Protein AF-0000000066190768 (afdb_homodimer)

Foldseek 3Di:
DDPVVLVVVQVVCVVVVHHADPVNSVVVVVVVCVVCCVVVVVVVVVVVVVVCCCQVAQLLLCCLPPPNLVPAQWEEEEEQCQQHGPNPSCLVVCVSYQYEYEDQDPVSLVNNVVVCVVVVSPSYHYDHDALQVQLLPPVQFQQTQEYEYADPAQLLLCLQSPLRRHHAFHKYKYKDFDDDPQSVVQNQVSNVQQQKHWDDWDWDARPPVRGIMIIIMIGRHDHGDSCTPPDPPCCRVPGGSDDPD/DDPVVLVVVQVVCVVVVHHADPVNSVVVVVVVCVVCCVVVVVVVVVVVVVVCCCQVAQLLLCCLPPPNLVPAQWEEEEEQCQQHGPNPSCLVVCVSYQYEYEDQDPVSLVNNVVVCVVVVSPSYHYDHDALQVQLLPPVQFQQTQEYEYADPAQLLLCLQSPLRRHHAFHKYKYKDFDDDPQSVVQNQVSNVQQQKHWDDWDWDARPPVRGIMIIIMIGRHDHGDSCTPPDPPCCRVPGGSDDPD

Nearest PDB structures (foldseek):
  3g8b-assembly1_A  TM=7.948E-01  e=1.768E-31  Thermus thermophilus HB8
  3g8a-assembly3_C  TM=8.246E-01  e=8.212E-31  Thermus thermophilus HB8
  3g89-assembly2_B  TM=8.161E-01  e=2.091E-30  Thermus thermophilus HB8
  3g8a-assembly4_D  TM=8.141E-01  e=2.091E-30  Thermus thermophilus HB8
  3g8a-assembly1_A  TM=8.321E-01  e=6.088E-30  Thermus thermophilus HB8

Structure (mmCIF, N/CA/C/O backbone):
data_AF-0000000066190768-model_v1
#
loop_
_entity.id
_entity.type
_entity.pdbx_description
1 polymer 'Ribosomal RNA small subunit methyltransferase G'
#
loop_
_atom_site.group_PDB
_atom_site.id
_atom_site.type_symbol
_atom_site.label_atom_id
_atom_site.label_alt_id
_atom_site.label_comp_id
_atom_site.label_asym_id
_atom_site.label_entity_id
_atom_site.label_seq_id
_atom_site.pdbx_PDB_ins_code
_atom_site.Cartn_x
_atom_site.Cartn_y
_atom_site.Cartn_z
_atom_site.occupancy
_atom_site.B_iso_or_equiv
_atom_site.auth_seq_id
_atom_site.auth_comp_id
_atom_site.auth_asym_id
_atom_site.auth_atom_id
_atom_site.pdbx_PDB_model_num
ATOM 1 N N . MET A 1 1 ? 5.137 -7.719 2.889 1 75.56 1 MET A N 1
ATOM 2 C CA . MET A 1 1 ? 3.762 -8.211 2.93 1 75.56 1 MET A CA 1
ATOM 3 C C . MET A 1 1 ? 3 -7.602 4.102 1 75.56 1 MET A C 1
ATOM 5 O O . MET A 1 1 ? 3.523 -7.516 5.211 1 75.56 1 MET A O 1
ATOM 9 N N . THR A 1 2 ? 1.812 -7.09 3.883 1 70.19 2 THR A N 1
ATOM 10 C CA . THR A 1 2 ? 1.009 -6.438 4.914 1 70.19 2 THR A CA 1
ATOM 11 C C . THR A 1 2 ? 0.593 -7.441 5.988 1 70.19 2 THR A C 1
ATOM 13 O O . THR A 1 2 ? 0.66 -8.648 5.773 1 70.19 2 THR A O 1
ATOM 16 N N . PRO A 1 3 ? 0.235 -6.992 7.16 1 74.06 3 PRO A N 1
ATOM 17 C CA . PRO A 1 3 ? -0.271 -7.898 8.195 1 74.06 3 PRO A CA 1
ATOM 18 C C . PRO A 1 3 ? -1.475 -8.711 7.723 1 74.06 3 PRO A C 1
ATOM 20 O O . PRO A 1 3 ? -1.588 -9.898 8.047 1 74.06 3 PRO A O 1
ATOM 23 N N . GLU A 1 4 ? -2.316 -8.102 6.996 1 76.25 4 GLU A N 1
ATOM 24 C CA . GLU A 1 4 ? -3.477 -8.812 6.465 1 76.25 4 GLU A CA 1
ATOM 25 C C . GLU A 1 4 ? -3.055 -9.922 5.504 1 76.25 4 GLU A C 1
ATOM 27 O O . GLU A 1 4 ? -3.568 -11.039 5.57 1 76.25 4 GLU A O 1
ATOM 32 N N . GLY A 1 5 ? -2.119 -9.539 4.594 1 80.44 5 GLY A N 1
ATOM 33 C CA . GLY A 1 5 ? -1.608 -10.547 3.678 1 80.44 5 GLY A CA 1
ATOM 34 C C . GLY A 1 5 ? -0.961 -11.719 4.383 1 80.44 5 GLY A C 1
ATOM 35 O O . GLY A 1 5 ? -1.175 -12.875 4 1 80.44 5 GLY A O 1
ATOM 36 N N . ARG A 1 6 ? -0.248 -11.391 5.398 1 84.75 6 ARG A N 1
ATOM 37 C CA . ARG A 1 6 ? 0.41 -12.422 6.199 1 84.75 6 ARG A CA 1
ATOM 38 C C . ARG A 1 6 ? -0.614 -13.32 6.887 1 84.75 6 ARG A C 1
ATOM 40 O O . ARG A 1 6 ? -0.465 -14.539 6.902 1 84.75 6 ARG A O 1
ATOM 47 N N . ALA A 1 7 ? -1.598 -12.695 7.48 1 84.94 7 ALA A N 1
ATOM 48 C CA . ALA A 1 7 ? -2.65 -13.445 8.164 1 84.94 7 ALA A CA 1
ATOM 49 C C . ALA A 1 7 ? -3.385 -14.367 7.195 1 84.94 7 ALA A C 1
ATOM 51 O O . ALA A 1 7 ? -3.699 -15.508 7.535 1 84.94 7 ALA A O 1
ATOM 52 N N . LEU A 1 8 ? -3.672 -13.898 6.008 1 87.19 8 LEU A N 1
ATOM 53 C CA . LEU A 1 8 ? -4.352 -14.688 4.988 1 87.19 8 LEU A CA 1
ATOM 54 C C . LEU A 1 8 ? -3.504 -15.883 4.578 1 87.19 8 LEU A C 1
ATOM 56 O O . LEU A 1 8 ? -4.02 -17 4.43 1 87.19 8 LEU A O 1
ATOM 60 N N . LEU A 1 9 ? -2.172 -15.688 4.379 1 90.62 9 LEU A N 1
ATOM 61 C CA . LEU A 1 9 ? -1.263 -16.766 4.008 1 90.62 9 LEU A CA 1
ATOM 62 C C . LEU A 1 9 ? -1.224 -17.844 5.09 1 90.62 9 LEU A C 1
ATOM 64 O O . LEU A 1 9 ? -1.315 -19.031 4.789 1 90.62 9 LEU A O 1
ATOM 68 N N . LEU A 1 10 ? -1.146 -17.344 6.312 1 89.81 10 LEU A N 1
ATOM 69 C CA . LEU A 1 10 ? -1.084 -18.266 7.438 1 89.81 10 LEU A CA 1
ATOM 70 C C . LEU A 1 10 ? -2.379 -19.062 7.559 1 89.81 10 LEU A C 1
ATOM 72 O O . LEU A 1 10 ? -2.346 -20.281 7.742 1 89.81 10 LEU A O 1
ATOM 76 N N . ALA A 1 11 ? -3.463 -18.391 7.465 1 89.44 11 ALA A N 1
ATOM 77 C CA . ALA A 1 11 ? -4.762 -19.062 7.539 1 89.44 11 ALA A CA 1
ATOM 78 C C . ALA A 1 11 ? -4.922 -20.078 6.406 1 89.44 11 ALA A C 1
ATOM 80 O O . ALA A 1 11 ? -5.375 -21.203 6.633 1 89.44 11 ALA A O 1
ATOM 81 N N . GLY A 1 12 ? -4.574 -19.672 5.172 1 90.94 12 GLY A N 1
ATOM 82 C CA . GLY A 1 12 ? -4.645 -20.578 4.031 1 90.94 12 GLY A CA 1
ATOM 83 C C . GLY A 1 12 ? -3.766 -21.812 4.188 1 90.94 12 GLY A C 1
ATOM 84 O O . GLY A 1 12 ? -4.207 -22.922 3.932 1 90.94 12 GLY A O 1
ATOM 85 N N . ALA A 1 13 ? -2.533 -21.562 4.621 1 90.88 13 ALA A N 1
ATOM 86 C CA . ALA A 1 13 ? -1.601 -22.672 4.836 1 90.88 13 ALA A CA 1
ATOM 87 C C . ALA A 1 13 ? -2.107 -23.609 5.926 1 90.88 13 ALA A C 1
ATOM 89 O O . ALA A 1 13 ? -2.021 -24.844 5.785 1 90.88 13 ALA A O 1
ATOM 90 N N . ALA A 1 14 ? -2.662 -23 6.98 1 88.5 14 ALA A N 1
ATOM 91 C CA . ALA A 1 14 ? -3.164 -23.797 8.102 1 88.5 14 ALA A CA 1
ATOM 92 C C . ALA A 1 14 ? -4.297 -24.719 7.652 1 88.5 14 ALA A C 1
ATOM 94 O O . ALA A 1 14 ? -4.359 -25.875 8.062 1 88.5 14 ALA A O 1
ATOM 95 N N . GLU A 1 15 ? -5.168 -24.25 6.816 1 88.62 15 GLU A N 1
ATOM 96 C CA . GLU A 1 15 ? -6.277 -25.047 6.309 1 88.62 15 GLU A CA 1
ATOM 97 C C . GLU A 1 15 ? -5.77 -26.203 5.453 1 88.62 15 GLU A C 1
ATOM 99 O O . GLU A 1 15 ? -6.465 -27.219 5.285 1 88.62 15 GLU A O 1
ATOM 104 N N . LEU A 1 16 ? -4.551 -26.078 4.902 1 89.5 16 LEU A N 1
ATOM 105 C CA . LEU A 1 16 ? -3.943 -27.141 4.102 1 89.5 16 LEU A CA 1
ATOM 106 C C . LEU A 1 16 ? -3.074 -28.047 4.969 1 89.5 16 LEU A C 1
ATOM 108 O O . LEU A 1 16 ? -2.381 -28.922 4.453 1 89.5 16 LEU A O 1
ATOM 112 N N . GLY A 1 17 ? -3.096 -27.75 6.234 1 88.56 17 GLY A N 1
ATOM 113 C CA . GLY A 1 17 ? -2.314 -28.547 7.164 1 88.56 17 GLY A CA 1
ATOM 114 C C . GLY A 1 17 ? -0.84 -28.188 7.164 1 88.56 17 GLY A C 1
ATOM 115 O O . GLY A 1 17 ? 0.003 -29.016 7.512 1 88.56 17 GLY A O 1
ATOM 116 N N . LEU A 1 18 ? -0.546 -27.016 6.723 1 89.38 18 LEU A N 1
ATOM 117 C CA . LEU A 1 18 ? 0.842 -26.578 6.617 1 89.38 18 LEU A CA 1
ATOM 118 C C . LEU A 1 18 ? 1.172 -25.547 7.688 1 89.38 18 LEU A C 1
ATOM 120 O O . LEU A 1 18 ? 0.372 -24.641 7.953 1 89.38 18 LEU A O 1
ATOM 124 N N . GLU A 1 19 ? 2.254 -25.719 8.367 1 89.62 19 GLU A N 1
ATOM 125 C CA . GLU A 1 19 ? 2.799 -24.719 9.273 1 89.62 19 GLU A CA 1
ATOM 126 C C . GLU A 1 19 ? 3.941 -23.953 8.625 1 89.62 19 GLU A C 1
ATOM 128 O O . GLU A 1 19 ? 4.945 -24.547 8.219 1 89.62 19 GLU A O 1
ATOM 133 N N . LEU A 1 20 ? 3.752 -22.703 8.516 1 90.06 20 LEU A N 1
ATOM 134 C CA . LEU A 1 20 ? 4.77 -21.875 7.887 1 90.06 20 LEU A CA 1
ATOM 135 C C . LEU A 1 20 ? 5.703 -21.266 8.93 1 90.06 20 LEU A C 1
ATOM 137 O O . LEU A 1 20 ? 5.246 -20.688 9.914 1 90.06 20 LEU A O 1
ATOM 141 N N . SER A 1 21 ? 6.996 -21.453 8.742 1 88.38 21 SER A N 1
ATOM 142 C CA . SER A 1 21 ? 8.008 -20.859 9.609 1 88.38 21 SER A CA 1
ATOM 143 C C . SER A 1 21 ? 8.195 -19.375 9.305 1 88.38 21 SER A C 1
ATOM 145 O O . SER A 1 21 ? 7.652 -18.859 8.32 1 88.38 21 SER A O 1
ATOM 147 N N . ALA A 1 22 ? 8.953 -18.75 10.172 1 85.12 22 ALA A N 1
ATOM 148 C CA . ALA A 1 22 ? 9.297 -17.344 9.938 1 85.12 22 ALA A CA 1
ATOM 149 C C . ALA A 1 22 ? 10.062 -17.188 8.633 1 85.12 22 ALA A C 1
ATOM 151 O O . ALA A 1 22 ? 9.875 -16.203 7.914 1 85.12 22 ALA A O 1
ATOM 152 N N . GLU A 1 23 ? 10.906 -18.156 8.391 1 85.88 23 GLU A N 1
ATOM 153 C CA . GLU A 1 23 ? 11.695 -18.125 7.16 1 85.88 23 GLU A CA 1
ATOM 154 C C . GLU A 1 23 ? 10.805 -18.266 5.926 1 85.88 23 GLU A C 1
ATOM 156 O O . GLU A 1 23 ? 11.016 -17.578 4.926 1 85.88 23 GLU A O 1
ATOM 161 N N . HIS A 1 24 ? 9.758 -19.156 6.008 1 91.69 24 HIS A N 1
ATOM 162 C CA . HIS A 1 24 ? 8.789 -19.266 4.922 1 91.69 24 HIS A CA 1
ATOM 163 C C . HIS A 1 24 ? 8.102 -17.938 4.648 1 91.69 24 HIS A C 1
ATOM 165 O O . HIS A 1 24 ? 8.031 -17.5 3.5 1 91.69 24 HIS A O 1
ATOM 171 N N . LEU A 1 25 ? 7.637 -17.266 5.727 1 88.06 25 LEU A N 1
ATOM 172 C CA . LEU A 1 25 ? 6.891 -16.016 5.617 1 88.06 25 LEU A CA 1
ATOM 173 C C . LEU A 1 25 ? 7.762 -14.914 5.016 1 88.06 25 LEU A C 1
ATOM 175 O O . LEU A 1 25 ? 7.285 -14.117 4.203 1 88.06 25 LEU A O 1
ATOM 179 N N . ASP A 1 26 ? 9 -14.93 5.379 1 84.88 26 ASP A N 1
ATOM 180 C CA . ASP A 1 26 ? 9.938 -13.961 4.828 1 84.88 26 ASP A CA 1
ATOM 181 C C . ASP A 1 26 ? 10.109 -14.148 3.322 1 84.88 26 ASP A C 1
ATOM 183 O O . ASP A 1 26 ? 10.094 -13.172 2.566 1 84.88 26 ASP A O 1
ATOM 187 N N . ARG A 1 27 ? 10.266 -15.375 2.838 1 89 27 ARG A N 1
ATOM 188 C CA . ARG A 1 27 ? 10.453 -15.656 1.419 1 89 27 ARG A CA 1
ATOM 189 C C . ARG A 1 27 ? 9.188 -15.328 0.624 1 89 27 ARG A C 1
ATOM 191 O O . ARG A 1 27 ? 9.273 -14.805 -0.491 1 89 27 ARG A O 1
ATOM 198 N N . PHE A 1 28 ? 7.969 -15.656 1.188 1 92 28 PHE A N 1
ATOM 199 C CA . PHE A 1 28 ? 6.727 -15.297 0.517 1 92 28 PHE A CA 1
ATOM 200 C C . PHE A 1 28 ? 6.59 -13.781 0.4 1 92 28 PHE A C 1
ATOM 202 O O . PHE A 1 28 ? 6.105 -13.273 -0.615 1 92 28 PHE A O 1
ATOM 209 N N . ALA A 1 29 ? 7.047 -13.055 1.49 1 86.06 29 ALA A N 1
ATOM 210 C CA . ALA A 1 29 ? 7.004 -11.602 1.452 1 86.06 29 ALA A CA 1
ATOM 211 C C . ALA A 1 29 ? 7.898 -11.055 0.344 1 86.06 29 ALA A C 1
ATOM 213 O O . ALA A 1 29 ? 7.504 -10.148 -0.395 1 86.06 29 ALA A O 1
ATOM 214 N N . ARG A 1 30 ? 9.055 -11.625 0.195 1 84.38 30 ARG A N 1
ATOM 215 C CA . ARG A 1 30 ? 9.984 -11.203 -0.848 1 84.38 30 ARG A CA 1
ATOM 216 C C . ARG A 1 30 ? 9.453 -11.547 -2.232 1 84.38 30 ARG A C 1
ATOM 218 O O . ARG A 1 30 ? 9.609 -10.773 -3.178 1 84.38 30 ARG A O 1
ATOM 225 N N . LEU A 1 31 ? 8.781 -12.758 -2.4 1 90.5 31 LEU A N 1
ATOM 226 C CA . LEU A 1 31 ? 8.148 -13.141 -3.658 1 90.5 31 LEU A CA 1
ATOM 227 C C . LEU A 1 31 ? 7.047 -12.164 -4.035 1 90.5 31 LEU A C 1
ATOM 229 O O . LEU A 1 31 ? 6.949 -11.742 -5.191 1 90.5 31 LEU A O 1
ATOM 233 N N . LEU A 1 32 ? 6.258 -11.75 -3.102 1 87.44 32 LEU A N 1
ATOM 234 C CA . LEU A 1 32 ? 5.195 -10.773 -3.32 1 87.44 32 LEU A CA 1
ATOM 235 C C . LEU A 1 32 ? 5.758 -9.469 -3.863 1 87.44 32 LEU A C 1
ATOM 237 O O . LEU A 1 32 ? 5.203 -8.891 -4.797 1 87.44 32 LEU A O 1
ATOM 241 N N . VAL A 1 33 ? 6.883 -9.062 -3.32 1 78 33 VAL A N 1
ATOM 242 C CA . VAL A 1 33 ? 7.527 -7.824 -3.744 1 78 33 VAL A CA 1
ATOM 243 C C . VAL A 1 33 ? 7.957 -7.938 -5.203 1 78 33 VAL A C 1
ATOM 245 O O . VAL A 1 33 ? 7.754 -7.012 -5.992 1 78 33 VAL A O 1
ATOM 248 N N . ARG A 1 34 ? 8.492 -9.078 -5.574 1 80.69 34 ARG A N 1
ATOM 249 C CA . ARG A 1 34 ? 8.953 -9.289 -6.945 1 80.69 34 ARG A CA 1
ATOM 250 C C . ARG A 1 34 ? 7.785 -9.266 -7.926 1 80.69 34 ARG A C 1
ATOM 252 O O . ARG A 1 34 ? 7.914 -8.758 -9.039 1 80.69 34 ARG A O 1
ATOM 259 N N . LEU A 1 35 ? 6.648 -9.828 -7.547 1 84.06 35 LEU A N 1
ATOM 260 C CA . LEU A 1 35 ? 5.473 -9.938 -8.406 1 84.06 35 LEU A CA 1
ATOM 261 C C . LEU A 1 35 ? 4.801 -8.578 -8.578 1 84.06 35 LEU A C 1
ATOM 263 O O . LEU A 1 35 ? 4.121 -8.336 -9.578 1 84.06 35 LEU A O 1
ATOM 267 N N . THR A 1 36 ? 5.008 -7.699 -7.617 1 76.31 36 THR A N 1
ATOM 268 C CA . THR A 1 36 ? 4.281 -6.434 -7.645 1 76.31 36 THR A CA 1
ATOM 269 C C . THR A 1 36 ? 5.211 -5.285 -8.031 1 76.31 36 THR A C 1
ATOM 271 O O . THR A 1 36 ? 4.84 -4.117 -7.922 1 76.31 36 THR A O 1
ATOM 274 N N . GLU A 1 37 ? 6.504 -5.695 -8.266 1 64.81 37 GLU A N 1
ATOM 275 C CA . GLU A 1 37 ? 7.477 -4.668 -8.633 1 64.81 37 GLU A CA 1
ATOM 276 C C . GLU A 1 37 ? 6.945 -3.781 -9.75 1 64.81 37 GLU A C 1
ATOM 278 O O . GLU A 1 37 ? 7.164 -2.568 -9.742 1 64.81 37 GLU A O 1
ATOM 283 N N . GLY A 1 38 ? 6.293 -4.391 -10.828 1 54.66 38 GLY A N 1
ATOM 284 C CA . GLY A 1 38 ? 5.734 -3.504 -11.836 1 54.66 38 GLY A CA 1
ATOM 285 C C . GLY A 1 38 ? 4.695 -2.549 -11.281 1 54.66 38 GLY A C 1
ATOM 286 O O . GLY A 1 38 ? 4.516 -1.446 -11.805 1 54.66 38 GLY A O 1
ATOM 287 N N . SER A 1 39 ? 3.898 -3.031 -10.422 1 55.12 39 SER A N 1
ATOM 288 C CA . SER A 1 39 ? 2.982 -2.146 -9.711 1 55.12 39 SER A CA 1
ATOM 289 C C . SER A 1 39 ? 3.709 -1.349 -8.633 1 55.12 39 SER A C 1
ATOM 291 O O . SER A 1 39 ? 3.086 -0.581 -7.891 1 55.12 39 SER A O 1
ATOM 293 N N . ALA A 1 40 ? 4.977 -1.744 -8.812 1 52.62 40 ALA A N 1
ATOM 294 C CA . ALA A 1 40 ? 5.984 -1.154 -7.941 1 52.62 40 ALA A CA 1
ATOM 295 C C . ALA A 1 40 ? 5.848 0.365 -7.895 1 52.62 40 ALA A C 1
ATOM 297 O O . ALA A 1 40 ? 6.023 0.977 -6.836 1 52.62 40 ALA A O 1
ATOM 298 N N . GLN A 1 41 ? 5.453 0.709 -9.086 1 51.75 41 GLN A N 1
ATOM 299 C CA . GLN A 1 41 ? 5.293 2.158 -9.133 1 51.75 41 GLN A CA 1
ATOM 300 C C . GLN A 1 41 ? 4.18 2.617 -8.203 1 51.75 41 GLN A C 1
ATOM 302 O O . GLN A 1 41 ? 4.309 3.641 -7.523 1 51.75 41 GLN A O 1
ATOM 307 N N . LEU A 1 42 ? 3.146 1.793 -8.289 1 54.25 42 LEU A N 1
ATOM 308 C CA . LEU A 1 42 ? 2.027 2.166 -7.43 1 54.25 42 LEU A CA 1
ATOM 309 C C . LEU A 1 42 ? 2.398 2.029 -5.957 1 54.25 42 LEU A C 1
ATOM 311 O O . LEU A 1 42 ? 2.057 2.889 -5.145 1 54.25 42 LEU A O 1
ATOM 315 N N . ASN A 1 43 ? 3.17 0.938 -5.742 1 59.53 43 ASN A N 1
ATOM 316 C CA . ASN A 1 43 ? 3.617 0.709 -4.371 1 59.53 43 ASN A CA 1
ATOM 317 C C . ASN A 1 43 ? 4.598 1.785 -3.914 1 59.53 43 ASN A C 1
ATOM 319 O O . ASN A 1 43 ? 4.531 2.248 -2.773 1 59.53 43 ASN A O 1
ATOM 323 N N . LEU A 1 44 ? 5.41 2.1 -4.82 1 55.66 44 LEU A N 1
ATOM 324 C CA . LEU A 1 44 ? 6.387 3.139 -4.523 1 55.66 44 LEU A CA 1
ATOM 325 C C . LEU A 1 44 ? 5.699 4.477 -4.266 1 55.66 44 LEU A C 1
ATOM 327 O O . LEU A 1 44 ? 6.082 5.211 -3.352 1 55.66 44 LEU A O 1
ATOM 331 N N . THR A 1 45 ? 4.703 4.641 -5.078 1 56.41 45 THR A N 1
ATOM 332 C CA . THR A 1 45 ? 3.975 5.895 -4.918 1 56.41 45 THR A CA 1
ATOM 333 C C . THR A 1 45 ? 3.26 5.934 -3.572 1 56.41 45 THR A C 1
ATOM 335 O O . THR A 1 45 ? 3.301 6.945 -2.871 1 56.41 45 THR A O 1
ATOM 338 N N . ALA A 1 46 ? 2.762 4.777 -3.223 1 65 46 ALA A N 1
ATOM 339 C CA . ALA A 1 46 ? 2.055 4.703 -1.947 1 65 46 ALA A CA 1
ATOM 340 C C . ALA A 1 46 ? 3.016 4.875 -0.774 1 65 46 ALA A C 1
ATOM 342 O O . ALA A 1 46 ? 2.701 5.562 0.199 1 65 46 ALA A O 1
ATOM 343 N N . LEU A 1 47 ? 4.152 4.242 -0.906 1 64.31 47 LEU A N 1
ATOM 344 C CA . LEU A 1 47 ? 5.152 4.348 0.149 1 64.31 47 LEU A CA 1
ATOM 345 C C . LEU A 1 47 ? 5.68 5.773 0.258 1 64.31 47 LEU A C 1
ATOM 347 O O . LEU A 1 47 ? 5.867 6.289 1.362 1 64.31 47 LEU A O 1
ATOM 351 N N . HIS A 1 48 ? 5.887 6.32 -0.895 1 68.94 48 HIS A N 1
ATOM 352 C CA . HIS A 1 48 ? 6.344 7.703 -0.92 1 68.94 48 HIS A CA 1
ATOM 353 C C . HIS A 1 48 ? 5.301 8.641 -0.315 1 68.94 48 HIS A C 1
ATOM 355 O O . HIS A 1 48 ? 5.645 9.562 0.429 1 68.94 48 HIS A O 1
ATOM 361 N N . GLN A 1 49 ? 4.188 8.336 -0.646 1 73.94 49 GLN A N 1
ATOM 362 C CA . GLN A 1 49 ? 3.104 9.148 -0.103 1 73.94 49 GLN A CA 1
ATOM 363 C C . GLN A 1 49 ? 3.029 9.016 1.416 1 73.94 49 GLN A C 1
ATOM 365 O O . GLN A 1 49 ? 2.855 10.016 2.121 1 73.94 49 GLN A O 1
ATOM 370 N N . GLU A 1 50 ? 3.168 7.75 1.869 1 78.81 50 GLU A N 1
ATOM 371 C CA . GLU A 1 50 ? 3.137 7.543 3.314 1 78.81 50 GLU A CA 1
ATOM 372 C C . GLU A 1 50 ? 4.301 8.25 3.998 1 78.81 50 GLU A C 1
ATOM 374 O O . GLU A 1 50 ? 4.121 8.898 5.031 1 78.81 50 GLU A O 1
ATOM 379 N N . ARG A 1 51 ? 5.48 8.086 3.398 1 81.25 51 ARG A N 1
ATOM 380 C CA . ARG A 1 51 ? 6.656 8.75 3.947 1 81.25 51 ARG A CA 1
ATOM 381 C C . ARG A 1 51 ? 6.445 10.258 4.027 1 81.25 51 ARG A C 1
ATOM 383 O O . ARG A 1 51 ? 6.754 10.883 5.043 1 81.25 51 ARG A O 1
ATOM 390 N N . ASP A 1 52 ? 5.879 10.812 2.996 1 85.44 52 ASP A N 1
ATOM 391 C CA . ASP A 1 52 ? 5.617 12.25 2.936 1 85.44 52 ASP A CA 1
ATOM 392 C C . ASP A 1 52 ? 4.617 12.672 4.004 1 85.44 52 ASP A C 1
ATOM 394 O O . ASP A 1 52 ? 4.816 13.672 4.691 1 85.44 52 ASP A O 1
ATOM 398 N N . ILE A 1 53 ? 3.582 11.93 4.18 1 88.25 53 ILE A N 1
ATOM 399 C CA . ILE A 1 53 ? 2.562 12.266 5.168 1 88.25 53 ILE A CA 1
ATOM 400 C C . ILE A 1 53 ? 3.162 12.195 6.57 1 88.25 53 ILE A C 1
ATOM 402 O O . ILE A 1 53 ? 2.982 13.109 7.379 1 88.25 53 ILE A O 1
ATOM 406 N N . VAL A 1 54 ? 3.938 11.133 6.812 1 90.12 54 VAL A N 1
ATOM 407 C CA . VAL A 1 54 ? 4.484 10.906 8.148 1 90.12 54 VAL A CA 1
ATOM 408 C C . VAL A 1 54 ? 5.477 12.016 8.5 1 90.12 54 VAL A C 1
ATOM 410 O O . VAL A 1 54 ? 5.41 12.594 9.586 1 90.12 54 VAL A O 1
ATOM 413 N N . LEU A 1 55 ? 6.352 12.328 7.629 1 91.12 55 LEU A N 1
ATOM 414 C CA . LEU A 1 55 ? 7.406 13.281 7.957 1 91.12 55 LEU A CA 1
ATOM 415 C C . LEU A 1 55 ? 6.926 14.711 7.766 1 91.12 55 LEU A C 1
ATOM 417 O O . LEU A 1 55 ? 7.043 15.539 8.672 1 91.12 55 LEU A O 1
ATOM 421 N N . LYS A 1 56 ? 6.23 15.055 6.66 1 92.75 56 LYS A N 1
ATOM 422 C CA . LYS A 1 56 ? 5.938 16.438 6.289 1 92.75 56 LYS A CA 1
ATOM 423 C C . LYS A 1 56 ? 4.613 16.906 6.891 1 92.75 56 LYS A C 1
ATOM 425 O O . LYS A 1 56 ? 4.316 18.094 6.906 1 92.75 56 LYS A O 1
ATOM 430 N N . HIS A 1 57 ? 3.844 15.898 7.434 1 93.44 57 HIS A N 1
ATOM 431 C CA . HIS A 1 57 ? 2.605 16.312 8.078 1 93.44 57 HIS A CA 1
ATOM 432 C C . HIS A 1 57 ? 2.602 15.93 9.555 1 93.44 57 HIS A C 1
ATOM 434 O O . HIS A 1 57 ? 2.451 16.797 10.43 1 93.44 57 HIS A O 1
ATOM 440 N N . PHE A 1 58 ? 2.896 14.688 9.891 1 94.44 58 PHE A N 1
ATOM 441 C CA . PHE A 1 58 ? 2.83 14.258 11.281 1 94.44 58 PHE A CA 1
ATOM 442 C C . PHE A 1 58 ? 3.998 14.828 12.078 1 94.44 58 PHE A C 1
ATOM 444 O O . PHE A 1 58 ? 3.801 15.633 12.992 1 94.44 58 PHE A O 1
ATOM 451 N N . VAL A 1 59 ? 5.242 14.469 11.648 1 94.12 59 VAL A N 1
ATOM 452 C CA . VAL A 1 59 ? 6.43 14.898 12.383 1 94.12 59 VAL A CA 1
ATOM 453 C C . VAL A 1 59 ? 6.547 16.422 12.328 1 94.12 59 VAL A C 1
ATOM 455 O O . VAL A 1 59 ? 6.848 17.062 13.336 1 94.12 59 VAL A O 1
ATOM 458 N N . ASP A 1 60 ? 6.281 16.984 11.188 1 96.06 60 ASP A N 1
ATOM 459 C CA . ASP A 1 60 ? 6.371 18.422 11.023 1 96.06 60 ASP A CA 1
ATOM 460 C C . ASP A 1 60 ? 5.395 19.141 11.945 1 96.06 60 ASP A C 1
ATOM 462 O O . ASP A 1 60 ? 5.73 20.172 12.539 1 96.06 60 ASP A O 1
ATOM 466 N N . SER A 1 61 ? 4.195 18.641 12.125 1 97.44 61 SER A N 1
ATOM 467 C CA . SER A 1 61 ? 3.232 19.219 13.055 1 97.44 61 SER A CA 1
ATOM 468 C C . SER A 1 61 ? 3.771 19.203 14.484 1 97.44 61 SER A C 1
ATOM 470 O O . SER A 1 61 ? 3.574 20.172 15.234 1 97.44 61 SER A O 1
ATOM 472 N N . LEU A 1 62 ? 4.508 18.172 14.852 1 96.25 62 LEU A N 1
ATOM 473 C CA . LEU A 1 62 ? 4.973 17.984 16.219 1 96.25 62 LEU A CA 1
ATOM 474 C C . LEU A 1 62 ? 6.145 18.922 16.531 1 96.25 62 LEU A C 1
ATOM 476 O O . LEU A 1 62 ? 6.496 19.109 17.703 1 96.25 62 LEU A O 1
ATOM 480 N N . THR A 1 63 ? 6.672 19.547 15.492 1 96.38 63 THR A N 1
ATOM 481 C CA . THR A 1 63 ? 7.758 20.484 15.727 1 96.38 63 THR A CA 1
ATOM 482 C C . THR A 1 63 ? 7.254 21.719 16.484 1 96.38 63 THR A C 1
ATOM 484 O O . THR A 1 63 ? 8.047 22.484 17.031 1 96.38 63 THR A O 1
ATOM 487 N N . CYS A 1 64 ? 5.926 21.906 16.562 1 96.56 64 CYS A N 1
ATOM 488 C CA . CYS A 1 64 ? 5.332 22.953 17.375 1 96.56 64 CYS A CA 1
ATOM 489 C C . CYS A 1 64 ? 5.715 22.781 18.844 1 96.56 64 CYS A C 1
ATOM 491 O O . CYS A 1 64 ? 5.629 23.734 19.625 1 96.56 64 CYS A O 1
ATOM 493 N N . LEU A 1 65 ? 6.117 21.625 19.219 1 96.19 65 LEU A N 1
ATOM 494 C CA . LEU A 1 65 ? 6.371 21.312 20.625 1 96.19 65 LEU A CA 1
ATOM 495 C C . LEU A 1 65 ? 7.777 21.734 21.016 1 96.19 65 LEU A C 1
ATOM 497 O O . LEU A 1 65 ? 8.117 21.734 22.203 1 96.19 65 LEU A O 1
ATOM 501 N N . ARG A 1 66 ? 8.531 22.094 20.031 1 94.62 66 ARG A N 1
ATOM 502 C CA . ARG A 1 66 ? 9.883 22.562 20.312 1 94.62 66 ARG A CA 1
ATOM 503 C C . ARG A 1 66 ? 9.867 23.781 21.234 1 94.62 66 ARG A C 1
ATOM 505 O O . ARG A 1 66 ? 9.008 24.656 21.094 1 94.62 66 ARG A O 1
ATOM 512 N N . GLY A 1 67 ? 10.859 23.859 22.156 1 95 67 GLY A N 1
ATOM 513 C CA . GLY A 1 67 ? 11.047 25.031 23.016 1 95 67 GLY A CA 1
ATOM 514 C C . GLY A 1 67 ? 10.125 25.031 24.219 1 95 67 GLY A C 1
ATOM 515 O O . GLY A 1 67 ? 10.312 25.828 25.156 1 95 67 GLY A O 1
ATOM 516 N N . GLY A 1 68 ? 9.102 24.156 24.188 1 95.69 68 GLY A N 1
ATOM 517 C CA . GLY A 1 68 ? 8.219 24.047 25.344 1 95.69 68 GLY A CA 1
ATOM 518 C C . GLY A 1 68 ? 7.172 25.141 25.406 1 95.69 68 GLY A C 1
ATOM 519 O O . GLY A 1 68 ? 6.594 25.375 26.469 1 95.69 68 GLY A O 1
ATOM 520 N N . TRP A 1 69 ? 6.898 25.781 24.328 1 97 69 TRP A N 1
ATOM 521 C CA . TRP A 1 69 ? 5.984 26.922 24.297 1 97 69 TRP A CA 1
ATOM 522 C C . TRP A 1 69 ? 4.535 26.453 24.375 1 97 69 TRP A C 1
ATOM 524 O O . TRP A 1 69 ? 3.633 27.266 24.641 1 97 69 TRP A O 1
ATOM 534 N N . LEU A 1 70 ? 4.34 25.141 24.156 1 96.5 70 LEU A N 1
ATOM 535 C CA . LEU A 1 70 ? 2.996 24.578 24.203 1 96.5 70 LEU A CA 1
ATOM 536 C C . LEU A 1 70 ? 2.811 23.734 25.469 1 96.5 70 LEU A C 1
ATOM 538 O O . LEU A 1 70 ? 1.846 22.969 25.562 1 96.5 70 LEU A O 1
ATOM 542 N N . ASP A 1 71 ? 3.748 23.844 26.391 1 94.38 71 ASP A N 1
ATOM 543 C CA . ASP A 1 71 ? 3.668 23.031 27.609 1 94.38 71 ASP A CA 1
ATOM 544 C C . ASP A 1 71 ? 2.504 23.484 28.484 1 94.38 71 ASP A C 1
ATOM 546 O O . ASP A 1 71 ? 2.205 24.688 28.562 1 94.38 71 ASP A O 1
ATOM 550 N N . GLY A 1 72 ? 1.821 22.5 29.094 1 93.25 72 GLY A N 1
ATOM 551 C CA . GLY A 1 72 ? 0.701 22.781 29.969 1 93.25 72 GLY A CA 1
ATOM 552 C C . GLY A 1 72 ? -0.639 22.766 29.266 1 93.25 72 GLY A C 1
ATOM 553 O O . GLY A 1 72 ? -0.693 22.703 28.031 1 93.25 72 GLY A O 1
ATOM 554 N N . ALA A 1 73 ? -1.688 22.734 30.094 1 95.88 73 ALA A N 1
ATOM 555 C CA . ALA A 1 73 ? -3.037 22.812 29.547 1 95.88 73 ALA A CA 1
ATOM 556 C C . ALA A 1 73 ? -3.287 24.188 28.906 1 95.88 73 ALA A C 1
ATOM 558 O O . ALA A 1 73 ? -2.891 25.219 29.469 1 95.88 73 ALA A O 1
ATOM 559 N N . ALA A 1 74 ? -3.781 24.203 27.75 1 97.81 74 ALA A N 1
ATOM 560 C CA . ALA A 1 74 ? -3.994 25.469 27.031 1 97.81 74 ALA A CA 1
ATOM 561 C C . ALA A 1 74 ? -5.121 25.328 26.016 1 97.81 74 ALA A C 1
ATOM 563 O O . ALA A 1 74 ? -5.363 24.234 25.484 1 97.81 74 ALA A O 1
ATOM 564 N N . ARG A 1 75 ? -5.812 26.422 25.828 1 98.69 75 ARG A N 1
ATOM 565 C CA . ARG A 1 75 ? -6.695 26.562 24.672 1 98.69 75 ARG A CA 1
ATOM 566 C C . ARG A 1 75 ? -5.926 27.031 23.453 1 98.69 75 ARG A C 1
ATOM 568 O O . ARG A 1 75 ? -5.332 28.109 23.469 1 98.69 75 ARG A O 1
ATOM 575 N N . VAL A 1 76 ? -5.898 26.188 22.438 1 98.88 76 VAL A N 1
ATOM 576 C CA . VAL A 1 76 ? -5.016 26.422 21.297 1 98.88 76 VAL A CA 1
ATOM 577 C C . VAL A 1 76 ? -5.844 26.547 20.016 1 98.88 76 VAL A C 1
ATOM 579 O O . VAL A 1 76 ? -6.707 25.719 19.734 1 98.88 76 VAL A O 1
ATOM 582 N N . LEU A 1 77 ? -5.605 27.641 19.25 1 98.88 77 LEU A N 1
ATOM 583 C CA . LEU A 1 77 ? -6.215 27.812 17.938 1 98.88 77 LEU A CA 1
ATOM 584 C C . LEU A 1 77 ? -5.258 27.375 16.828 1 98.88 77 LEU A C 1
ATOM 586 O O . LEU A 1 77 ? -4.113 27.828 16.781 1 98.88 77 LEU A O 1
ATOM 590 N N . ASP A 1 78 ? -5.656 26.438 16.016 1 98.88 78 ASP A N 1
ATOM 591 C CA . ASP A 1 78 ? -4.949 26.094 14.781 1 98.88 78 ASP A CA 1
ATOM 592 C C . ASP A 1 78 ? -5.496 26.906 13.609 1 98.88 78 ASP A C 1
ATOM 594 O O . ASP A 1 78 ? -6.512 26.547 13.016 1 98.88 78 ASP A O 1
ATOM 598 N N . LEU A 1 79 ? -4.82 27.984 13.273 1 98.38 79 LEU A N 1
ATOM 599 C CA . LEU A 1 79 ? -5.281 28.859 12.203 1 98.38 79 LEU A CA 1
ATOM 600 C C . LEU A 1 79 ? -4.906 28.297 10.844 1 98.38 79 LEU A C 1
ATOM 602 O O . LEU A 1 79 ? -3.727 28.062 10.562 1 98.38 79 LEU A O 1
ATOM 606 N N . GLY A 1 80 ? -5.867 28.156 9.969 1 97.25 80 GLY A N 1
ATOM 607 C CA . GLY A 1 80 ? -5.625 27.5 8.688 1 97.25 80 GLY A CA 1
ATOM 608 C C . GLY A 1 80 ? -5.312 26.031 8.82 1 97.25 80 GLY A C 1
ATOM 609 O O . GLY A 1 80 ? -4.312 25.547 8.281 1 97.25 80 GLY A O 1
ATOM 610 N N . THR A 1 81 ? -6.207 25.297 9.445 1 97.06 81 THR A N 1
ATOM 611 C CA . THR A 1 81 ? -5.918 23.922 9.859 1 97.06 81 THR A CA 1
ATOM 612 C C . THR A 1 81 ? -5.828 23.016 8.641 1 97.06 81 THR A C 1
ATOM 614 O O . THR A 1 81 ? -5.191 21.953 8.695 1 97.06 81 THR A O 1
ATOM 617 N N . GLY A 1 82 ? -6.488 23.438 7.527 1 95.5 82 GLY A N 1
ATOM 618 C CA . GLY A 1 82 ? -6.473 22.578 6.355 1 95.5 82 GLY A CA 1
ATOM 619 C C . GLY A 1 82 ? -6.965 21.172 6.641 1 95.5 82 GLY A C 1
ATOM 620 O O . GLY A 1 82 ? -8.07 20.984 7.141 1 95.5 82 GLY A O 1
ATOM 621 N N . ALA A 1 83 ? -6.141 20.219 6.395 1 93.06 83 ALA A N 1
ATOM 622 C CA . ALA A 1 83 ? -6.492 18.812 6.641 1 93.06 83 ALA A CA 1
ATOM 623 C C . ALA A 1 83 ? -6.234 18.438 8.102 1 93.06 83 ALA A C 1
ATOM 625 O O . ALA A 1 83 ? -6.156 17.25 8.43 1 93.06 83 ALA A O 1
ATOM 626 N N . GLY A 1 84 ? -6.035 19.391 8.922 1 96.81 84 GLY A N 1
ATOM 627 C CA . GLY A 1 84 ? -5.914 19.141 10.352 1 96.81 84 GLY A CA 1
ATOM 628 C C . GLY A 1 84 ? -4.484 19.234 10.852 1 96.81 84 GLY A C 1
ATOM 629 O O . GLY A 1 84 ? -4.121 18.594 11.836 1 96.81 84 GLY A O 1
ATOM 630 N N . PHE A 1 85 ? -3.633 20.047 10.156 1 97.06 85 PHE A N 1
ATOM 631 C CA . PHE A 1 85 ? -2.236 20.188 10.555 1 97.06 85 PHE A CA 1
ATOM 632 C C . PHE A 1 85 ? -1.939 21.625 10.984 1 97.06 85 PHE A C 1
ATOM 634 O O . PHE A 1 85 ? -2.254 22.578 10.258 1 97.06 85 PHE A O 1
ATOM 641 N N . PRO A 1 86 ? -1.534 21.797 12.086 1 97.75 86 PRO A N 1
ATOM 642 C CA . PRO A 1 86 ? -0.944 20.766 12.945 1 97.75 86 PRO A CA 1
ATOM 643 C C . PRO A 1 86 ? -1.914 20.266 14.008 1 97.75 86 PRO A C 1
ATOM 645 O O . PRO A 1 86 ? -1.514 19.516 14.906 1 97.75 86 PRO A O 1
ATOM 648 N N . ALA A 1 87 ? -3.148 20.5 14.008 1 98.25 87 ALA A N 1
ATOM 649 C CA . ALA A 1 87 ? -4.113 20.297 15.086 1 98.25 87 ALA A CA 1
ATOM 650 C C . ALA A 1 87 ? -4.227 18.812 15.438 1 98.25 87 ALA A C 1
ATOM 652 O O . ALA A 1 87 ? -4.109 18.422 16.609 1 98.25 87 ALA A O 1
ATOM 653 N N . LEU A 1 88 ? -4.355 18 14.492 1 97.75 88 LEU A N 1
ATOM 654 C CA . LEU A 1 88 ? -4.672 16.594 14.75 1 97.75 88 LEU A CA 1
ATOM 655 C C . LEU A 1 88 ? -3.465 15.859 15.328 1 97.75 88 LEU A C 1
ATOM 657 O O . LEU A 1 88 ? -3.578 15.195 16.359 1 97.75 88 LEU A O 1
ATOM 661 N N . PRO A 1 89 ? -2.252 15.992 14.742 1 96.94 89 PRO A N 1
ATOM 662 C CA . PRO A 1 89 ? -1.093 15.367 15.383 1 96.94 89 PRO A CA 1
ATOM 663 C C . PRO A 1 89 ? -0.861 15.867 16.812 1 96.94 89 PRO A C 1
ATOM 665 O O . PRO A 1 89 ? -0.554 15.07 17.703 1 96.94 89 PRO A O 1
ATOM 668 N N . LEU A 1 90 ? -1.029 17.141 17.062 1 97.88 90 LEU A N 1
ATOM 669 C CA . LEU A 1 90 ? -0.874 17.688 18.391 1 97.88 90 LEU A CA 1
ATOM 670 C C . LEU A 1 90 ? -1.897 17.094 19.359 1 97.88 90 LEU A C 1
ATOM 672 O O . LEU A 1 90 ? -1.563 16.734 20.484 1 97.88 90 LEU A O 1
ATOM 676 N N . ALA A 1 91 ? -3.109 16.969 18.875 1 97.88 91 ALA A N 1
ATOM 677 C CA . ALA A 1 91 ? -4.176 16.406 19.703 1 97.88 91 ALA A CA 1
ATOM 678 C C . ALA A 1 91 ? -3.859 14.977 20.125 1 97.88 91 ALA A C 1
ATOM 680 O O . ALA A 1 91 ? -4.207 14.555 21.234 1 97.88 91 ALA A O 1
ATOM 681 N N . ILE A 1 92 ? -3.229 14.242 19.281 1 94.06 92 ILE A N 1
ATOM 682 C CA . ILE A 1 92 ? -2.928 12.836 19.516 1 94.06 92 ILE A CA 1
ATOM 683 C C . ILE A 1 92 ? -1.918 12.711 20.656 1 94.06 92 ILE A C 1
ATOM 685 O O . ILE A 1 92 ? -2.043 11.836 21.516 1 94.06 92 ILE A O 1
ATOM 689 N N . VAL A 1 93 ? -0.958 13.633 20.734 1 95.06 93 VAL A N 1
ATOM 690 C CA . VAL A 1 93 ? 0.146 13.43 21.672 1 95.06 93 VAL A CA 1
ATOM 691 C C . VAL A 1 93 ? -0.051 14.297 22.906 1 95.06 93 VAL A C 1
ATOM 693 O O . VAL A 1 93 ? 0.603 14.094 23.938 1 95.06 93 VAL A O 1
ATOM 696 N N . ARG A 1 94 ? -0.963 15.352 22.812 1 96.25 94 ARG A N 1
ATOM 697 C CA . ARG A 1 94 ? -1.195 16.266 23.922 1 96.25 94 ARG A CA 1
ATOM 698 C C . ARG A 1 94 ? -2.676 16.328 24.281 1 96.25 94 ARG A C 1
ATOM 700 O O . ARG A 1 94 ? -3.381 17.25 23.875 1 96.25 94 ARG A O 1
ATOM 707 N N . PRO A 1 95 ? -3.104 15.375 25.094 1 94.44 95 PRO A N 1
ATOM 708 C CA . PRO A 1 95 ? -4.52 15.352 25.469 1 94.44 95 PRO A CA 1
ATOM 709 C C . PRO A 1 95 ? -4.91 16.516 26.391 1 94.44 95 PRO A C 1
ATOM 711 O O . PRO A 1 95 ? -6.102 16.766 26.594 1 94.44 95 PRO A O 1
ATOM 714 N N . ASP A 1 96 ? -3.936 17.219 26.875 1 95.81 96 ASP A N 1
ATOM 715 C CA . ASP A 1 96 ? -4.176 18.328 27.797 1 95.81 96 ASP A CA 1
ATOM 716 C C . ASP A 1 96 ? -4.48 19.609 27.047 1 95.81 96 ASP A C 1
ATOM 718 O O . ASP A 1 96 ? -4.941 20.594 27.625 1 95.81 96 ASP A O 1
ATOM 722 N N . LEU A 1 97 ? -4.305 19.641 25.766 1 97.69 97 LEU A N 1
ATOM 723 C CA . LEU A 1 97 ? -4.598 20.828 24.953 1 97.69 97 LEU A CA 1
ATOM 724 C C . LEU A 1 97 ? -6.047 20.797 24.469 1 97.69 97 LEU A C 1
ATOM 726 O O . LEU A 1 97 ? -6.566 19.75 24.109 1 97.69 97 LEU A O 1
ATOM 730 N N . GLN A 1 98 ? -6.695 21.922 24.594 1 98.62 98 GLN A N 1
ATOM 731 C CA . GLN A 1 98 ? -7.977 22.141 23.922 1 98.62 98 GLN A CA 1
ATOM 732 C C . GLN A 1 98 ? -7.785 22.828 22.578 1 98.62 98 GLN A C 1
ATOM 734 O O . GLN A 1 98 ? -7.504 24.031 22.516 1 98.62 98 GLN A O 1
ATOM 739 N N . LEU A 1 99 ? -8.008 22.031 21.5 1 98.69 99 LEU A N 1
ATOM 740 C CA . LEU A 1 99 ? -7.645 22.531 20.172 1 98.69 99 LEU A CA 1
ATOM 741 C C . LEU A 1 99 ? -8.875 22.984 19.406 1 98.69 99 LEU A C 1
ATOM 743 O O . LEU A 1 99 ? -9.898 22.281 19.391 1 98.69 99 LEU A O 1
ATOM 747 N N . VAL A 1 100 ? -8.805 24.172 18.859 1 98.81 100 VAL A N 1
ATOM 748 C CA . VAL A 1 100 ? -9.805 24.672 17.922 1 98.81 100 VAL A CA 1
ATOM 749 C C . VAL A 1 100 ? -9.219 24.719 16.516 1 98.81 100 VAL A C 1
ATOM 751 O O . VAL A 1 100 ? -8.219 25.406 16.281 1 98.81 100 VAL A O 1
ATOM 754 N N . ALA A 1 101 ? -9.773 23.938 15.625 1 98.62 101 ALA A N 1
ATOM 755 C CA . ALA A 1 101 ? -9.305 23.875 14.242 1 98.62 101 ALA A CA 1
ATOM 756 C C . ALA A 1 101 ? -10.102 24.812 13.344 1 98.62 101 ALA A C 1
ATOM 758 O O . ALA A 1 101 ? -11.258 24.562 13.031 1 98.62 101 ALA A O 1
ATOM 759 N N . LEU A 1 102 ? -9.406 25.859 12.867 1 98.38 102 LEU A N 1
ATOM 760 C CA . LEU A 1 102 ? -10.078 26.922 12.117 1 98.38 102 LEU A CA 1
ATOM 761 C C . LEU A 1 102 ? -9.625 26.922 10.664 1 98.38 102 LEU A C 1
ATOM 763 O O . LEU A 1 102 ? -8.43 26.828 10.375 1 98.38 102 LEU A O 1
ATOM 767 N N . ASP A 1 103 ? -10.555 26.953 9.781 1 97.5 103 ASP A N 1
ATOM 768 C CA . ASP A 1 103 ? -10.297 27.156 8.367 1 97.5 103 ASP A CA 1
ATOM 769 C C . ASP A 1 103 ? -11.469 27.891 7.699 1 97.5 103 ASP A C 1
ATOM 771 O O . ASP A 1 103 ? -12.602 27.812 8.172 1 97.5 103 ASP A O 1
ATOM 775 N N . ALA A 1 104 ? -11.117 28.594 6.676 1 95.69 104 ALA A N 1
ATOM 776 C CA . ALA A 1 104 ? -12.164 29.297 5.938 1 95.69 104 ALA A CA 1
ATOM 777 C C . ALA A 1 104 ? -13 28.328 5.113 1 95.69 104 ALA A C 1
ATOM 779 O O . ALA A 1 104 ? -14.141 28.625 4.758 1 95.69 104 ALA A O 1
ATOM 780 N N . THR A 1 105 ? -12.5 27.188 4.828 1 94.5 105 THR A N 1
ATOM 781 C CA . THR A 1 105 ? -13.156 26.219 3.963 1 94.5 105 THR A CA 1
ATOM 782 C C . THR A 1 105 ? -13.922 25.188 4.785 1 94.5 105 THR A C 1
ATOM 784 O O . THR A 1 105 ? -13.32 24.375 5.5 1 94.5 105 THR A O 1
ATOM 787 N N . ARG A 1 106 ? -15.18 25.125 4.582 1 95.31 106 ARG A N 1
ATOM 788 C CA . ARG A 1 106 ? -16.062 24.234 5.344 1 95.31 106 ARG A CA 1
ATOM 789 C C . ARG A 1 106 ? -15.695 22.781 5.117 1 95.31 106 ARG A C 1
ATOM 791 O O . ARG A 1 106 ? -15.648 21.984 6.062 1 95.31 106 ARG A O 1
ATOM 798 N N . LYS A 1 107 ? -15.422 22.453 3.914 1 92.56 107 LYS A N 1
ATOM 799 C CA . LYS A 1 107 ? -15.094 21.062 3.582 1 92.56 107 LYS A CA 1
ATOM 800 C C . LYS A 1 107 ? -13.891 20.578 4.379 1 92.56 107 LYS A C 1
ATOM 802 O O . LYS A 1 107 ? -13.875 19.438 4.852 1 92.56 107 LYS A O 1
ATOM 807 N N . LYS A 1 108 ? -12.922 21.375 4.484 1 92.44 108 LYS A N 1
ATOM 808 C CA . LYS A 1 108 ? -11.719 21.031 5.227 1 92.44 108 LYS A CA 1
ATOM 809 C C . LYS A 1 108 ? -12.008 20.875 6.715 1 92.44 108 LYS A C 1
ATOM 811 O O . LYS A 1 108 ? -11.57 19.906 7.336 1 92.44 108 LYS A O 1
ATOM 816 N N . VAL A 1 109 ? -12.797 21.766 7.238 1 96.44 109 VAL A N 1
ATOM 817 C CA . VAL A 1 109 ? -13.148 21.734 8.656 1 96.44 109 VAL A CA 1
ATOM 818 C C . VAL A 1 109 ? -14 20.5 8.945 1 96.44 109 VAL A C 1
ATOM 820 O O . VAL A 1 109 ? -13.828 19.859 9.984 1 96.44 109 VAL A O 1
ATOM 823 N N . ASP A 1 110 ? -14.859 20.156 8.008 1 94.94 110 ASP A N 1
ATOM 824 C CA . ASP A 1 110 ? -15.672 18.953 8.148 1 94.94 110 ASP A CA 1
ATOM 825 C C . ASP A 1 110 ? -14.797 17.703 8.195 1 94.94 110 ASP A C 1
ATOM 827 O O . ASP A 1 110 ? -15.062 16.781 8.969 1 94.94 110 ASP A O 1
ATOM 831 N N . PHE A 1 111 ? -13.859 17.719 7.324 1 92.88 111 PHE A N 1
ATOM 832 C CA . PHE A 1 111 ? -12.93 16.594 7.32 1 92.88 111 PHE A CA 1
ATOM 833 C C . PHE A 1 111 ? -12.25 16.453 8.68 1 92.88 111 PHE A C 1
ATOM 835 O O . PHE A 1 111 ? -12.156 15.344 9.219 1 92.88 111 PHE A O 1
ATOM 842 N N . VAL A 1 112 ? -11.773 17.578 9.242 1 96 112 VAL A N 1
ATOM 843 C CA . VAL A 1 112 ? -11.078 17.578 10.523 1 96 112 VAL A CA 1
ATOM 844 C C . VAL A 1 112 ? -12.023 17.094 11.625 1 96 112 VAL A C 1
ATOM 846 O O . VAL A 1 112 ? -11.633 16.281 12.477 1 96 112 VAL A O 1
ATOM 849 N N . GLU A 1 113 ? -13.219 17.531 11.547 1 96.25 113 GLU A N 1
ATOM 850 C CA . GLU A 1 113 ? -14.211 17.141 12.539 1 96.25 113 GLU A CA 1
ATOM 851 C C . GLU A 1 113 ? -14.469 15.641 12.508 1 96.25 113 GLU A C 1
ATOM 853 O O . GLU A 1 113 ? -14.43 14.977 13.539 1 96.25 113 GLU A O 1
ATOM 858 N N . ARG A 1 114 ? -14.703 15.125 11.359 1 93.44 114 ARG A N 1
ATOM 859 C CA . ARG A 1 114 ? -14.977 13.695 11.203 1 93.44 114 ARG A CA 1
ATOM 860 C C . ARG A 1 114 ? -13.773 12.859 11.625 1 93.44 114 ARG A C 1
ATOM 862 O O . ARG A 1 114 ? -13.93 11.82 12.266 1 93.44 114 ARG A O 1
ATOM 869 N N . THR A 1 115 ? -12.656 13.352 11.258 1 92 115 THR A N 1
ATOM 870 C CA . THR A 1 115 ? -11.43 12.633 11.586 1 92 115 THR A CA 1
ATOM 871 C C . THR A 1 115 ? -11.195 12.633 13.094 1 92 115 THR A C 1
ATOM 873 O O . THR A 1 115 ? -10.883 11.586 13.68 1 92 115 THR A O 1
ATOM 876 N N . ALA A 1 116 ? -11.367 13.773 13.734 1 95.5 116 ALA A N 1
ATOM 877 C CA . ALA A 1 116 ? -11.188 13.875 15.188 1 95.5 116 ALA A CA 1
ATOM 878 C C . ALA A 1 116 ? -12.141 12.93 15.914 1 95.5 116 ALA A C 1
ATOM 880 O O . ALA A 1 116 ? -11.742 12.25 16.859 1 95.5 116 ALA A O 1
ATOM 881 N N . ARG A 1 117 ? -13.305 12.891 15.414 1 93.12 117 ARG A N 1
ATOM 882 C CA . ARG A 1 117 ? -14.305 12.008 16.016 1 93.12 117 ARG A CA 1
ATOM 883 C C . ARG A 1 117 ? -13.906 10.539 15.859 1 93.12 117 ARG A C 1
ATOM 885 O O . ARG A 1 117 ? -13.992 9.766 16.812 1 93.12 117 ARG A O 1
ATOM 892 N N . SER A 1 118 ? -13.461 10.211 14.75 1 89.38 118 SER A N 1
ATOM 893 C CA . SER A 1 118 ? -13.086 8.828 14.469 1 89.38 118 SER A CA 1
ATOM 894 C C . SER A 1 118 ? -11.883 8.391 15.305 1 89.38 118 SER A C 1
ATOM 896 O O . SER A 1 118 ? -11.727 7.207 15.609 1 89.38 118 SER A O 1
ATOM 898 N N . LEU A 1 119 ? -11.047 9.328 15.695 1 90.12 119 LEU A N 1
ATOM 899 C CA . LEU A 1 119 ? -9.852 9.055 16.484 1 90.12 119 LEU A CA 1
ATOM 900 C C . LEU A 1 119 ? -10.125 9.242 17.969 1 90.12 119 LEU A C 1
ATOM 902 O O . LEU A 1 119 ? -9.219 9.102 18.797 1 90.12 119 LEU A O 1
ATOM 906 N N . GLU A 1 120 ? -11.336 9.648 18.266 1 92 120 GLU A N 1
ATOM 907 C CA . GLU A 1 120 ? -11.773 9.867 19.641 1 92 120 GLU A CA 1
ATOM 9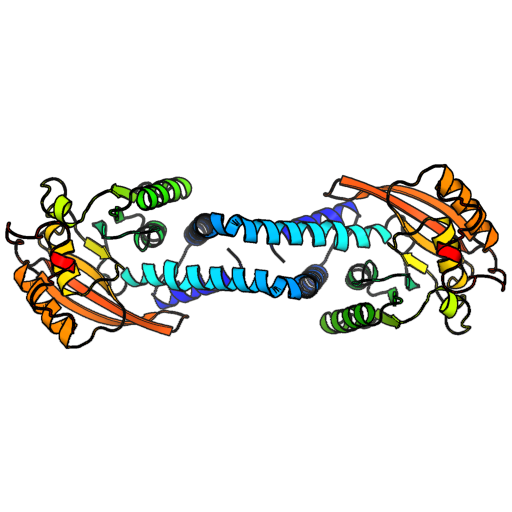08 C C . GLU A 1 120 ? -10.992 11.008 20.281 1 92 120 GLU A C 1
ATOM 910 O O . GLU A 1 120 ? -10.562 10.906 21.438 1 92 120 GLU A O 1
ATOM 915 N N . LEU A 1 121 ? -10.727 11.945 19.5 1 95.12 121 LEU A N 1
ATOM 916 C CA . LEU A 1 121 ? -10.117 13.188 19.984 1 95.12 121 LEU A CA 1
ATOM 917 C C . LEU A 1 121 ? -11.188 14.211 20.344 1 95.12 121 LEU A C 1
ATOM 919 O O . LEU A 1 121 ? -11.414 15.164 19.594 1 95.12 121 LEU A O 1
ATOM 923 N N . ASN A 1 122 ? -11.711 14.148 21.5 1 95.88 122 ASN A N 1
ATOM 924 C CA . ASN A 1 122 ? -12.875 14.914 21.922 1 95.88 122 ASN A CA 1
ATOM 925 C C . ASN A 1 122 ? -12.5 16.344 22.297 1 95.88 122 ASN A C 1
ATOM 927 O O . ASN A 1 122 ? -13.375 17.203 22.469 1 95.88 122 ASN A O 1
ATOM 931 N N . HIS A 1 123 ? -11.188 16.609 22.344 1 97.69 123 HIS A N 1
ATOM 932 C CA . HIS A 1 123 ? -10.719 17.938 22.734 1 97.69 123 HIS A CA 1
ATOM 933 C C . HIS A 1 123 ? -10.336 18.766 21.5 1 97.69 123 HIS A C 1
ATOM 935 O O . HIS A 1 123 ? -9.625 19.766 21.625 1 97.69 123 HIS A O 1
ATOM 941 N N . VAL A 1 124 ? -10.766 18.281 20.266 1 98.06 124 VAL A N 1
ATOM 942 C CA . VAL A 1 124 ? -10.609 19.031 19.016 1 98.06 124 VAL A CA 1
ATOM 943 C C . VAL A 1 124 ? -11.961 19.594 18.578 1 98.06 124 VAL A C 1
ATOM 945 O O . VAL A 1 124 ? -12.906 18.844 18.359 1 98.06 124 VAL A O 1
ATOM 948 N N . GLN A 1 125 ? -12.039 20.906 18.453 1 98.31 125 GLN A N 1
ATOM 949 C CA . GLN A 1 125 ? -13.266 21.578 18.062 1 98.31 125 GLN A CA 1
ATOM 950 C C . GLN A 1 125 ? -13.125 22.234 16.688 1 98.31 125 GLN A C 1
ATOM 952 O O . GLN A 1 125 ? -12.195 23.016 16.453 1 98.31 125 GLN A O 1
ATOM 957 N N . PRO A 1 126 ? -14.062 21.922 15.766 1 97.81 126 PRO A N 1
ATOM 958 C CA . PRO A 1 126 ? -14.031 22.562 14.445 1 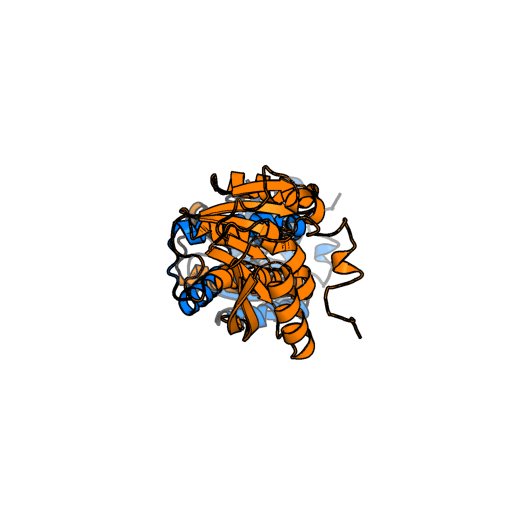97.81 126 PRO A CA 1
ATOM 959 C C . PRO A 1 126 ? -14.633 23.969 14.445 1 97.81 126 PRO A C 1
ATOM 961 O O . PRO A 1 126 ? -15.594 24.219 15.164 1 97.81 126 PRO A O 1
ATOM 964 N N . LEU A 1 127 ? -14.07 24.828 13.695 1 98.31 127 LEU A N 1
ATOM 965 C CA . LEU A 1 127 ? -14.57 26.188 13.523 1 98.31 127 LEU A CA 1
ATOM 966 C C . LEU A 1 127 ? -14.352 26.672 12.102 1 98.31 127 LEU A C 1
ATOM 968 O O . LEU A 1 127 ? -13.211 26.719 11.617 1 98.31 127 LEU A O 1
ATOM 972 N N . THR A 1 128 ? -15.461 27 11.422 1 98 128 THR A N 1
ATOM 973 C CA . THR A 1 128 ? -15.352 27.531 10.07 1 98 128 THR A CA 1
ATOM 974 C C . THR A 1 128 ? -15.516 29.047 10.07 1 98 128 THR A C 1
ATOM 976 O O . THR A 1 128 ? -16.438 29.578 10.695 1 98 128 THR A O 1
ATOM 979 N N . GLY A 1 129 ? -14.57 29.688 9.383 1 96.88 129 GLY A N 1
ATOM 980 C CA . GLY A 1 129 ? -14.672 31.125 9.266 1 96.88 129 GLY A CA 1
ATOM 981 C C . GLY A 1 129 ? -13.375 31.781 8.828 1 96.88 129 GLY A C 1
ATOM 982 O O . GLY A 1 129 ? -12.336 31.125 8.773 1 96.88 129 GLY A O 1
ATOM 983 N N . ARG A 1 130 ? -13.516 33 8.547 1 96.38 130 ARG A N 1
ATOM 984 C CA . ARG A 1 130 ? -12.344 33.812 8.18 1 96.38 130 ARG A CA 1
ATOM 985 C C . ARG A 1 130 ? -11.688 34.406 9.422 1 96.38 130 ARG A C 1
ATOM 987 O O . ARG A 1 130 ? -12.375 34.906 10.312 1 96.38 130 ARG A O 1
ATOM 994 N N . ALA A 1 131 ? -10.398 34.375 9.461 1 97 131 ALA A N 1
ATOM 995 C CA . ALA A 1 131 ? -9.633 34.844 10.609 1 97 131 ALA A CA 1
ATOM 996 C C . ALA A 1 131 ? -9.914 36.312 10.867 1 97 131 ALA A C 1
ATOM 998 O O . ALA A 1 131 ? -10 36.75 12.023 1 97 131 ALA A O 1
ATOM 999 N N . GLU A 1 132 ? -10.086 37.094 9.781 1 97 132 GLU A N 1
ATOM 1000 C CA . GLU A 1 132 ? -10.32 38.531 9.898 1 97 132 GLU A CA 1
ATOM 1001 C C . GLU A 1 132 ? -11.625 38.812 10.633 1 97 132 GLU A C 1
ATOM 1003 O O . GLU A 1 132 ? -11.688 39.688 11.484 1 97 132 GLU A O 1
ATOM 1008 N N . THR A 1 133 ? -12.594 38.062 10.312 1 97.06 133 THR A N 1
ATOM 1009 C CA . THR A 1 133 ? -13.906 38.25 10.914 1 97.06 133 THR A CA 1
ATOM 1010 C C . THR A 1 133 ? -13.938 37.719 12.336 1 97.06 133 THR A C 1
ATOM 1012 O O . THR A 1 133 ? -14.375 38.406 13.266 1 97.06 133 THR A O 1
ATOM 1015 N N . LEU A 1 134 ? -13.406 36.562 12.508 1 97.31 134 LEU A N 1
ATOM 1016 C CA . LEU A 1 134 ? -13.469 35.906 13.812 1 97.31 134 LEU A CA 1
ATOM 1017 C C . LEU A 1 134 ? -12.547 36.594 14.812 1 97.31 134 LEU A C 1
ATOM 1019 O O . LEU A 1 134 ? -12.805 36.562 16.016 1 97.31 134 LEU A O 1
ATOM 1023 N N . GLY A 1 135 ? -11.469 37.219 14.266 1 97.19 135 GLY A N 1
ATOM 1024 C CA . GLY A 1 135 ? -10.555 37.938 15.133 1 97.19 135 GLY A CA 1
ATOM 1025 C C . GLY A 1 135 ? -11.188 39.125 15.797 1 97.19 135 GLY A C 1
ATOM 1026 O O . GLY A 1 135 ? -10.664 39.656 16.781 1 97.19 135 GLY A O 1
ATOM 1027 N N . ARG A 1 136 ? -12.352 39.562 15.273 1 96.69 136 ARG A N 1
ATOM 1028 C CA . ARG A 1 136 ? -13.078 40.688 15.82 1 96.69 136 ARG A CA 1
ATOM 1029 C C . ARG A 1 136 ? -14.266 40.219 16.656 1 96.69 136 ARG A C 1
ATOM 1031 O O . ARG A 1 136 ? -14.906 41.031 17.344 1 96.69 136 ARG A O 1
ATOM 1038 N N . ASP A 1 137 ? -14.586 39 16.531 1 96.25 137 ASP A N 1
ATOM 1039 C CA . ASP A 1 137 ? -15.695 38.438 17.281 1 96.25 137 ASP A CA 1
ATOM 1040 C C . ASP A 1 137 ? -15.367 38.344 18.766 1 96.25 137 ASP A C 1
ATOM 1042 O O . ASP A 1 137 ? -14.422 37.625 19.156 1 96.25 137 ASP A O 1
ATOM 1046 N N . PRO A 1 138 ? -16.188 38.906 19.609 1 95.62 138 PRO A N 1
ATOM 1047 C CA . PRO A 1 138 ? -15.906 38.906 21.047 1 95.62 138 PRO A CA 1
ATOM 1048 C C . PRO A 1 138 ? -15.781 37.5 21.625 1 95.62 138 PRO A C 1
ATOM 1050 O O . PRO A 1 138 ? -15.062 37.281 22.594 1 95.62 138 PRO A O 1
ATOM 1053 N N . ALA A 1 139 ? -16.406 36.562 21 1 95.81 139 ALA A N 1
ATOM 1054 C CA . ALA A 1 139 ? -16.375 35.188 21.484 1 95.81 139 ALA A CA 1
ATOM 1055 C C . ALA A 1 139 ? -15.023 34.531 21.172 1 95.81 139 ALA A C 1
ATOM 1057 O O . ALA A 1 139 ? -14.648 33.562 21.812 1 95.81 139 ALA A O 1
ATOM 1058 N N . GLN A 1 140 ? -14.312 35.094 20.188 1 97.5 140 GLN A N 1
ATOM 1059 C CA . GLN A 1 140 ? -13.062 34.469 19.75 1 97.5 140 GLN A CA 1
ATOM 1060 C C . GLN A 1 140 ? -11.859 35.344 20.078 1 97.5 140 GLN A C 1
ATOM 1062 O O . GLN A 1 140 ? -10.758 34.844 20.281 1 97.5 140 GLN A O 1
ATOM 1067 N N . ARG A 1 141 ? -12.07 36.656 20.062 1 97.69 141 ARG A N 1
ATOM 1068 C CA . ARG A 1 141 ? -11 37.625 20.281 1 97.69 141 ARG A CA 1
ATOM 1069 C C . ARG A 1 141 ? -10.391 37.469 21.672 1 97.69 141 ARG A C 1
ATOM 1071 O O . ARG A 1 141 ? -11.117 37.344 22.656 1 97.69 141 ARG A O 1
ATOM 1078 N N . GLU A 1 142 ? -9.086 37.375 21.766 1 97.62 142 GLU A N 1
ATOM 1079 C CA . GLU A 1 142 ? -8.305 37.312 23 1 97.62 142 GLU A CA 1
ATOM 1080 C C . GLU A 1 142 ? -8.766 36.156 23.891 1 97.62 142 GLU A C 1
ATOM 1082 O O . GLU A 1 142 ? -8.906 36.312 25.094 1 97.62 142 GLU A O 1
ATOM 1087 N N . SER A 1 143 ? -9.07 35 23.297 1 98.12 143 SER A N 1
ATOM 1088 C CA . SER A 1 143 ? -9.656 33.906 24.047 1 98.12 143 SER A CA 1
ATOM 1089 C C . SER A 1 143 ? -8.742 32.688 24.031 1 98.12 143 SER A C 1
ATOM 1091 O O . SER A 1 143 ? -9.086 31.625 24.594 1 98.12 143 SER A O 1
ATOM 1093 N N . TYR A 1 144 ? -7.621 32.812 23.453 1 98.75 144 TYR A N 1
ATOM 1094 C CA . TYR A 1 144 ? -6.746 31.641 23.297 1 98.75 144 TYR A CA 1
ATOM 1095 C C . TYR A 1 144 ? -5.414 31.875 24 1 98.75 144 TYR A C 1
ATOM 1097 O O . TYR A 1 144 ? -4.883 33 24 1 98.75 144 TYR A O 1
ATOM 1105 N N . ASP A 1 145 ? -4.895 30.797 24.547 1 98.81 145 ASP A N 1
ATOM 1106 C CA . ASP A 1 145 ? -3.572 30.828 25.156 1 98.81 145 ASP A CA 1
ATOM 1107 C C . ASP A 1 145 ? -2.471 30.766 24.109 1 98.81 145 ASP A C 1
ATOM 1109 O O . ASP A 1 145 ? -1.396 31.328 24.281 1 98.81 145 ASP A O 1
ATOM 1113 N N . ARG A 1 146 ? -2.756 29.984 23.094 1 98.88 146 ARG A N 1
ATOM 1114 C CA . ARG A 1 146 ? -1.795 29.75 22.016 1 98.88 146 ARG A CA 1
ATOM 1115 C C . ARG A 1 146 ? -2.488 29.734 20.656 1 98.88 146 ARG A C 1
ATOM 1117 O O . ARG A 1 146 ? -3.645 29.312 20.547 1 98.88 146 ARG A O 1
ATOM 1124 N N . VAL A 1 147 ? -1.783 30.203 19.672 1 98.88 147 VAL A N 1
ATOM 1125 C CA . VAL A 1 147 ? -2.152 30.016 18.266 1 98.88 147 VAL A CA 1
ATOM 1126 C C . VAL A 1 147 ? -1.02 29.312 17.531 1 98.88 147 VAL A C 1
ATOM 1128 O O . VAL A 1 147 ? 0.148 29.688 17.672 1 98.88 147 VAL A O 1
ATOM 1131 N N . VAL A 1 148 ? -1.352 28.219 16.875 1 98.88 148 VAL A N 1
ATOM 1132 C CA . VAL A 1 148 ? -0.409 27.531 15.992 1 98.88 148 VAL A CA 1
ATOM 1133 C C . VAL A 1 148 ? -0.879 27.656 14.547 1 98.88 148 VAL A C 1
ATOM 1135 O O . VAL A 1 148 ? -2.08 27.75 14.281 1 98.88 148 VAL A O 1
ATOM 1138 N N . THR A 1 149 ? 0.101 27.75 13.586 1 98.44 149 THR A N 1
ATOM 1139 C CA . THR A 1 149 ? -0.279 27.812 12.18 1 98.44 149 THR A CA 1
ATOM 1140 C C . THR A 1 149 ? 0.87 27.359 11.289 1 98.44 149 THR A C 1
ATOM 1142 O O . THR A 1 149 ? 2.037 27.641 11.578 1 98.44 149 THR A O 1
ATOM 1145 N N . ARG A 1 150 ? 0.513 26.594 10.359 1 94.56 150 ARG A N 1
ATOM 1146 C CA . ARG A 1 150 ? 1.432 26.234 9.289 1 94.56 150 ARG A CA 1
ATOM 1147 C C . ARG A 1 150 ? 0.977 26.828 7.953 1 94.56 150 ARG A C 1
ATOM 1149 O O . ARG A 1 150 ? 1.374 26.344 6.891 1 94.56 150 ARG A O 1
ATOM 1156 N N . ALA A 1 151 ? 0.196 27.828 8.016 1 83.88 151 ALA A N 1
ATOM 1157 C CA . ALA A 1 151 ? -0.339 28.469 6.82 1 83.88 151 ALA A CA 1
ATOM 1158 C C . ALA A 1 151 ? 0.771 29.125 6.012 1 83.88 151 ALA A C 1
ATOM 1160 O O . ALA A 1 151 ? 1.74 29.641 6.578 1 83.88 151 ALA A O 1
ATOM 1161 N N . VAL A 1 152 ? 0.551 29.109 4.73 1 81.44 152 VAL A N 1
ATOM 1162 C CA . VAL A 1 152 ? 1.507 29.766 3.842 1 81.44 152 VAL A CA 1
ATOM 1163 C C . VAL A 1 152 ? 1.216 31.25 3.777 1 81.44 152 VAL A C 1
ATOM 1165 O O . VAL A 1 152 ? 0.324 31.688 3.045 1 81.44 152 VAL A O 1
ATOM 1168 N N . ALA A 1 153 ? 1.735 32.062 4.578 1 91.62 153 ALA A N 1
ATOM 1169 C CA . ALA A 1 153 ? 1.658 33.531 4.59 1 91.62 153 ALA A CA 1
ATOM 1170 C C . ALA A 1 153 ? 2.896 34.125 5.238 1 91.62 153 ALA A C 1
ATOM 1172 O O . ALA A 1 153 ? 3.555 33.5 6.059 1 91.62 153 ALA A O 1
ATOM 1173 N N . ALA A 1 154 ? 3.188 35.281 4.781 1 94.81 154 ALA A N 1
ATOM 1174 C CA . ALA A 1 154 ? 4.324 36 5.359 1 94.81 154 ALA A CA 1
ATOM 1175 C C . ALA A 1 154 ? 4.078 36.312 6.828 1 94.81 154 ALA A C 1
ATOM 1177 O O . ALA A 1 154 ? 2.928 36.406 7.266 1 94.81 154 ALA A O 1
ATOM 1178 N N . LEU A 1 155 ? 5.145 36.5 7.559 1 97.19 155 LEU A N 1
ATOM 1179 C CA . LEU A 1 155 ? 5.074 36.688 9 1 97.19 155 LEU A CA 1
ATOM 1180 C C . LEU A 1 155 ? 4.227 37.906 9.352 1 97.19 155 LEU A C 1
ATOM 1182 O O . LEU A 1 155 ? 3.447 37.875 10.305 1 97.19 155 LEU A O 1
ATOM 1186 N N . PRO A 1 156 ? 4.309 39 8.617 1 97.5 156 PRO A N 1
ATOM 1187 C CA . PRO A 1 156 ? 3.467 40.156 8.953 1 97.5 156 PRO A CA 1
ATOM 1188 C C . PRO A 1 156 ? 1.977 39.875 8.805 1 97.5 156 PRO A C 1
ATOM 1190 O O . PRO A 1 156 ? 1.156 40.406 9.547 1 97.5 156 PRO A O 1
ATOM 1193 N N . ILE A 1 157 ? 1.65 39.062 7.812 1 96.56 157 ILE A N 1
ATOM 1194 C CA . ILE A 1 157 ? 0.261 38.656 7.617 1 96.56 157 ILE A CA 1
ATOM 1195 C C . ILE A 1 157 ? -0.199 37.812 8.789 1 96.56 157 ILE A C 1
ATOM 1197 O O . ILE A 1 157 ? -1.259 38.062 9.375 1 96.56 157 ILE A O 1
ATOM 1201 N N . LEU A 1 158 ? 0.664 36.906 9.164 1 98.12 158 LEU A N 1
ATOM 1202 C CA . LEU A 1 158 ? 0.332 36 10.258 1 98.12 158 LEU A CA 1
ATOM 1203 C C . LEU A 1 158 ? 0.178 36.75 11.57 1 98.12 158 LEU A C 1
ATOM 1205 O O . LEU A 1 158 ? -0.71 36.438 12.367 1 98.12 158 LEU A O 1
ATOM 1209 N N . ALA A 1 159 ? 1.043 37.719 11.805 1 98.19 159 ALA A N 1
ATOM 1210 C CA . ALA A 1 159 ? 0.944 38.531 13.016 1 98.19 159 ALA A CA 1
ATOM 1211 C C . ALA A 1 159 ? -0.427 39.188 13.125 1 98.19 159 ALA A C 1
ATOM 1213 O O . ALA A 1 159 ? -1.092 39.062 14.164 1 98.19 159 ALA A O 1
ATOM 1214 N N . GLU A 1 160 ? -0.863 39.75 12.039 1 98 160 GLU A N 1
ATOM 1215 C CA . GLU A 1 160 ? -2.137 40.469 12.062 1 98 160 GLU A CA 1
ATOM 1216 C C . GLU A 1 160 ? -3.307 39.5 12.227 1 98 160 GLU A C 1
ATOM 1218 O O . GLU A 1 160 ? -4.281 39.812 12.914 1 98 160 GLU A O 1
ATOM 1223 N N . LEU A 1 161 ? -3.191 38.375 11.625 1 98.19 161 LEU A N 1
ATOM 1224 C CA . LEU A 1 161 ? -4.316 37.469 11.594 1 98.19 161 LEU A CA 1
ATOM 1225 C C . LEU A 1 161 ? -4.406 36.656 12.898 1 98.19 161 LEU A C 1
ATOM 1227 O O . LEU A 1 161 ? -5.488 36.219 13.289 1 98.19 161 LEU A O 1
ATOM 1231 N N . THR A 1 162 ? -3.303 36.531 13.656 1 98.62 162 THR A N 1
ATOM 1232 C CA . THR A 1 162 ? -3.289 35.562 14.758 1 98.62 162 THR A CA 1
ATOM 1233 C C . THR A 1 162 ? -3.307 36.281 16.109 1 98.62 162 THR A C 1
ATOM 1235 O O . THR A 1 162 ? -3.953 35.812 17.047 1 98.62 162 THR A O 1
ATOM 1238 N N . LEU A 1 163 ? -2.705 37.438 16.281 1 98.62 163 LEU A N 1
ATOM 1239 C CA . LEU A 1 163 ? -2.494 38.062 17.578 1 98.62 163 LEU A CA 1
ATOM 1240 C C . LEU A 1 163 ? -3.818 38.5 18.188 1 98.62 163 LEU A C 1
ATOM 1242 O O . LEU A 1 163 ? -3.988 38.469 19.406 1 98.62 163 LEU A O 1
ATOM 1246 N N . PRO A 1 164 ? -4.84 38.906 17.375 1 98.56 164 PRO A N 1
ATOM 1247 C CA . PRO A 1 164 ? -6.121 39.312 17.953 1 98.56 164 PRO A CA 1
ATOM 1248 C C . PRO A 1 164 ? -6.781 38.188 18.75 1 98.56 164 PRO A C 1
ATOM 1250 O O . PRO A 1 164 ? -7.598 38.438 19.641 1 98.56 164 PRO A O 1
ATOM 1253 N N . PHE A 1 165 ? -6.418 36.969 18.406 1 98.69 165 PHE A N 1
ATOM 1254 C CA . PHE A 1 165 ? -7.039 35.812 19.062 1 98.69 165 PHE A CA 1
ATOM 1255 C C . PHE A 1 165 ? -6.391 35.562 20.406 1 98.69 165 PHE A C 1
ATOM 1257 O O . PHE A 1 165 ? -6.98 34.875 21.266 1 98.69 165 PHE A O 1
ATOM 1264 N N . LEU A 1 166 ? -5.219 36.031 20.672 1 98.75 166 LEU A N 1
ATOM 1265 C CA . LEU A 1 166 ? -4.418 35.656 21.828 1 98.75 166 LEU A CA 1
ATOM 1266 C C . LEU A 1 166 ? -4.789 36.531 23.031 1 98.75 166 LEU A C 1
ATOM 1268 O O . LEU A 1 166 ? -4.969 37.75 22.891 1 98.75 166 LEU A O 1
ATOM 1272 N N . ARG A 1 167 ? -4.914 35.938 24.141 1 98.38 167 ARG A N 1
ATOM 1273 C CA . ARG A 1 167 ? -4.961 36.688 25.375 1 98.38 167 ARG A CA 1
ATOM 1274 C C . ARG A 1 167 ? -3.59 37.25 25.719 1 98.38 167 ARG A C 1
ATOM 1276 O O . ARG A 1 167 ? -2.578 36.844 25.156 1 98.38 167 ARG A O 1
ATOM 1283 N N . MET A 1 168 ? -3.648 38.156 26.688 1 98.25 168 MET A N 1
ATOM 1284 C CA . MET A 1 168 ? -2.377 38.688 27.172 1 98.25 168 MET A CA 1
ATOM 1285 C C . MET A 1 168 ? -1.479 37.594 27.688 1 98.25 168 MET A C 1
ATOM 1287 O O . MET A 1 168 ? -1.936 36.688 28.422 1 98.25 168 MET A O 1
ATOM 1291 N N . GLY A 1 169 ? -0.192 37.531 27.25 1 98.19 169 GLY A N 1
ATOM 1292 C CA . GLY A 1 169 ? 0.744 36.531 27.688 1 98.19 169 GLY A CA 1
ATOM 1293 C C . GLY A 1 169 ? 0.696 35.25 26.828 1 98.19 169 GLY A C 1
ATOM 1294 O O . GLY A 1 169 ? 1.517 34.375 27 1 98.19 169 GLY A O 1
ATOM 1295 N N . GLY A 1 170 ? -0.254 35.312 25.906 1 98.69 170 GLY A N 1
ATOM 1296 C CA . GLY A 1 170 ? -0.341 34.156 25 1 98.69 170 GLY A CA 1
ATOM 1297 C C . GLY A 1 170 ? 0.739 34.188 23.938 1 98.69 170 GLY A C 1
ATOM 1298 O O . GLY A 1 170 ? 1.455 35.156 23.766 1 98.69 170 GLY A O 1
ATOM 1299 N N . PHE A 1 171 ? 0.833 33 23.172 1 98.81 171 PHE A N 1
ATOM 1300 C CA . PHE A 1 171 ? 1.907 32.875 22.188 1 98.81 171 PHE A CA 1
ATOM 1301 C C . PHE A 1 171 ? 1.361 32.438 20.844 1 98.81 171 PHE A C 1
ATOM 1303 O O . PHE A 1 171 ? 0.482 31.578 20.766 1 98.81 171 PHE A O 1
ATOM 1310 N N . LEU A 1 172 ? 1.919 33.031 19.812 1 98.81 172 LEU A N 1
ATOM 1311 C CA . LEU A 1 172 ? 1.828 32.5 18.453 1 98.81 172 LEU A CA 1
ATOM 1312 C C . LEU A 1 172 ? 3.025 31.625 18.141 1 98.81 172 LEU A C 1
ATOM 1314 O O . LEU A 1 172 ? 4.172 32 18.375 1 98.81 172 LEU A O 1
ATOM 1318 N N . LEU A 1 173 ? 2.744 30.438 17.719 1 98.81 173 LEU A N 1
ATOM 1319 C CA . LEU A 1 173 ? 3.748 29.547 17.156 1 98.81 173 LEU A CA 1
ATOM 1320 C C . LEU A 1 173 ? 3.525 29.375 15.648 1 98.81 173 LEU A C 1
ATOM 1322 O O . LEU A 1 173 ? 2.654 28.609 15.234 1 98.81 173 LEU A O 1
ATOM 1326 N N . ALA A 1 174 ? 4.34 30.078 14.859 1 98.62 174 ALA A N 1
ATOM 1327 C CA . ALA A 1 174 ? 4.23 30.031 13.406 1 98.62 174 ALA A CA 1
ATOM 1328 C C . ALA A 1 174 ? 5.293 29.109 12.805 1 98.62 174 ALA A C 1
ATOM 1330 O O . ALA A 1 174 ? 6.492 29.406 12.891 1 98.62 174 ALA A O 1
ATOM 1331 N N . GLN A 1 175 ? 4.828 28 12.258 1 97.81 175 GLN A N 1
ATOM 1332 C CA . GLN A 1 175 ? 5.746 27.125 11.539 1 97.81 175 GLN A CA 1
ATOM 1333 C C . GLN A 1 175 ? 6.031 27.672 10.133 1 97.81 175 GLN A C 1
ATOM 1335 O O . GLN A 1 175 ? 5.113 27.828 9.328 1 97.81 175 GLN A O 1
ATOM 1340 N N . LYS A 1 176 ? 7.312 27.906 9.844 1 96.38 176 LYS A N 1
ATOM 1341 C CA . LYS A 1 176 ? 7.719 28.5 8.57 1 96.38 176 LYS A CA 1
ATOM 1342 C C . LYS A 1 176 ? 8.938 27.781 7.996 1 96.38 176 LYS A C 1
ATOM 1344 O O . LYS A 1 176 ? 9.594 27.016 8.703 1 96.38 176 LYS A O 1
ATOM 1349 N N . GLY A 1 177 ? 9.062 27.891 6.688 1 93.62 177 GLY A N 1
ATOM 1350 C CA . GLY A 1 177 ? 10.383 27.625 6.137 1 93.62 177 GLY A CA 1
ATOM 1351 C C . GLY A 1 177 ? 11.422 28.656 6.539 1 93.62 177 GLY A C 1
ATOM 1352 O O . GLY A 1 177 ? 11.195 29.438 7.469 1 93.62 177 GLY A O 1
ATOM 1353 N N . PRO A 1 178 ? 12.477 28.672 5.809 1 92 178 PRO A N 1
ATOM 1354 C CA . PRO A 1 178 ? 13.461 29.734 6.07 1 92 178 PRO A CA 1
ATOM 1355 C C . PRO A 1 178 ? 12.883 31.125 5.902 1 92 178 PRO A C 1
ATOM 1357 O O . PRO A 1 178 ? 12.141 31.391 4.945 1 92 178 PRO A O 1
ATOM 1360 N N . ILE A 1 179 ? 13.156 31.969 6.82 1 92.88 179 ILE A N 1
ATOM 1361 C CA . ILE A 1 179 ? 12.633 33.344 6.781 1 92.88 179 ILE A CA 1
ATOM 1362 C C . ILE A 1 179 ? 13.75 34.312 6.402 1 92.88 179 ILE A C 1
ATOM 1364 O O . ILE A 1 179 ? 14.82 34.281 7.016 1 92.88 179 ILE A O 1
ATOM 1368 N N . GLY A 1 180 ? 13.531 35.125 5.41 1 92.12 180 GLY A N 1
ATOM 1369 C CA . GLY A 1 180 ? 14.492 36.125 5.012 1 92.12 180 GLY A CA 1
ATOM 1370 C C . GLY A 1 180 ? 14.484 37.344 5.914 1 92.12 180 GLY A C 1
ATOM 1371 O O . GLY A 1 180 ? 13.547 37.562 6.688 1 92.12 180 GLY A O 1
ATOM 1372 N N . PRO A 1 181 ? 15.555 38.125 5.785 1 93.81 181 PRO A N 1
ATOM 1373 C CA . PRO A 1 181 ? 15.68 39.281 6.652 1 93.81 181 PRO A CA 1
ATOM 1374 C C . PRO A 1 181 ? 14.555 40.312 6.445 1 93.81 181 PRO A C 1
ATOM 1376 O O . PRO A 1 181 ? 14.078 40.906 7.41 1 93.81 181 PRO A O 1
ATOM 1379 N N . GLU A 1 182 ? 14.117 40.5 5.238 1 93.81 182 GLU A N 1
ATOM 1380 C CA . GLU A 1 182 ? 13.047 41.438 4.957 1 93.81 182 GLU A CA 1
ATOM 1381 C C . GLU A 1 182 ? 11.734 41.031 5.598 1 93.81 182 GLU A C 1
ATOM 1383 O O . GLU A 1 182 ? 11.031 41.844 6.199 1 93.81 182 GLU A O 1
ATOM 1388 N N . GLU A 1 183 ? 11.453 39.812 5.449 1 93.69 183 GLU A N 1
ATOM 1389 C CA . GLU A 1 183 ? 10.227 39.281 6.059 1 93.69 183 GLU A CA 1
ATOM 1390 C C . GLU A 1 183 ? 10.297 39.344 7.582 1 93.69 183 GLU A C 1
ATOM 1392 O O . GLU A 1 183 ? 9.312 39.688 8.234 1 93.69 183 GLU A O 1
ATOM 1397 N N . LEU A 1 184 ? 11.398 39.031 8.086 1 96 184 LEU A N 1
ATOM 1398 C CA . LEU A 1 184 ? 11.57 39.062 9.539 1 96 184 LEU A CA 1
ATOM 1399 C C . LEU A 1 184 ? 11.398 40.469 10.078 1 96 184 LEU A C 1
ATOM 1401 O O . LEU A 1 184 ? 10.766 40.656 11.117 1 96 184 LEU A O 1
ATOM 1405 N N . GLU A 1 185 ? 12 41.406 9.406 1 96.56 185 GLU A N 1
ATOM 1406 C CA . GLU A 1 185 ? 11.875 42.781 9.812 1 96.56 185 GLU A CA 1
ATOM 1407 C C . GLU A 1 185 ? 10.414 43.25 9.75 1 96.56 185 GLU A C 1
ATOM 1409 O O . GLU A 1 185 ? 9.906 43.844 10.711 1 96.56 185 GLU A O 1
ATOM 1414 N N . ALA A 1 186 ? 9.812 43 8.672 1 96.69 186 ALA A N 1
ATOM 1415 C CA . ALA A 1 186 ? 8.406 43.344 8.508 1 96.69 186 ALA A CA 1
ATOM 1416 C C . ALA A 1 186 ? 7.535 42.625 9.539 1 96.69 186 ALA A C 1
ATOM 1418 O O . ALA A 1 186 ? 6.609 43.219 10.102 1 96.69 186 ALA A O 1
ATOM 1419 N N . GLY A 1 187 ? 7.855 41.438 9.75 1 97.56 187 GLY A N 1
ATOM 1420 C CA . GLY A 1 187 ? 7.117 40.656 10.727 1 97.56 187 GLY A CA 1
ATOM 1421 C C . GLY A 1 187 ? 7.258 41.188 12.141 1 97.56 187 GLY A C 1
ATOM 1422 O O . GLY A 1 187 ? 6.289 41.219 12.906 1 97.56 187 GLY A O 1
ATOM 1423 N N . THR A 1 188 ? 8.445 41.562 12.445 1 97.94 188 THR A N 1
ATOM 1424 C CA . THR A 1 188 ? 8.711 42.125 13.758 1 97.94 188 THR A CA 1
ATOM 1425 C C . THR A 1 188 ? 7.91 43.406 13.961 1 97.94 188 THR A C 1
ATOM 1427 O O . THR A 1 188 ? 7.266 43.594 14.992 1 97.94 188 THR A O 1
ATOM 1430 N N . ARG A 1 189 ? 7.895 44.219 13.016 1 98.06 189 ARG A N 1
ATOM 1431 C CA . ARG A 1 189 ? 7.16 45.5 13.078 1 98.06 189 ARG A CA 1
ATOM 1432 C C . ARG A 1 189 ? 5.652 45.25 13.125 1 98.06 189 ARG A C 1
ATOM 1434 O O . ARG A 1 189 ? 4.934 45.906 13.883 1 98.06 189 ARG A O 1
ATOM 1441 N N . ALA A 1 190 ? 5.254 44.344 12.297 1 98.12 190 ALA A N 1
ATOM 1442 C CA . ALA A 1 190 ? 3.832 44.031 12.273 1 98.12 190 ALA A CA 1
ATOM 1443 C C . ALA A 1 190 ? 3.377 43.469 13.625 1 98.12 190 ALA A C 1
ATOM 1445 O O . ALA A 1 190 ? 2.305 43.844 14.117 1 98.12 190 ALA A O 1
ATOM 1446 N N . ALA A 1 191 ? 4.195 42.594 14.195 1 98.56 191 ALA A N 1
ATOM 1447 C CA . ALA A 1 191 ? 3.889 42.062 15.516 1 98.56 191 ALA A CA 1
ATOM 1448 C C . ALA A 1 191 ? 3.734 43.156 16.547 1 98.56 191 ALA A C 1
ATOM 1450 O O . ALA A 1 191 ? 2.779 43.156 17.328 1 98.56 191 ALA A O 1
ATOM 1451 N N . GLN A 1 192 ? 4.648 44.094 16.516 1 98.31 192 GLN A N 1
ATOM 1452 C CA . GLN A 1 192 ? 4.598 45.219 17.438 1 98.31 192 GLN A CA 1
ATOM 1453 C C . GLN A 1 192 ? 3.336 46.031 17.219 1 98.31 192 GLN A C 1
ATOM 1455 O O . GLN A 1 192 ? 2.684 46.438 18.188 1 98.31 192 GLN A O 1
ATOM 1460 N N . GLU A 1 193 ? 3.008 46.219 16 1 97.94 193 GLU A N 1
ATOM 1461 C CA . GLU A 1 193 ? 1.839 47 15.633 1 97.94 193 GLU A CA 1
ATOM 1462 C C . GLU A 1 193 ? 0.559 46.406 16.188 1 97.94 193 GLU A C 1
ATOM 1464 O O . GLU A 1 193 ? -0.365 47.125 16.578 1 97.94 193 GLU A O 1
ATOM 1469 N N . VAL A 1 194 ? 0.586 45.094 16.281 1 98.31 194 VAL A N 1
ATOM 1470 C CA . VAL A 1 194 ? -0.653 44.438 16.703 1 98.31 194 VAL A CA 1
ATOM 1471 C C . VAL A 1 194 ? -0.507 43.906 18.109 1 98.31 194 VAL A C 1
ATOM 1473 O O . VAL A 1 194 ? -1.29 43.062 18.547 1 98.31 194 VAL A O 1
ATOM 1476 N N . GLY A 1 195 ? 0.513 44.312 18.859 1 98.38 195 GLY A N 1
ATOM 1477 C CA . GLY A 1 195 ? 0.611 44.062 20.281 1 98.38 195 GLY A CA 1
ATOM 1478 C C . GLY A 1 195 ? 1.461 42.844 20.625 1 98.38 195 GLY A C 1
ATOM 1479 O O . GLY A 1 195 ? 1.261 42.219 21.656 1 98.38 195 GLY A O 1
ATOM 1480 N N . GLY A 1 196 ? 2.377 42.5 19.734 1 98.62 196 GLY A N 1
ATOM 1481 C CA . GLY A 1 196 ? 3.211 41.344 20 1 98.62 196 GLY A CA 1
ATOM 1482 C C . GLY A 1 196 ? 4.695 41.656 19.953 1 98.62 196 GLY A C 1
ATOM 1483 O O . GLY A 1 196 ? 5.098 42.719 19.5 1 98.62 196 GLY A O 1
ATOM 1484 N N . GLU A 1 197 ? 5.445 40.688 20.469 1 98.69 197 GLU A N 1
ATOM 1485 C CA . GLU A 1 197 ? 6.906 40.719 20.406 1 98.69 197 GLU A CA 1
ATOM 1486 C C . GLU A 1 197 ? 7.488 39.344 20.078 1 98.69 197 GLU A C 1
ATOM 1488 O O . GLU A 1 197 ? 7.086 38.344 20.672 1 98.69 197 GLU A O 1
ATOM 1493 N N . ILE A 1 198 ? 8.406 39.344 19.188 1 98.44 198 ILE A N 1
ATOM 1494 C CA . ILE A 1 198 ? 9.062 38.062 18.844 1 98.44 198 ILE A CA 1
ATOM 1495 C C . ILE A 1 198 ? 9.922 37.594 20 1 98.44 198 ILE A C 1
ATOM 1497 O O . ILE A 1 198 ? 10.773 38.344 20.5 1 98.44 198 ILE A O 1
ATOM 1501 N N . ARG A 1 199 ? 9.695 36.406 20.422 1 98.25 199 ARG A N 1
ATOM 1502 C CA . ARG A 1 199 ? 10.422 35.875 21.562 1 98.25 199 ARG A CA 1
ATOM 1503 C C . ARG A 1 199 ? 11.477 34.875 21.094 1 98.25 199 ARG A C 1
ATOM 1505 O O . ARG A 1 199 ? 12.508 34.688 21.75 1 98.25 199 ARG A O 1
ATOM 1512 N N . ALA A 1 200 ? 11.234 34.219 20.016 1 97.88 200 ALA A N 1
ATOM 1513 C CA . ALA A 1 200 ? 12.188 33.219 19.516 1 97.88 200 ALA A CA 1
ATOM 1514 C C . ALA A 1 200 ? 12.062 33.031 18.016 1 97.88 200 ALA A C 1
ATOM 1516 O O . ALA A 1 200 ? 10.961 33.125 17.453 1 97.88 200 ALA A O 1
ATOM 1517 N N . ILE A 1 201 ? 13.125 32.875 17.344 1 97.81 201 ILE A N 1
ATOM 1518 C CA . ILE A 1 201 ? 13.266 32.375 15.969 1 97.81 201 ILE A CA 1
ATOM 1519 C C . ILE A 1 201 ? 14.125 31.125 15.961 1 97.81 201 ILE A C 1
ATOM 1521 O O . ILE A 1 201 ? 15.352 31.203 15.961 1 97.81 201 ILE A O 1
ATOM 1525 N N . ASP A 1 202 ? 13.453 30 15.938 1 97.5 202 ASP A N 1
ATOM 1526 C CA . ASP A 1 202 ? 14.109 28.703 16.062 1 97.5 202 ASP A CA 1
ATOM 1527 C C . ASP A 1 202 ? 14.273 28.031 14.703 1 97.5 202 ASP A C 1
ATOM 1529 O O . ASP A 1 202 ? 13.375 27.312 14.25 1 97.5 202 ASP A O 1
ATOM 1533 N N . ALA A 1 203 ? 15.445 28.25 14.109 1 96.81 203 ALA A N 1
ATOM 1534 C CA . ALA A 1 203 ? 15.766 27.578 12.852 1 96.81 203 ALA A CA 1
ATOM 1535 C C . ALA A 1 203 ? 16.25 26.156 13.102 1 96.81 203 ALA A C 1
ATOM 1537 O O . ALA A 1 203 ? 17.094 25.922 13.969 1 96.81 203 ALA A O 1
ATOM 1538 N N . PHE A 1 204 ? 15.695 25.203 12.383 1 94.56 204 PHE A N 1
ATOM 1539 C CA . PHE A 1 204 ? 16.078 23.797 12.547 1 94.56 204 PHE A CA 1
ATOM 1540 C C . PHE A 1 204 ? 15.828 23.016 11.258 1 94.56 204 PHE A C 1
ATOM 1542 O O . PHE A 1 204 ? 15.453 23.594 10.242 1 94.56 204 PHE A O 1
ATOM 1549 N N . VAL A 1 205 ? 16.203 21.766 11.297 1 93.88 205 VAL A N 1
ATOM 1550 C CA . VAL A 1 205 ? 15.906 20.875 10.18 1 93.88 205 VAL A CA 1
ATOM 1551 C C . VAL A 1 205 ? 14.859 19.844 10.602 1 93.88 205 VAL A C 1
ATOM 1553 O O . VAL A 1 205 ? 14.898 19.328 11.719 1 93.88 205 VAL A O 1
ATOM 1556 N N . LEU A 1 206 ? 13.906 19.625 9.766 1 93.12 206 LEU A N 1
ATOM 1557 C CA . LEU A 1 206 ? 12.883 18.641 10.055 1 93.12 206 LEU A CA 1
ATOM 1558 C C . LEU A 1 206 ? 13.5 17.281 10.352 1 93.12 206 LEU A C 1
ATOM 1560 O O . LEU A 1 206 ? 14.289 16.766 9.555 1 93.12 206 LEU A O 1
ATOM 1564 N N . PRO A 1 207 ? 13.133 16.719 11.453 1 87.56 207 PRO A N 1
ATOM 1565 C CA . PRO A 1 207 ? 13.727 15.438 11.82 1 87.56 207 PRO A CA 1
ATOM 1566 C C . PRO A 1 207 ? 13.586 14.391 10.719 1 87.56 207 PRO A C 1
ATOM 1568 O O . PRO A 1 207 ? 12.516 14.266 10.109 1 87.56 207 PRO A O 1
ATOM 1571 N N . VAL A 1 208 ? 14.617 13.664 10.438 1 84.06 208 VAL A N 1
ATOM 1572 C CA . VAL A 1 208 ? 14.688 12.555 9.492 1 84.06 208 VAL A CA 1
ATOM 1573 C C . VAL A 1 208 ? 14.633 13.086 8.062 1 84.06 208 VAL A C 1
ATOM 1575 O O . VAL A 1 208 ? 15.469 12.734 7.23 1 84.06 208 VAL A O 1
ATOM 1578 N N . ALA A 1 209 ? 13.758 14.023 7.723 1 84.06 209 ALA A N 1
ATOM 1579 C CA . ALA A 1 209 ? 13.555 14.523 6.367 1 84.06 209 ALA A CA 1
ATOM 1580 C C . ALA A 1 209 ? 14.648 15.516 5.977 1 84.06 209 ALA A C 1
ATOM 1582 O O . ALA A 1 209 ? 15.016 15.617 4.805 1 84.06 209 ALA A O 1
ATOM 1583 N N . GLY A 1 210 ? 15.07 16.375 6.898 1 88.56 210 GLY A N 1
ATOM 1584 C CA . GLY A 1 210 ? 16.203 17.25 6.664 1 88.56 210 GLY A CA 1
ATOM 1585 C C . GLY A 1 210 ? 15.82 18.609 6.094 1 88.56 210 GLY A C 1
ATOM 1586 O O . GLY A 1 210 ? 16.656 19.5 5.969 1 88.56 210 GLY A O 1
ATOM 1587 N N . ASP A 1 211 ? 14.602 18.844 5.801 1 89.31 211 ASP A N 1
ATOM 1588 C CA . ASP A 1 211 ? 14.148 20.109 5.246 1 89.31 211 ASP A CA 1
ATOM 1589 C C . ASP A 1 211 ? 14.336 21.25 6.254 1 89.31 211 ASP A C 1
ATOM 1591 O O . ASP A 1 211 ? 14.102 21.062 7.453 1 89.31 211 ASP A O 1
ATOM 1595 N N . ALA A 1 212 ? 14.742 22.406 5.777 1 95.31 212 ALA A N 1
ATOM 1596 C CA . ALA A 1 212 ? 14.883 23.578 6.641 1 95.31 212 ALA A CA 1
ATOM 1597 C C . ALA A 1 212 ? 13.523 24.062 7.141 1 95.31 212 ALA A C 1
ATOM 1599 O O . ALA A 1 212 ? 12.57 24.172 6.363 1 95.31 212 ALA A O 1
ATOM 1600 N N . ARG A 1 213 ? 13.477 24.281 8.438 1 96.25 213 ARG A N 1
ATOM 1601 C CA . ARG A 1 213 ? 12.273 24.781 9.102 1 96.25 213 ARG A CA 1
ATOM 1602 C C . ARG A 1 213 ? 12.609 25.906 10.07 1 96.25 213 ARG A C 1
ATOM 1604 O O . ARG A 1 213 ? 13.758 26.047 10.5 1 96.25 213 ARG A O 1
ATOM 1611 N N . THR A 1 214 ? 11.633 26.75 10.336 1 97.56 214 THR A N 1
ATOM 1612 C CA . THR A 1 214 ? 11.742 27.781 11.367 1 97.56 214 THR A CA 1
ATOM 1613 C C . THR A 1 214 ? 10.461 27.859 12.188 1 97.56 214 THR A C 1
ATOM 1615 O O . THR A 1 214 ? 9.359 27.859 11.633 1 97.56 214 THR A O 1
ATOM 1618 N N . LEU A 1 215 ? 10.625 27.812 13.484 1 97.94 215 LEU A N 1
ATOM 1619 C CA . LEU A 1 215 ? 9.516 28.109 14.391 1 97.94 215 LEU A CA 1
ATOM 1620 C C . LEU A 1 215 ? 9.641 29.516 14.961 1 97.94 215 LEU A C 1
ATOM 1622 O O . LEU A 1 215 ? 10.578 29.812 15.703 1 97.94 215 LEU A O 1
ATOM 1626 N N . VAL A 1 216 ? 8.695 30.391 14.602 1 98.56 216 VAL A N 1
ATOM 1627 C CA . VAL A 1 216 ? 8.688 31.75 15.117 1 98.56 216 VAL A CA 1
ATOM 1628 C C . VAL A 1 216 ? 7.684 31.875 16.25 1 98.56 216 VAL A C 1
ATOM 1630 O O . VAL A 1 216 ? 6.516 31.5 16.109 1 98.56 216 VAL A O 1
ATOM 1633 N N . VAL A 1 217 ? 8.188 32.375 17.375 1 98.81 217 VAL A N 1
ATOM 1634 C CA . VAL A 1 217 ? 7.336 32.5 18.547 1 98.81 217 VAL A CA 1
ATOM 1635 C C . VAL A 1 217 ? 7.109 34 18.844 1 98.81 217 VAL A C 1
ATOM 1637 O O . VAL A 1 217 ? 8.07 34.75 19.031 1 98.81 217 VAL A O 1
ATOM 1640 N N . VAL A 1 218 ? 5.852 34.406 18.891 1 98.81 218 VAL A N 1
ATOM 1641 C CA . VAL A 1 218 ? 5.48 35.781 19.203 1 98.81 218 VAL A CA 1
ATOM 1642 C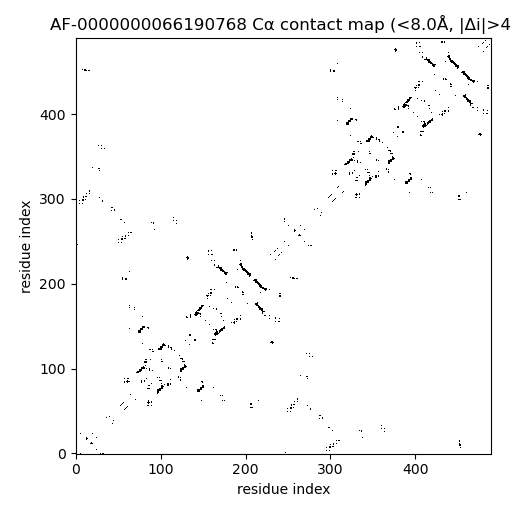 C . VAL A 1 218 ? 4.633 35.812 20.469 1 98.81 218 VAL A C 1
ATOM 1644 O O . VAL A 1 218 ? 3.666 35.031 20.594 1 98.81 218 VAL A O 1
ATOM 1647 N N . GLU A 1 219 ? 4.992 36.625 21.359 1 98.81 219 GLU A N 1
ATOM 1648 C CA . GLU A 1 219 ? 4.23 36.781 22.594 1 98.81 219 GLU A CA 1
ATOM 1649 C C . GLU A 1 219 ? 3.279 37.969 22.516 1 98.81 219 GLU A C 1
ATOM 1651 O O . GLU A 1 219 ? 3.645 39.031 21.984 1 98.81 219 GLU A O 1
ATOM 1656 N N . LYS A 1 220 ? 2.068 37.812 22.984 1 98.81 220 LYS A N 1
ATOM 1657 C CA . LYS A 1 220 ? 1.137 38.906 23.156 1 98.81 220 LYS A CA 1
ATOM 1658 C C . LYS A 1 220 ? 1.512 39.781 24.375 1 98.81 220 LYS A C 1
ATOM 1660 O O . LYS A 1 220 ? 1.279 39.375 25.516 1 98.81 220 LYS A O 1
ATOM 1665 N N . THR A 1 221 ? 1.986 40.906 24.125 1 98.56 221 THR A N 1
ATOM 1666 C CA . THR A 1 221 ? 2.518 41.719 25.219 1 98.56 221 THR A CA 1
ATOM 1667 C C . THR A 1 221 ? 1.646 42.969 25.453 1 98.56 221 THR A C 1
ATOM 1669 O O . THR A 1 221 ? 1.775 43.625 26.469 1 98.56 221 THR A O 1
ATOM 1672 N N . ALA A 1 222 ? 0.733 43.312 24.469 1 98.31 222 ALA A N 1
ATOM 1673 C CA . ALA A 1 222 ? -0.207 44.438 24.562 1 98.31 222 ALA A CA 1
ATOM 1674 C C . ALA A 1 222 ? -1.503 44.125 23.812 1 98.31 222 ALA A C 1
ATOM 1676 O O . ALA A 1 222 ? -1.532 43.219 22.953 1 98.31 222 ALA A O 1
ATOM 1677 N N . PRO A 1 223 ? -2.555 44.781 24.188 1 96.94 223 PRO A N 1
ATOM 1678 C CA . PRO A 1 223 ? -3.797 44.562 23.453 1 96.94 223 PRO A CA 1
ATOM 1679 C C . PRO A 1 223 ? -3.68 44.938 21.969 1 96.94 223 PRO A C 1
ATOM 1681 O O . PRO A 1 223 ? -3.02 45.906 21.625 1 96.94 223 PRO A O 1
ATOM 1684 N N . THR A 1 224 ? -4.27 44.156 21.156 1 97.81 224 THR A N 1
ATOM 1685 C CA . THR A 1 224 ? -4.32 44.5 19.734 1 97.81 224 THR A CA 1
ATOM 1686 C C . THR A 1 224 ? -5.285 45.656 19.5 1 97.81 224 THR A C 1
ATOM 1688 O O . THR A 1 224 ? -6.438 45.625 19.922 1 97.81 224 THR A O 1
ATOM 1691 N N . PRO A 1 225 ? -4.855 46.688 18.828 1 97.31 225 PRO A N 1
ATOM 1692 C CA . PRO A 1 225 ? -5.773 47.781 18.516 1 97.31 225 PRO A CA 1
ATOM 1693 C C . PRO A 1 225 ? -7.035 47.281 17.797 1 97.31 225 PRO A C 1
ATOM 1695 O O . PRO A 1 225 ? -6.98 46.344 17 1 97.31 225 PRO A O 1
ATOM 1698 N N . GLU A 1 226 ? -8.164 47.938 17.984 1 94.81 226 GLU A N 1
ATOM 1699 C CA . GLU A 1 226 ? -9.484 47.531 17.516 1 94.81 226 GLU A CA 1
ATOM 1700 C C . GLU A 1 226 ? -9.547 47.531 15.984 1 94.81 226 GLU A C 1
ATOM 1702 O O . GLU A 1 226 ? -10.328 46.781 15.398 1 94.81 226 GLU A O 1
ATOM 1707 N N . ARG A 1 227 ? -8.719 48.219 15.406 1 95.75 227 ARG A N 1
ATOM 1708 C CA . ARG A 1 227 ? -8.758 48.312 13.945 1 95.75 227 ARG A CA 1
ATOM 1709 C C . ARG A 1 227 ? -8.227 47.062 13.297 1 95.75 227 ARG A C 1
ATOM 1711 O O . ARG A 1 227 ? -8.414 46.844 12.102 1 95.75 227 ARG A O 1
ATOM 1718 N N . TYR A 1 228 ? -7.598 46.25 14.172 1 96.38 228 TYR A N 1
ATOM 1719 C CA . TYR A 1 228 ? -7.078 45 13.656 1 96.38 228 TYR A CA 1
ATOM 1720 C C . TYR A 1 228 ? -7.91 43.812 14.148 1 96.38 228 TYR A C 1
ATOM 1722 O O . TYR A 1 228 ? -8.484 43.875 15.234 1 96.38 228 TYR A O 1
ATOM 1730 N N . PRO A 1 229 ? -7.922 42.656 13.328 1 95.88 229 PRO A N 1
ATOM 1731 C CA . PRO A 1 229 ? -7.406 42.531 11.961 1 95.88 229 PRO A CA 1
ATOM 1732 C C . PRO A 1 229 ? -8.18 43.406 10.969 1 95.88 229 PRO A C 1
ATOM 1734 O O . PRO A 1 229 ? -9.328 43.75 11.227 1 95.88 229 PRO A O 1
ATOM 1737 N N . ARG A 1 230 ? -7.645 43.719 9.938 1 89.69 230 ARG A N 1
ATOM 1738 C CA . ARG A 1 230 ? -8.312 44.438 8.859 1 89.69 230 ARG A CA 1
ATOM 1739 C C . ARG A 1 230 ? -9.297 43.531 8.125 1 89.69 230 ARG A C 1
ATOM 1741 O O . ARG A 1 230 ? -9.398 42.344 8.43 1 89.69 230 ARG A O 1
ATOM 1748 N N . ARG A 1 231 ? -9.977 44.156 7.254 1 92.5 231 ARG A N 1
ATOM 1749 C CA . ARG A 1 231 ? -11.062 43.438 6.578 1 92.5 231 ARG A CA 1
ATOM 1750 C C . ARG A 1 231 ? -10.555 42.219 5.832 1 92.5 231 ARG A C 1
ATOM 1752 O O . ARG A 1 231 ? -9.359 42.125 5.535 1 92.5 231 ARG A O 1
ATOM 1759 N N . GLU A 1 232 ? -11.57 41.375 5.52 1 93.19 232 GLU A N 1
ATOM 1760 C CA . GLU A 1 232 ? -11.234 40.094 4.871 1 93.19 232 GLU A CA 1
ATOM 1761 C C . GLU A 1 232 ? -10.43 40.344 3.596 1 93.19 232 GLU A C 1
ATOM 1763 O O . GLU A 1 232 ? -10.789 41.188 2.773 1 93.19 232 GLU A O 1
ATOM 1768 N N . GLY A 1 233 ? -9.367 39.656 3.473 1 91.62 233 GLY A N 1
ATOM 1769 C CA . GLY A 1 233 ? -8.555 39.688 2.268 1 91.62 233 GLY A CA 1
ATOM 1770 C C . GLY A 1 233 ? -7.477 40.75 2.312 1 91.62 233 GLY A C 1
ATOM 1771 O O . GLY A 1 233 ? -6.457 40.656 1.629 1 91.62 233 GLY A O 1
ATOM 1772 N N . VAL A 1 234 ? -7.555 41.781 3.115 1 91.06 234 VAL A N 1
ATOM 1773 C CA . VAL A 1 234 ? -6.672 42.938 3.121 1 91.06 234 VAL A CA 1
ATOM 1774 C C . VAL A 1 234 ? -5.297 42.531 3.654 1 91.06 234 VAL A C 1
ATOM 1776 O O . VAL A 1 234 ? -4.27 42.875 3.062 1 91.06 234 VAL A O 1
ATOM 1779 N N . PRO A 1 235 ? -5.238 41.812 4.758 1 92 235 PRO A N 1
ATOM 1780 C CA . PRO A 1 235 ? -3.908 41.469 5.258 1 92 235 PRO A CA 1
ATOM 1781 C C . PRO A 1 235 ? -3.062 40.75 4.219 1 92 235 PRO A C 1
ATOM 1783 O O . PRO A 1 235 ? -1.85 40.938 4.145 1 92 235 PRO A O 1
ATOM 1786 N N . ASN A 1 236 ? -3.643 39.906 3.42 1 88.25 236 ASN A N 1
ATOM 1787 C CA . ASN A 1 236 ? -2.924 39.125 2.404 1 88.25 236 ASN A CA 1
ATOM 1788 C C . ASN A 1 236 ? -2.523 40 1.224 1 88.25 236 ASN A C 1
ATOM 1790 O O . ASN A 1 236 ? -1.431 39.875 0.675 1 88.25 236 ASN A O 1
ATOM 1794 N N . ARG A 1 237 ? -3.418 40.875 0.81 1 89.44 237 ARG A N 1
ATOM 1795 C CA . ARG A 1 237 ? -3.199 41.719 -0.354 1 89.44 237 ARG A CA 1
ATOM 1796 C C . ARG A 1 237 ? -2.209 42.844 -0.037 1 89.44 237 ARG A C 1
ATOM 1798 O O . ARG A 1 237 ? -1.401 43.219 -0.888 1 89.44 237 ARG A O 1
ATOM 1805 N N . LYS A 1 238 ? -2.32 43.406 1.2 1 92.62 238 LYS A N 1
ATOM 1806 C CA . LYS A 1 238 ? -1.478 44.5 1.652 1 92.62 238 LYS A CA 1
ATOM 1807 C C . LYS A 1 238 ? -0.897 44.219 3.035 1 92.62 238 LYS A C 1
ATOM 1809 O O . LYS A 1 238 ? -1.266 44.875 4.016 1 92.62 238 LYS A O 1
ATOM 1814 N N . PRO A 1 239 ? 0.125 43.406 3.072 1 92.81 239 PRO A N 1
ATOM 1815 C CA . PRO A 1 239 ? 0.716 43.094 4.375 1 92.81 239 PRO A CA 1
ATOM 1816 C C . PRO A 1 239 ? 1.338 44.312 5.055 1 92.81 239 PRO A C 1
ATOM 1818 O O . PRO A 1 239 ? 1.914 45.156 4.383 1 92.81 239 PRO A O 1
ATOM 1821 N N . LEU A 1 240 ? 1.15 44.281 6.383 1 92.12 240 LEU A N 1
ATOM 1822 C CA . LEU A 1 240 ? 1.75 45.375 7.152 1 92.12 240 LEU A CA 1
ATOM 1823 C C . LEU A 1 240 ? 3.262 45.406 6.953 1 92.12 240 LEU A C 1
ATOM 1825 O O . LEU A 1 240 ? 3.938 44.406 7.125 1 92.12 240 LEU A O 1
ATOM 1829 N N . PHE A 1 241 ? 3.789 46.594 6.555 1 90.5 241 PHE A N 1
ATOM 1830 C CA . PHE A 1 241 ? 5.215 46.906 6.516 1 90.5 241 PHE A CA 1
ATOM 1831 C C . PHE A 1 241 ? 5.938 46 5.516 1 90.5 241 PHE A C 1
ATOM 1833 O O . PHE A 1 241 ? 7.125 45.719 5.672 1 90.5 241 PHE A O 1
ATOM 1840 N N . TRP A 1 242 ? 5.203 45.344 4.664 1 82.12 242 TRP A N 1
ATOM 1841 C CA . TRP A 1 242 ? 5.812 44.375 3.752 1 82.12 242 TRP A CA 1
ATOM 1842 C C . TRP A 1 242 ? 5.352 44.625 2.318 1 82.12 242 TRP A C 1
ATOM 1844 O O . TRP A 1 242 ? 4.164 44.812 2.066 1 82.12 242 TRP A O 1
ATOM 1854 N N . ARG A 1 243 ? 6.277 44.812 1.32 1 71.75 243 ARG A N 1
ATOM 1855 C CA . ARG A 1 243 ? 5.969 44.875 -0.105 1 71.75 243 ARG A CA 1
ATOM 1856 C C . ARG A 1 243 ? 6.453 43.625 -0.819 1 71.75 243 ARG A C 1
ATOM 1858 O O . ARG A 1 243 ? 7.613 43.219 -0.681 1 71.75 243 ARG A O 1
ATOM 1865 N N . ALA A 1 244 ? 5.555 42.719 -0.878 1 56.47 244 ALA A N 1
ATOM 1866 C CA . ALA A 1 244 ? 6 41.562 -1.634 1 56.47 244 ALA A CA 1
ATOM 1867 C C . ALA A 1 244 ? 6.793 41.969 -2.869 1 56.47 244 ALA A C 1
ATOM 1869 O O . ALA A 1 244 ? 6.355 42.812 -3.635 1 56.47 244 ALA A O 1
ATOM 1870 N N . THR A 1 245 ? 8.133 41.969 -2.973 1 43.69 245 THR A N 1
ATOM 1871 C CA . THR A 1 245 ? 8.797 42.25 -4.238 1 43.69 245 THR A CA 1
ATOM 1872 C C . THR A 1 245 ? 8.328 41.281 -5.316 1 43.69 245 THR A C 1
ATOM 1874 O O . THR A 1 245 ? 8 40.125 -5.023 1 43.69 245 THR A O 1
ATOM 1877 N N . MET B 1 1 ? -0.58 1.74 9.016 1 75.69 1 MET B N 1
ATOM 1878 C CA . MET B 1 1 ? 0.719 2.35 8.75 1 75.69 1 MET B CA 1
ATOM 1879 C C . MET B 1 1 ? 1.796 1.282 8.578 1 75.69 1 MET B C 1
ATOM 1881 O O . MET B 1 1 ? 1.856 0.329 9.359 1 75.69 1 MET B O 1
ATOM 1885 N N . THR B 1 2 ? 2.602 1.35 7.555 1 70.06 2 THR B N 1
ATOM 1886 C CA . THR B 1 2 ? 3.637 0.363 7.266 1 70.06 2 THR B CA 1
ATOM 1887 C C . THR B 1 2 ? 4.711 0.374 8.352 1 70.06 2 THR B C 1
ATOM 1889 O O . THR B 1 2 ? 4.809 1.328 9.125 1 70.06 2 THR B O 1
ATOM 1892 N N . PRO B 1 3 ? 5.48 -0.669 8.477 1 74 3 PRO B N 1
ATOM 1893 C CA . PRO B 1 3 ? 6.594 -0.67 9.43 1 74 3 PRO B CA 1
ATOM 1894 C C . PRO B 1 3 ? 7.574 0.476 9.188 1 74 3 PRO B C 1
ATOM 1896 O O . PRO B 1 3 ? 8.078 1.07 10.148 1 74 3 PRO B O 1
ATOM 1899 N N . GLU B 1 4 ? 7.824 0.759 7.98 1 76.38 4 GLU B N 1
ATOM 1900 C CA . GLU B 1 4 ? 8.719 1.868 7.652 1 76.38 4 GLU B CA 1
ATOM 1901 C C . GLU B 1 4 ? 8.141 3.199 8.125 1 76.38 4 GLU B C 1
ATOM 1903 O O . GLU B 1 4 ? 8.852 4.02 8.703 1 76.38 4 GLU B O 1
ATOM 1908 N N . GLY B 1 5 ? 6.82 3.381 7.812 1 80.5 5 GLY B N 1
ATOM 1909 C CA . GLY B 1 5 ? 6.164 4.594 8.281 1 80.5 5 GLY B CA 1
ATOM 1910 C C . GLY B 1 5 ? 6.191 4.75 9.789 1 80.5 5 GLY B C 1
ATOM 1911 O O . GLY B 1 5 ? 6.438 5.844 10.297 1 80.5 5 GLY B O 1
ATOM 1912 N N . ARG B 1 6 ? 5.992 3.654 10.422 1 84.88 6 ARG B N 1
ATOM 1913 C CA . ARG B 1 6 ? 6.027 3.643 11.883 1 84.88 6 ARG B CA 1
ATOM 1914 C C . ARG B 1 6 ? 7.418 3.988 12.398 1 84.88 6 ARG B C 1
ATOM 1916 O O . ARG B 1 6 ? 7.562 4.766 13.344 1 84.88 6 ARG B O 1
ATOM 1923 N N . ALA B 1 7 ? 8.406 3.363 11.82 1 85.06 7 ALA B N 1
ATOM 1924 C CA . ALA B 1 7 ? 9.789 3.619 12.211 1 85.06 7 ALA B CA 1
ATOM 1925 C C . ALA B 1 7 ? 10.156 5.086 12 1 85.06 7 ALA B C 1
ATOM 1927 O O . ALA B 1 7 ? 10.844 5.684 12.836 1 85.06 7 ALA B O 1
ATOM 1928 N N . LEU B 1 8 ? 9.75 5.676 10.914 1 87.19 8 LEU B N 1
ATOM 1929 C CA . LEU B 1 8 ? 10.016 7.078 10.609 1 87.19 8 LEU B CA 1
ATOM 1930 C C . LEU B 1 8 ? 9.352 7.988 11.641 1 87.19 8 LEU B C 1
ATOM 1932 O O . LEU B 1 8 ? 9.961 8.961 12.102 1 87.19 8 LEU B O 1
ATOM 1936 N N . LEU B 1 9 ? 8.086 7.699 12.016 1 90.62 9 LEU B N 1
ATOM 1937 C CA . LEU B 1 9 ? 7.363 8.492 13.008 1 90.62 9 LEU B CA 1
ATOM 1938 C C . LEU B 1 9 ? 8.07 8.445 14.359 1 90.62 9 LEU B C 1
ATOM 1940 O O . LEU B 1 9 ? 8.25 9.477 15 1 90.62 9 LEU B O 1
ATOM 1944 N N . LEU B 1 10 ? 8.469 7.23 14.695 1 89.88 10 LEU B N 1
ATOM 1945 C CA . LEU B 1 10 ? 9.148 7.047 15.969 1 89.88 10 LEU B CA 1
ATOM 1946 C C . LEU B 1 10 ? 10.484 7.789 15.992 1 89.88 10 LEU B C 1
ATOM 1948 O O . LEU B 1 10 ? 10.805 8.469 16.969 1 89.88 10 LEU B O 1
ATOM 1952 N N . ALA B 1 11 ? 11.219 7.641 14.953 1 89.44 11 ALA B N 1
ATOM 1953 C CA . ALA B 1 11 ? 12.508 8.328 14.852 1 89.44 11 ALA B CA 1
ATOM 1954 C C . ALA B 1 11 ? 12.328 9.844 14.891 1 89.44 11 ALA B C 1
ATOM 1956 O O . ALA B 1 11 ? 13.07 10.547 15.578 1 89.44 11 ALA B O 1
ATOM 1957 N N . GLY B 1 12 ? 11.367 10.367 14.125 1 91 12 GLY B N 1
ATOM 1958 C CA . GLY B 1 12 ? 11.078 11.797 14.125 1 91 12 GLY B CA 1
ATOM 1959 C C . GLY B 1 12 ? 10.664 12.32 15.484 1 91 12 GLY B C 1
ATOM 1960 O O . GLY B 1 12 ? 11.164 13.352 15.93 1 91 12 GLY B O 1
ATOM 1961 N N . ALA B 1 13 ? 9.766 11.586 16.125 1 91 13 ALA B N 1
ATOM 1962 C CA . ALA B 1 13 ? 9.305 11.969 17.453 1 91 13 ALA B CA 1
ATOM 1963 C C . ALA B 1 13 ? 10.461 11.953 18.453 1 91 13 ALA B C 1
ATOM 1965 O O . ALA B 1 13 ? 10.578 12.859 19.281 1 91 13 ALA B O 1
ATOM 1966 N N . ALA B 1 14 ? 11.297 10.922 18.328 1 88.62 14 ALA B N 1
ATOM 1967 C CA . ALA B 1 14 ? 12.43 10.781 19.234 1 88.62 14 ALA B CA 1
ATOM 1968 C C . ALA B 1 14 ? 13.383 11.969 19.125 1 88.62 14 ALA B C 1
ATOM 1970 O O . ALA B 1 14 ? 13.898 12.469 20.125 1 88.62 14 ALA B O 1
ATOM 1971 N N . GLU B 1 15 ? 13.633 12.438 17.938 1 88.62 15 GLU B N 1
ATOM 1972 C CA . GLU B 1 15 ? 14.508 13.586 17.703 1 88.62 15 GLU B CA 1
ATOM 1973 C C . GLU B 1 15 ? 13.922 14.852 18.312 1 88.62 15 GLU B C 1
ATOM 1975 O O . GLU B 1 15 ? 14.656 15.805 18.609 1 88.62 15 GLU B O 1
ATOM 1980 N N . LEU B 1 16 ? 12.586 14.883 18.5 1 89.62 16 LEU B N 1
ATOM 1981 C CA . LEU B 1 16 ? 11.922 16.031 19.109 1 89.62 16 LEU B CA 1
ATOM 1982 C C . LEU B 1 16 ? 11.781 15.836 20.625 1 89.62 16 LEU B C 1
ATOM 1984 O O . LEU B 1 16 ? 11.133 16.641 21.297 1 89.62 16 LEU B O 1
ATOM 1988 N N . GLY B 1 17 ? 12.344 14.75 21.062 1 88.62 17 GLY B N 1
ATOM 1989 C CA . GLY B 1 17 ? 12.289 14.469 22.484 1 88.62 17 GLY B CA 1
ATOM 1990 C C . GLY B 1 17 ? 10.953 13.906 22.938 1 88.62 17 GLY B C 1
ATOM 1991 O O . GLY B 1 17 ? 10.578 14.031 24.109 1 88.62 17 GLY B O 1
ATOM 1992 N N . LEU B 1 18 ? 10.242 13.344 22.031 1 89.62 18 LEU B N 1
ATOM 1993 C CA . LEU B 1 18 ? 8.914 12.82 22.312 1 89.62 18 LEU B CA 1
ATOM 1994 C C . LEU B 1 18 ? 8.914 11.297 22.297 1 89.62 18 LEU B C 1
ATOM 1996 O O . LEU B 1 18 ? 9.539 10.68 21.438 1 89.62 18 LEU B O 1
ATOM 2000 N N . GLU B 1 19 ? 8.352 10.695 23.297 1 89.81 19 GLU B N 1
ATOM 2001 C CA . GLU B 1 19 ? 8.094 9.258 23.328 1 89.81 19 GLU B CA 1
ATOM 2002 C C . GLU B 1 19 ? 6.645 8.945 22.969 1 89.81 19 GLU B C 1
ATOM 2004 O O . GLU B 1 19 ? 5.723 9.422 23.641 1 89.81 19 GLU B O 1
ATO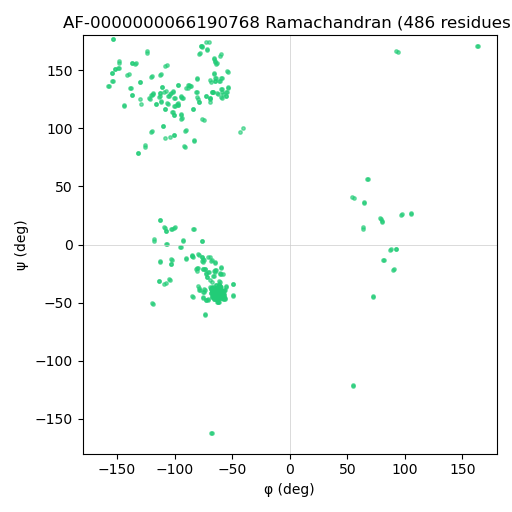M 2009 N N . LEU B 1 20 ? 6.492 8.227 21.953 1 90.06 20 LEU B N 1
ATOM 2010 C CA . LEU B 1 20 ? 5.145 7.879 21.516 1 90.06 20 LEU B CA 1
ATOM 2011 C C . LEU B 1 20 ? 4.715 6.531 22.078 1 90.06 20 LEU B C 1
ATOM 2013 O O . LEU B 1 20 ? 5.453 5.547 21.984 1 90.06 20 LEU B O 1
ATOM 2017 N N . SER B 1 21 ? 3.553 6.5 22.703 1 88.56 21 SER B N 1
ATOM 2018 C CA . SER B 1 21 ? 2.973 5.266 23.219 1 88.56 21 SER B CA 1
ATOM 2019 C C . SER B 1 21 ? 2.352 4.438 22.094 1 88.56 21 SER B C 1
ATOM 2021 O O . SER B 1 21 ? 2.24 4.906 20.969 1 88.56 21 SER B O 1
ATOM 2023 N N . ALA B 1 22 ? 1.979 3.221 22.469 1 85.12 22 ALA B N 1
ATOM 2024 C CA . ALA B 1 22 ? 1.275 2.367 21.516 1 85.12 22 ALA B CA 1
ATOM 2025 C C . ALA B 1 22 ? -0.038 3.006 21.078 1 85.12 22 ALA B C 1
ATOM 2027 O O . ALA B 1 22 ? -0.43 2.887 19.906 1 85.12 22 ALA B O 1
ATOM 2028 N N . GLU B 1 23 ? -0.654 3.658 22.031 1 85.94 23 GLU B N 1
ATOM 2029 C CA . GLU B 1 23 ? -1.917 4.324 21.734 1 85.94 23 GLU B CA 1
ATOM 2030 C C . GLU B 1 23 ? -1.713 5.48 20.75 1 85.94 23 GLU B C 1
ATOM 2032 O O . GLU B 1 23 ? -2.525 5.684 19.844 1 85.94 23 GLU B O 1
ATOM 2037 N N . HIS B 1 24 ? -0.601 6.262 20.938 1 91.69 24 HIS B N 1
ATOM 2038 C CA . HIS B 1 24 ? -0.265 7.32 19.984 1 91.69 24 HIS B CA 1
ATOM 2039 C C . HIS B 1 24 ? -0.097 6.766 18.578 1 91.69 24 HIS B C 1
ATOM 2041 O O . HIS B 1 24 ? -0.674 7.293 17.625 1 91.69 24 HIS B O 1
ATOM 2047 N N . LEU B 1 25 ? 0.663 5.656 18.453 1 88.12 25 LEU B N 1
ATOM 2048 C CA . LEU B 1 25 ? 0.979 5.055 17.156 1 88.12 25 LEU B CA 1
ATOM 2049 C C . LEU B 1 25 ? -0.285 4.547 16.469 1 88.12 25 LEU B C 1
ATOM 2051 O O . LEU B 1 25 ? -0.435 4.688 15.258 1 88.12 25 LEU B O 1
ATOM 2055 N N . ASP B 1 26 ? -1.162 4.02 17.266 1 84.94 26 ASP B N 1
ATOM 2056 C CA . ASP B 1 26 ? -2.434 3.541 16.719 1 84.94 26 ASP B CA 1
ATOM 2057 C C . ASP B 1 26 ? -3.25 4.691 16.141 1 84.94 26 ASP B C 1
ATOM 2059 O O . ASP B 1 26 ? -3.814 4.566 15.047 1 84.94 26 ASP B O 1
ATOM 2063 N N . ARG B 1 27 ? -3.348 5.832 16.828 1 89 27 ARG B N 1
ATOM 2064 C CA . ARG B 1 27 ? -4.117 6.98 16.359 1 89 27 ARG B CA 1
ATOM 2065 C C . ARG B 1 27 ? -3.49 7.594 15.117 1 89 27 ARG B C 1
ATOM 2067 O O . ARG B 1 27 ? -4.199 8.016 14.203 1 89 27 ARG B O 1
ATOM 2074 N N . PHE B 1 28 ? -2.109 7.688 15.062 1 92.12 28 PHE B N 1
ATOM 2075 C CA . PHE B 1 28 ? -1.44 8.188 13.867 1 92.12 28 PHE B CA 1
ATOM 2076 C C . PHE B 1 28 ? -1.707 7.281 12.68 1 92.12 28 PHE B C 1
ATOM 2078 O O . PHE B 1 28 ? -1.883 7.758 11.555 1 92.12 28 PHE B O 1
ATOM 2085 N N . ALA B 1 29 ? -1.738 5.922 12.961 1 86.25 29 ALA B N 1
ATOM 2086 C CA . ALA B 1 29 ? -2.033 4.973 11.891 1 86.25 29 ALA B CA 1
ATOM 2087 C C . ALA B 1 29 ? -3.441 5.184 11.344 1 86.25 29 ALA B C 1
ATOM 2089 O O . ALA B 1 29 ? -3.646 5.184 10.125 1 86.25 29 ALA B O 1
ATOM 2090 N N . ARG B 1 30 ? -4.371 5.418 12.219 1 84.44 30 ARG B N 1
ATOM 2091 C CA . ARG B 1 30 ? -5.75 5.66 11.805 1 84.44 30 ARG B CA 1
ATOM 2092 C C . ARG B 1 30 ? -5.875 6.984 11.062 1 84.44 30 ARG B C 1
ATOM 2094 O O . ARG B 1 30 ? -6.625 7.09 10.086 1 84.44 30 ARG B O 1
ATOM 2101 N N . LEU B 1 31 ? -5.133 8.078 11.5 1 90.62 31 LEU B N 1
ATOM 2102 C CA . LEU B 1 31 ? -5.105 9.359 10.805 1 90.62 31 LEU B CA 1
ATOM 2103 C C . LEU B 1 31 ? -4.555 9.203 9.391 1 90.62 31 LEU B C 1
ATOM 2105 O O . LEU B 1 31 ? -5.105 9.758 8.438 1 90.62 31 LEU B O 1
ATOM 2109 N N . LEU B 1 32 ? -3.521 8.445 9.234 1 87.5 32 LEU B N 1
ATOM 2110 C CA . LEU B 1 32 ? -2.926 8.18 7.926 1 87.5 32 LEU B CA 1
ATOM 2111 C C . LEU B 1 32 ? -3.943 7.547 6.98 1 87.5 32 LEU B C 1
ATOM 2113 O O . LEU B 1 32 ? -4.027 7.926 5.812 1 87.5 32 LEU B O 1
ATOM 2117 N N . VAL B 1 33 ? -4.73 6.645 7.512 1 78.12 33 VAL B N 1
ATOM 2118 C CA . VAL B 1 33 ? -5.746 5.961 6.719 1 78.12 33 VAL B CA 1
ATOM 2119 C C . VAL B 1 33 ? -6.781 6.969 6.227 1 78.12 33 VAL B C 1
ATOM 2121 O O . VAL B 1 33 ? -7.176 6.941 5.059 1 78.12 33 VAL B O 1
ATOM 2124 N N . ARG B 1 34 ? -7.168 7.887 7.078 1 80.75 34 ARG B N 1
ATOM 2125 C CA . ARG B 1 34 ? -8.164 8.891 6.719 1 80.75 34 ARG B CA 1
ATOM 2126 C C . ARG B 1 34 ? -7.637 9.82 5.633 1 80.75 34 ARG B C 1
ATOM 2128 O O . ARG B 1 34 ? -8.383 10.234 4.742 1 80.75 34 ARG B O 1
ATOM 2135 N N . LEU B 1 35 ? -6.359 10.188 5.699 1 84.06 35 LEU B N 1
ATOM 2136 C CA . LEU B 1 35 ? -5.738 11.117 4.766 1 84.06 35 LEU B CA 1
ATOM 2137 C C . LEU B 1 35 ? -5.535 10.469 3.4 1 84.06 35 LEU B C 1
ATOM 2139 O O . LEU B 1 35 ? -5.48 11.156 2.381 1 84.06 35 LEU B O 1
ATOM 2143 N N . THR B 1 36 ? -5.438 9.156 3.391 1 76.25 36 THR B N 1
ATOM 2144 C CA . THR B 1 36 ? -5.102 8.484 2.141 1 76.25 36 THR B CA 1
ATOM 2145 C C . THR B 1 36 ? -6.328 7.777 1.561 1 76.25 36 THR B C 1
ATOM 2147 O O . THR B 1 36 ? -6.207 6.988 0.62 1 76.25 36 THR B O 1
ATOM 2150 N N . GLU B 1 37 ? -7.453 7.93 2.32 1 64.56 37 GLU B N 1
ATOM 2151 C CA . GLU B 1 37 ? -8.68 7.285 1.855 1 64.56 37 GLU B CA 1
ATOM 2152 C C . GLU B 1 37 ? -8.938 7.59 0.383 1 64.56 37 GLU B C 1
ATOM 2154 O O . GLU B 1 37 ? -9.383 6.719 -0.369 1 64.56 37 GLU B O 1
ATOM 2159 N N . GLY B 1 38 ? -8.773 8.906 -0.062 1 54.34 38 GLY B N 1
ATOM 2160 C CA . GLY B 1 38 ? -8.961 9.141 -1.485 1 54.34 38 GLY B CA 1
ATOM 2161 C C . GLY B 1 38 ? -8.008 8.344 -2.352 1 54.34 38 GLY B C 1
ATOM 2162 O O . GLY B 1 38 ? -8.328 8.008 -3.494 1 54.34 38 GLY B O 1
ATOM 2163 N N . SER B 1 39 ? -6.816 8.25 -1.922 1 55.03 39 SER B N 1
ATOM 2164 C CA . SER B 1 39 ? -5.879 7.359 -2.6 1 55.03 39 SER B CA 1
ATOM 2165 C C . SER B 1 39 ? -6.148 5.902 -2.252 1 55.03 39 SER B C 1
ATOM 2167 O O . SER B 1 39 ? -5.441 5.004 -2.715 1 55.03 39 SER B O 1
ATOM 2169 N N . ALA B 1 40 ? -7.23 6.012 -1.467 1 52.5 40 ALA B N 1
ATOM 2170 C CA . ALA B 1 40 ? -7.805 4.773 -0.946 1 52.5 40 ALA B CA 1
ATOM 2171 C C . ALA B 1 40 ? -8 3.748 -2.059 1 52.5 40 ALA B C 1
ATOM 2173 O O . ALA B 1 40 ? -7.789 2.551 -1.854 1 52.5 40 ALA B O 1
ATOM 2174 N N . GLN B 1 41 ? -8.297 4.453 -3.109 1 51.69 41 GLN B N 1
ATOM 2175 C CA . GLN B 1 41 ? -8.508 3.545 -4.234 1 51.69 41 GLN B CA 1
ATOM 2176 C C . GLN B 1 41 ? -7.219 2.814 -4.598 1 51.69 41 GLN B C 1
ATOM 2178 O O . GLN B 1 41 ? -7.238 1.619 -4.895 1 51.69 41 GLN B O 1
ATOM 2183 N N . LEU B 1 42 ? -6.191 3.656 -4.562 1 54.16 42 LEU B N 1
ATOM 2184 C CA . LEU B 1 42 ? -4.918 3.037 -4.906 1 54.16 42 LEU B CA 1
ATOM 2185 C C . LEU B 1 42 ? -4.508 2.01 -3.857 1 54.16 42 LEU B C 1
ATOM 2187 O O . LEU B 1 42 ? -4.023 0.927 -4.195 1 54.16 42 LEU B O 1
ATOM 2191 N N . ASN B 1 43 ? -4.816 2.432 -2.607 1 59.31 43 ASN B N 1
ATOM 2192 C CA . ASN B 1 43 ? -4.5 1.521 -1.512 1 59.31 43 ASN B CA 1
ATOM 2193 C C . ASN B 1 43 ? -5.363 0.264 -1.561 1 59.31 43 ASN B C 1
ATOM 2195 O O . ASN B 1 43 ? -4.875 -0.84 -1.315 1 59.31 43 ASN B O 1
ATOM 2199 N N . LEU B 1 44 ? -6.559 0.525 -1.868 1 55.38 44 LEU B N 1
ATOM 2200 C CA . LEU B 1 44 ? -7.484 -0.596 -1.975 1 55.38 44 LEU B CA 1
ATOM 2201 C C . LEU B 1 44 ? -7.078 -1.534 -3.105 1 55.38 44 LEU B C 1
ATOM 2203 O O . LEU B 1 44 ? -7.129 -2.758 -2.953 1 55.38 44 LEU B O 1
ATOM 2207 N N . THR B 1 45 ? -6.648 -0.853 -4.125 1 56.09 45 THR B N 1
ATOM 2208 C CA . THR B 1 45 ? -6.23 -1.659 -5.27 1 56.09 45 THR B CA 1
ATOM 2209 C C . THR B 1 45 ? -4.996 -2.484 -4.922 1 56.09 45 THR B C 1
ATOM 2211 O O . THR B 1 45 ? -4.93 -3.674 -5.242 1 56.09 45 THR B O 1
ATOM 2214 N N . ALA B 1 46 ? -4.148 -1.844 -4.172 1 64.94 46 ALA B N 1
ATOM 2215 C CA . ALA B 1 46 ? -2.93 -2.545 -3.781 1 64.94 46 ALA B CA 1
ATOM 2216 C C . ALA B 1 46 ? -3.238 -3.691 -2.82 1 64.94 46 ALA B C 1
ATOM 2218 O O . ALA B 1 46 ? -2.668 -4.777 -2.939 1 64.94 46 ALA B O 1
ATOM 2219 N N . LEU B 1 47 ? -4.125 -3.412 -1.9 1 64.25 47 LEU B N 1
ATOM 2220 C CA . LEU B 1 47 ? -4.508 -4.441 -0.938 1 64.25 47 LEU B CA 1
ATOM 2221 C C . LEU B 1 47 ? -5.223 -5.594 -1.633 1 64.25 47 LEU B C 1
ATOM 2223 O O . LEU B 1 47 ? -4.98 -6.762 -1.316 1 64.25 47 LEU B O 1
ATOM 2227 N N . HIS B 1 48 ? -6.059 -5.188 -2.521 1 68.75 48 HIS B N 1
ATOM 2228 C CA . HIS B 1 48 ? -6.77 -6.203 -3.291 1 68.75 48 HIS B CA 1
ATOM 2229 C C . HIS B 1 48 ? -5.805 -7.039 -4.125 1 68.75 48 HIS B C 1
ATOM 2231 O O . HIS B 1 48 ? -5.945 -8.258 -4.211 1 68.75 48 HIS B O 1
ATOM 2237 N N . GLN B 1 49 ? -4.945 -6.359 -4.613 1 73.94 49 GLN B N 1
ATOM 2238 C CA . GLN B 1 49 ? -3.941 -7.059 -5.414 1 73.94 49 GLN B CA 1
ATOM 2239 C C . GLN B 1 49 ? -3.133 -8.023 -4.555 1 73.94 49 GLN B C 1
ATOM 2241 O O . GLN B 1 49 ? -2.885 -9.164 -4.957 1 73.94 49 GLN B O 1
ATOM 2246 N N . GLU B 1 50 ? -2.758 -7.523 -3.359 1 78.81 50 GLU B N 1
ATOM 2247 C CA . GLU B 1 50 ? -2.004 -8.398 -2.465 1 78.81 50 GLU B CA 1
ATOM 2248 C C . GLU B 1 50 ? -2.836 -9.609 -2.045 1 78.81 50 GLU B C 1
ATOM 2250 O O . GLU B 1 50 ? -2.342 -10.734 -2.043 1 78.81 50 GLU B O 1
ATOM 2255 N N . ARG B 1 51 ? -4.086 -9.32 -1.693 1 81.25 51 ARG B N 1
ATOM 2256 C CA . ARG B 1 51 ? -4.98 -10.406 -1.314 1 81.25 51 ARG B CA 1
ATOM 2257 C C . ARG B 1 51 ? -5.094 -11.438 -2.434 1 81.25 51 ARG B C 1
ATOM 2259 O O . ARG B 1 51 ? -5.012 -12.641 -2.186 1 81.25 51 ARG B O 1
ATOM 2266 N N . ASP B 1 52 ? -5.223 -10.969 -3.627 1 85.25 52 ASP B N 1
ATOM 2267 C CA . ASP B 1 52 ? -5.348 -11.844 -4.789 1 85.25 52 ASP B CA 1
ATOM 2268 C C . ASP B 1 52 ? -4.082 -12.664 -4.996 1 85.25 52 ASP B C 1
ATOM 2270 O O . ASP B 1 52 ? -4.152 -13.875 -5.234 1 85.25 52 ASP B O 1
ATOM 2274 N N . ILE B 1 53 ? -2.949 -12.062 -4.879 1 88.12 53 ILE B N 1
ATOM 2275 C CA . ILE B 1 53 ? -1.688 -12.766 -5.074 1 88.12 53 ILE B CA 1
ATOM 2276 C C . ILE B 1 53 ? -1.521 -13.836 -3.998 1 88.12 53 ILE B C 1
ATOM 2278 O O . ILE B 1 53 ? -1.19 -14.984 -4.301 1 88.12 53 ILE B O 1
ATOM 2282 N N . VAL B 1 54 ? -1.838 -13.453 -2.756 1 90.31 54 VAL B N 1
ATOM 2283 C CA . VAL B 1 54 ? -1.625 -14.352 -1.628 1 90.31 54 VAL B CA 1
ATOM 2284 C C . VAL B 1 54 ? -2.549 -15.562 -1.751 1 90.31 54 VAL B C 1
ATOM 2286 O O . VAL B 1 54 ? -2.105 -16.703 -1.629 1 90.31 54 VAL B O 1
ATOM 2289 N N . LEU B 1 55 ? -3.775 -15.359 -2.02 1 91.19 55 LEU B N 1
ATOM 2290 C CA . LEU B 1 55 ? -4.727 -16.469 -2.012 1 91.19 55 LEU B CA 1
ATOM 2291 C C . LEU B 1 55 ? -4.727 -17.188 -3.35 1 91.19 55 LEU B C 1
ATOM 2293 O O . LEU B 1 55 ? -4.574 -18.422 -3.395 1 91.19 55 LEU B O 1
ATOM 2297 N N . LYS B 1 56 ? -4.727 -16.5 -4.508 1 92.69 56 LYS B N 1
ATOM 2298 C CA . LYS B 1 56 ? -4.961 -17.094 -5.816 1 92.69 56 LYS B CA 1
ATOM 2299 C C . LYS B 1 56 ? -3.648 -17.562 -6.453 1 92.69 56 LYS B C 1
ATOM 2301 O O . LYS B 1 56 ? -3.654 -18.297 -7.438 1 92.69 56 LYS B O 1
ATOM 2306 N N . HIS B 1 57 ? -2.51 -17.109 -5.828 1 93.5 57 HIS B N 1
ATOM 2307 C CA . HIS B 1 57 ? -1.239 -17.578 -6.363 1 93.5 57 HIS B CA 1
ATOM 2308 C C . HIS B 1 57 ? -0.454 -18.359 -5.316 1 93.5 57 HIS B C 1
ATOM 2310 O O . HIS B 1 57 ? -0.109 -19.516 -5.535 1 93.5 57 HIS B O 1
ATOM 2316 N N . PHE B 1 58 ? -0.284 -17.812 -4.121 1 94.62 58 PHE B N 1
ATOM 2317 C CA . PHE B 1 58 ? 0.524 -18.484 -3.115 1 94.62 58 PHE B CA 1
ATOM 2318 C C . PHE B 1 58 ? -0.223 -19.688 -2.539 1 94.62 58 PHE B C 1
ATOM 2320 O O . PHE B 1 58 ? 0.19 -20.828 -2.729 1 94.62 58 PHE B O 1
ATOM 2327 N N . VAL B 1 59 ? -1.408 -19.391 -1.921 1 94.12 59 VAL B N 1
ATOM 2328 C CA . VAL B 1 59 ? -2.17 -20.453 -1.273 1 94.12 59 VAL B CA 1
ATOM 2329 C C . VAL B 1 59 ? -2.633 -21.469 -2.316 1 94.12 59 VAL B C 1
ATOM 2331 O O . VAL B 1 59 ? -2.551 -22.672 -2.096 1 94.12 59 VAL B O 1
ATOM 2334 N N . ASP B 1 60 ? -3.066 -21 -3.436 1 96.12 60 ASP B N 1
ATOM 2335 C CA . ASP B 1 60 ? -3.541 -21.875 -4.5 1 96.12 60 ASP B CA 1
ATOM 2336 C C . ASP B 1 60 ? -2.432 -22.812 -4.977 1 96.12 60 ASP B C 1
ATOM 2338 O O . ASP B 1 60 ? -2.67 -24 -5.211 1 96.12 60 ASP B O 1
ATOM 2342 N N . SER B 1 61 ? -1.216 -22.328 -5.105 1 97.5 61 SER B N 1
ATOM 2343 C CA . SER B 1 61 ? -0.083 -23.172 -5.477 1 97.5 61 SER B CA 1
ATOM 2344 C C . SER B 1 61 ? 0.132 -24.281 -4.457 1 97.5 61 SER B C 1
ATOM 2346 O O . SER B 1 61 ? 0.438 -25.422 -4.824 1 97.5 61 SER B O 1
ATOM 2348 N N . LEU B 1 62 ? -0.094 -24 -3.182 1 96.38 62 LEU B N 1
ATOM 2349 C CA . LEU B 1 62 ? 0.194 -24.938 -2.104 1 96.38 62 LEU B CA 1
ATOM 2350 C C . LEU B 1 62 ? -0.868 -26.031 -2.037 1 96.38 62 LEU B C 1
ATOM 2352 O O . LEU B 1 62 ? -0.667 -27.062 -1.388 1 96.38 62 LEU B O 1
ATOM 2356 N N . THR B 1 63 ? -1.941 -25.828 -2.77 1 96.44 63 THR B N 1
ATOM 2357 C CA . THR B 1 63 ? -2.965 -26.875 -2.791 1 96.44 63 THR B CA 1
ATOM 2358 C C . THR B 1 63 ? -2.453 -28.125 -3.496 1 96.44 63 THR B C 1
ATOM 2360 O O . THR B 1 63 ? -3.041 -29.203 -3.369 1 96.44 63 THR B O 1
ATOM 2363 N N . CYS B 1 64 ? -1.321 -28.031 -4.223 1 96.69 64 CYS B N 1
ATOM 2364 C CA . CYS B 1 64 ? -0.661 -29.188 -4.809 1 96.69 64 CYS B CA 1
ATOM 2365 C C . CYS B 1 64 ? -0.257 -30.188 -3.729 1 96.69 64 CYS B C 1
ATOM 2367 O O . CYS B 1 64 ? -0.007 -31.359 -4.023 1 96.69 64 CYS B O 1
ATOM 2369 N N . LEU B 1 65 ? -0.173 -29.75 -2.52 1 96.25 65 LEU B N 1
ATOM 2370 C CA . LEU B 1 65 ? 0.342 -30.594 -1.444 1 96.25 65 LEU B CA 1
ATOM 2371 C C . LEU B 1 65 ? -0.764 -31.469 -0.861 1 96.25 65 LEU B C 1
ATOM 2373 O O . LEU B 1 65 ? -0.492 -32.375 -0.07 1 96.25 65 LEU B O 1
ATOM 2377 N N . ARG B 1 66 ? -1.953 -31.172 -1.286 1 94.69 66 ARG B N 1
ATOM 2378 C CA . ARG B 1 66 ? -3.076 -31.969 -0.815 1 94.69 66 ARG B CA 1
ATOM 2379 C C . ARG B 1 66 ? -2.898 -33.438 -1.195 1 94.69 66 ARG B C 1
ATOM 2381 O O . ARG B 1 66 ? -2.414 -33.75 -2.285 1 94.69 66 ARG B O 1
ATOM 2388 N N . GLY B 1 67 ? -3.328 -34.375 -0.29 1 95.06 67 GLY B N 1
ATOM 2389 C CA . GLY B 1 67 ? -3.34 -35.781 -0.556 1 95.06 67 GLY B CA 1
ATOM 2390 C C . GLY B 1 67 ? -1.986 -36.438 -0.363 1 95.06 67 GLY B C 1
ATOM 2391 O O . GLY B 1 67 ? -1.881 -37.688 -0.357 1 95.06 67 GLY B O 1
ATOM 2392 N N . GLY B 1 68 ? -0.932 -35.625 -0.258 1 95.62 68 GLY B N 1
ATOM 2393 C CA . GLY B 1 68 ? 0.39 -36.156 0.02 1 95.62 68 GLY B CA 1
ATOM 2394 C C . GLY B 1 68 ? 1.073 -36.719 -1.21 1 95.62 68 GLY B C 1
ATOM 2395 O O . GLY B 1 68 ? 2.01 -37.531 -1.096 1 95.62 68 GLY B O 1
ATOM 2396 N N . TRP B 1 69 ? 0.655 -36.344 -2.373 1 97 69 TRP B N 1
ATOM 2397 C CA . TRP B 1 69 ? 1.168 -36.875 -3.621 1 97 69 TRP B CA 1
ATOM 2398 C C . TRP B 1 69 ? 2.549 -36.312 -3.941 1 97 69 TRP B C 1
ATOM 2400 O O . TRP B 1 69 ? 3.262 -36.844 -4.797 1 97 69 TRP B O 1
ATOM 2410 N N . LEU B 1 70 ? 2.904 -35.219 -3.225 1 96.5 70 LEU B N 1
ATOM 2411 C CA . LEU B 1 70 ? 4.203 -34.594 -3.438 1 96.5 70 LEU B CA 1
ATOM 2412 C C . LEU B 1 70 ? 5.141 -34.875 -2.266 1 96.5 70 LEU B C 1
ATOM 2414 O O . LEU B 1 70 ? 6.184 -34.219 -2.139 1 96.5 70 LEU B O 1
ATOM 2418 N N . ASP B 1 71 ? 4.762 -35.781 -1.411 1 94.25 71 ASP B N 1
ATOM 2419 C CA . ASP B 1 71 ? 5.578 -36.094 -0.24 1 94.25 71 ASP B CA 1
ATOM 2420 C C . ASP B 1 71 ? 6.887 -36.781 -0.643 1 94.25 71 ASP B C 1
ATOM 2422 O O . ASP B 1 71 ? 6.918 -37.562 -1.587 1 94.25 71 ASP B O 1
ATOM 2426 N N . GLY B 1 72 ? 7.961 -36.375 0.052 1 93.19 72 GLY B N 1
ATOM 2427 C CA . GLY B 1 72 ? 9.273 -36.969 -0.203 1 93.19 72 GLY B CA 1
ATOM 2428 C C . GLY B 1 72 ? 10.086 -36.156 -1.203 1 93.19 72 GLY B C 1
ATOM 2429 O O . GLY B 1 72 ? 9.562 -35.25 -1.852 1 93.19 72 GLY B O 1
ATOM 2430 N N . ALA B 1 73 ? 11.383 -36.5 -1.229 1 95.75 73 ALA B N 1
ATOM 2431 C CA . ALA B 1 73 ? 12.258 -35.875 -2.221 1 95.75 73 ALA B CA 1
ATOM 2432 C C . ALA B 1 73 ? 11.867 -36.312 -3.635 1 95.75 73 ALA B C 1
ATOM 2434 O O . ALA B 1 73 ? 11.57 -37.469 -3.877 1 95.75 73 ALA B O 1
ATOM 2435 N N . ALA B 1 74 ? 11.734 -35.375 -4.504 1 97.81 74 ALA B N 1
ATOM 2436 C CA . ALA B 1 74 ? 11.305 -35.688 -5.867 1 97.81 74 ALA B CA 1
ATOM 2437 C C . ALA B 1 74 ? 11.812 -34.625 -6.848 1 97.81 74 ALA B C 1
ATOM 2439 O O . ALA B 1 74 ? 12.008 -33.469 -6.477 1 97.81 74 ALA B O 1
ATOM 2440 N N . ARG B 1 75 ? 12.078 -35.094 -8.039 1 98.69 75 ARG B N 1
ATOM 2441 C CA . ARG B 1 75 ? 12.258 -34.188 -9.172 1 98.69 75 ARG B CA 1
ATOM 2442 C C . ARG B 1 75 ? 10.922 -33.812 -9.789 1 98.69 75 ARG B C 1
ATOM 2444 O O . ARG B 1 75 ? 10.188 -34.688 -10.266 1 98.69 75 ARG B O 1
ATOM 2451 N N . VAL B 1 76 ? 10.602 -32.531 -9.719 1 98.81 76 VAL B N 1
ATOM 2452 C CA . VAL B 1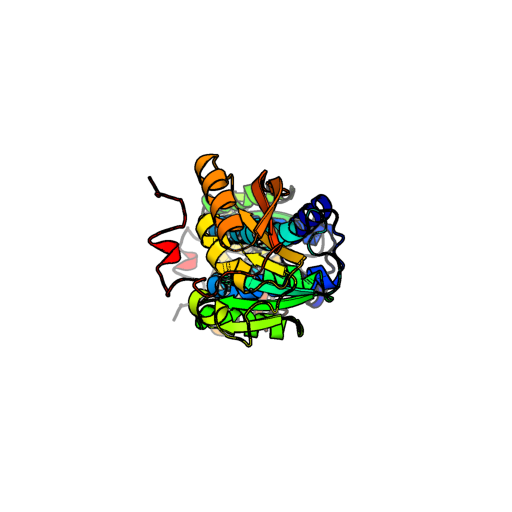 76 ? 9.258 -32.062 -10.07 1 98.81 76 VAL B CA 1
ATOM 2453 C C . VAL B 1 76 ? 9.336 -31.078 -11.227 1 98.81 76 VAL B C 1
ATOM 2455 O O . VAL B 1 76 ? 10.133 -30.141 -11.195 1 98.81 76 VAL B O 1
ATOM 2458 N N . LEU B 1 77 ? 8.531 -31.328 -12.281 1 98.88 77 LEU B N 1
ATOM 2459 C CA . LEU B 1 77 ? 8.398 -30.406 -13.391 1 98.88 77 LEU B CA 1
ATOM 2460 C C . LEU B 1 77 ? 7.156 -29.531 -13.227 1 98.88 77 LEU B C 1
ATOM 2462 O O . LEU B 1 77 ? 6.055 -30.047 -13.023 1 98.88 77 LEU B O 1
ATOM 2466 N N . ASP B 1 78 ? 7.316 -28.234 -13.172 1 98.88 78 ASP B N 1
ATOM 2467 C CA . ASP B 1 78 ? 6.203 -27.297 -13.266 1 98.88 78 ASP B CA 1
ATOM 2468 C C . ASP B 1 78 ? 5.938 -26.891 -14.711 1 98.88 78 ASP B C 1
ATOM 2470 O O . ASP B 1 78 ? 6.625 -26.031 -15.258 1 98.88 78 ASP B O 1
ATOM 2474 N N . LEU B 1 79 ? 4.965 -27.531 -15.336 1 98.38 79 LEU B N 1
ATOM 2475 C CA . LEU B 1 79 ? 4.66 -27.281 -16.734 1 98.38 79 LEU B CA 1
ATOM 2476 C C . LEU B 1 79 ? 3.822 -26.016 -16.891 1 98.38 79 LEU B C 1
ATOM 2478 O O . LEU B 1 79 ? 2.736 -25.906 -16.312 1 98.38 79 LEU B O 1
ATOM 2482 N N . GLY B 1 80 ? 4.27 -25.094 -17.703 1 97.25 80 GLY B N 1
ATOM 2483 C CA . GLY B 1 80 ? 3.605 -23.812 -17.812 1 97.25 80 GLY B CA 1
ATOM 2484 C C . GLY B 1 80 ? 3.723 -22.969 -16.547 1 97.25 80 GLY B C 1
ATOM 2485 O O . GLY B 1 80 ? 2.719 -22.469 -16.031 1 97.25 80 GLY B O 1
ATOM 2486 N N . THR B 1 81 ? 4.941 -22.719 -16.125 1 96.94 81 THR B N 1
ATOM 2487 C CA . THR B 1 81 ? 5.191 -22.156 -14.812 1 96.94 81 THR B CA 1
ATOM 2488 C C . THR B 1 81 ? 4.746 -20.688 -14.766 1 96.94 81 THR B C 1
ATOM 2490 O O . THR B 1 81 ? 4.461 -20.156 -13.695 1 96.94 81 THR B O 1
ATOM 2493 N N . GLY B 1 82 ? 4.699 -20.062 -15.969 1 95.44 82 GLY B N 1
ATOM 2494 C CA . GLY B 1 82 ? 4.32 -18.656 -15.977 1 95.44 82 GLY B CA 1
ATOM 2495 C C . GLY B 1 82 ? 5.18 -17.797 -15.07 1 95.44 82 GLY B C 1
ATOM 2496 O O . GLY B 1 82 ? 6.406 -17.781 -15.203 1 95.44 82 GLY B O 1
ATOM 2497 N N . ALA B 1 83 ? 4.578 -17.141 -14.141 1 93.06 83 ALA B N 1
ATOM 2498 C CA . ALA B 1 83 ? 5.301 -16.297 -13.188 1 93.06 83 ALA B CA 1
ATOM 2499 C C . ALA B 1 83 ? 5.852 -17.125 -12.031 1 93.06 83 ALA B C 1
ATOM 2501 O O . ALA B 1 83 ? 6.195 -16.562 -10.984 1 93.06 83 ALA B O 1
ATOM 2502 N N . GLY B 1 84 ? 5.855 -18.391 -12.172 1 96.94 84 GLY B N 1
ATOM 2503 C CA . GLY B 1 84 ? 6.477 -19.25 -11.18 1 96.94 84 GLY B CA 1
ATOM 2504 C C . GLY B 1 84 ? 5.469 -19.984 -10.305 1 96.94 84 GLY B C 1
ATOM 2505 O O . GLY B 1 84 ? 5.766 -20.312 -9.156 1 96.94 84 GLY B O 1
ATOM 2506 N N . PHE B 1 85 ? 4.234 -20.219 -10.836 1 97.06 85 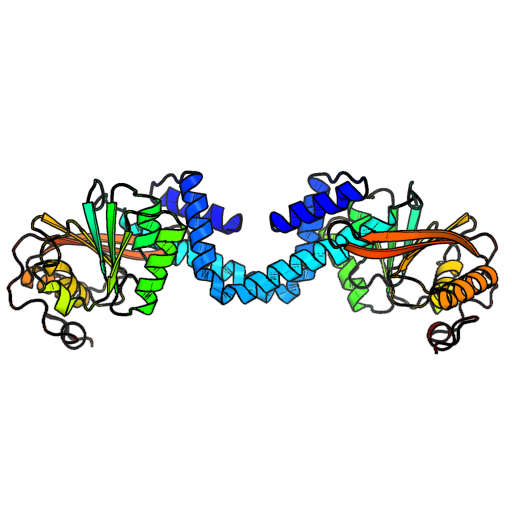PHE B N 1
ATOM 2507 C CA . PHE B 1 85 ? 3.199 -20.906 -10.07 1 97.06 85 PHE B CA 1
ATOM 2508 C C . PHE B 1 85 ? 2.826 -22.234 -10.711 1 97.06 85 PHE B C 1
ATOM 2510 O O . PHE B 1 85 ? 2.543 -22.281 -11.914 1 97.06 85 PHE B O 1
ATOM 2517 N N . PRO B 1 86 ? 2.977 -23.203 -10.055 1 97.75 86 PRO B N 1
ATOM 2518 C CA . PRO B 1 86 ? 3.104 -23.234 -8.602 1 97.75 86 PRO B CA 1
ATOM 2519 C C . PRO B 1 86 ? 4.543 -23.438 -8.141 1 97.75 86 PRO B C 1
ATOM 2521 O O . PRO B 1 86 ? 4.789 -23.656 -6.949 1 97.75 86 PRO B O 1
ATOM 2524 N N . ALA B 1 87 ? 5.535 -23.328 -8.898 1 98.19 87 ALA B N 1
ATOM 2525 C CA . ALA B 1 87 ? 6.91 -23.75 -8.633 1 98.19 87 ALA B CA 1
ATOM 2526 C C . ALA B 1 87 ? 7.5 -22.969 -7.461 1 98.19 87 ALA B C 1
ATOM 2528 O O . ALA B 1 87 ? 8.039 -23.562 -6.523 1 98.19 87 ALA B O 1
ATOM 2529 N N . LEU B 1 88 ? 7.348 -21.719 -7.445 1 97.81 88 LEU B N 1
ATOM 2530 C CA . LEU B 1 88 ? 8.047 -20.891 -6.473 1 97.81 88 LEU B CA 1
ATOM 2531 C C . LEU B 1 88 ? 7.453 -21.062 -5.078 1 97.81 88 LEU B C 1
ATOM 2533 O O . LEU B 1 88 ? 8.18 -21.312 -4.117 1 97.81 88 LEU B O 1
ATOM 2537 N N . PRO B 1 89 ? 6.117 -21 -4.902 1 97 89 PRO B N 1
ATOM 2538 C CA . PRO B 1 89 ? 5.566 -21.281 -3.572 1 97 89 PRO B CA 1
ATOM 2539 C C . PRO B 1 89 ? 5.926 -22.672 -3.062 1 97 89 PRO B C 1
ATOM 2541 O O . PRO B 1 89 ? 6.258 -22.828 -1.885 1 97 89 PRO B O 1
ATOM 2544 N N . LEU B 1 90 ? 5.902 -23.672 -3.898 1 97.94 90 LEU B N 1
ATOM 2545 C CA . LEU B 1 90 ? 6.281 -25.016 -3.502 1 97.94 90 LEU B CA 1
ATOM 2546 C C . LEU B 1 90 ? 7.738 -25.062 -3.059 1 97.94 90 LEU B C 1
ATOM 2548 O O . LEU B 1 90 ? 8.062 -25.703 -2.057 1 97.94 90 LEU B O 1
ATOM 2552 N N . ALA B 1 91 ? 8.578 -24.375 -3.803 1 97.94 91 ALA B N 1
ATOM 2553 C CA . ALA B 1 91 ? 10 -24.359 -3.477 1 97.94 91 ALA B CA 1
ATOM 2554 C C . ALA B 1 91 ? 10.242 -23.75 -2.1 1 97.94 91 ALA B C 1
ATOM 2556 O O . ALA B 1 91 ? 11.148 -24.172 -1.376 1 97.94 91 ALA B O 1
ATOM 2557 N N . ILE B 1 92 ? 9.461 -22.797 -1.735 1 94.19 92 ILE B N 1
ATOM 2558 C CA . ILE B 1 92 ? 9.625 -22.078 -0.475 1 94.19 92 ILE B CA 1
ATOM 2559 C C . ILE B 1 92 ? 9.328 -23.016 0.693 1 94.19 92 ILE B C 1
ATOM 2561 O O . ILE B 1 92 ? 10.031 -23 1.706 1 94.19 92 ILE B O 1
ATOM 2565 N N . VAL B 1 93 ? 8.344 -23.906 0.545 1 95.06 93 VAL B N 1
ATOM 2566 C CA . VAL B 1 93 ? 7.887 -24.656 1.707 1 95.06 93 VAL B CA 1
ATOM 2567 C C . VAL B 1 93 ? 8.453 -26.078 1.656 1 95.06 93 VAL B C 1
ATOM 2569 O O . VAL B 1 93 ? 8.422 -26.797 2.656 1 95.06 93 VAL B O 1
ATOM 2572 N N . ARG B 1 94 ? 8.953 -26.516 0.435 1 96.25 94 ARG B N 1
ATOM 2573 C CA . ARG B 1 94 ? 9.477 -27.875 0.268 1 96.25 94 ARG B CA 1
ATOM 2574 C C . ARG B 1 94 ? 10.891 -27.844 -0.286 1 96.25 94 ARG B C 1
ATOM 2576 O O . ARG B 1 94 ? 11.102 -28.062 -1.484 1 96.25 94 ARG B O 1
ATOM 2583 N N . PRO B 1 95 ? 11.852 -27.703 0.623 1 94.5 95 PRO B N 1
ATOM 2584 C CA . PRO B 1 95 ? 13.242 -27.641 0.167 1 94.5 95 PRO B CA 1
ATOM 2585 C C . PRO B 1 95 ? 13.75 -28.984 -0.353 1 94.5 95 PRO B C 1
ATOM 2587 O O . PRO B 1 95 ? 14.812 -29.047 -0.973 1 94.5 95 PRO B O 1
ATOM 2590 N N . ASP B 1 96 ? 13 -30.031 -0.128 1 95.88 96 ASP B N 1
ATOM 2591 C CA . ASP B 1 96 ? 13.391 -31.375 -0.532 1 95.88 96 ASP B CA 1
ATOM 2592 C C . ASP B 1 96 ? 13.016 -31.641 -1.986 1 95.88 96 ASP B C 1
ATOM 2594 O O . ASP B 1 96 ? 13.453 -32.625 -2.576 1 95.88 96 ASP B O 1
ATOM 2598 N N . LEU B 1 97 ? 12.25 -30.797 -2.6 1 97.69 97 LEU B N 1
ATOM 2599 C CA . LEU B 1 97 ? 11.859 -30.953 -3.996 1 97.69 97 LEU B CA 1
ATOM 2600 C C . LEU B 1 97 ? 12.875 -30.297 -4.922 1 97.69 97 LEU B C 1
ATOM 2602 O O . LEU B 1 97 ? 13.383 -29.219 -4.625 1 97.69 97 LEU B O 1
ATOM 2606 N N . GLN B 1 98 ? 13.234 -31 -5.961 1 98.62 98 GLN B N 1
ATOM 2607 C CA . GLN B 1 98 ? 13.969 -30.406 -7.078 1 98.62 98 GLN B CA 1
ATOM 2608 C C . GLN B 1 98 ? 13.016 -29.953 -8.188 1 98.62 98 GLN B C 1
ATOM 2610 O O . GLN B 1 98 ? 12.477 -30.797 -8.914 1 98.62 98 GLN B O 1
ATOM 2615 N N . LEU B 1 99 ? 12.883 -28.609 -8.297 1 98.69 99 LEU B N 1
ATOM 2616 C CA . LEU B 1 99 ? 11.836 -28.094 -9.172 1 98.69 99 LEU B CA 1
ATOM 2617 C C . LEU B 1 99 ? 12.422 -27.578 -10.484 1 98.69 99 LEU B C 1
ATOM 2619 O O . LEU B 1 99 ? 13.438 -26.891 -10.484 1 98.69 99 LEU B O 1
ATOM 2623 N N . VAL B 1 100 ? 11.844 -28.031 -11.57 1 98.81 100 VAL B N 1
ATOM 2624 C CA . VAL B 1 100 ? 12.148 -27.5 -12.891 1 98.81 100 VAL B CA 1
ATOM 2625 C C . VAL B 1 100 ? 10.969 -26.672 -13.398 1 98.81 100 VAL B C 1
ATOM 2627 O O . VAL B 1 100 ? 9.852 -27.172 -13.523 1 98.81 100 VAL B O 1
ATOM 2630 N N . ALA B 1 101 ? 11.195 -25.391 -13.594 1 98.62 101 ALA B N 1
ATOM 2631 C CA . ALA B 1 101 ? 10.156 -24.469 -14.055 1 98.62 101 ALA B CA 1
ATOM 2632 C C . ALA B 1 101 ? 10.203 -24.312 -15.57 1 98.62 101 ALA B C 1
ATOM 2634 O O . ALA B 1 101 ? 11.117 -23.672 -16.094 1 98.62 101 ALA B O 1
ATOM 2635 N N . LEU B 1 102 ? 9.164 -24.828 -16.234 1 98.31 102 LEU B N 1
ATOM 2636 C CA . LEU B 1 102 ? 9.148 -24.859 -17.688 1 98.31 102 LEU B CA 1
ATOM 2637 C C . LEU B 1 102 ? 8.078 -23.938 -18.25 1 98.31 102 LEU B C 1
ATOM 2639 O O . LEU B 1 102 ? 6.945 -23.922 -17.766 1 98.31 102 LEU B O 1
ATOM 2643 N N . ASP B 1 103 ? 8.453 -23.141 -19.172 1 97.44 103 ASP B N 1
ATOM 2644 C CA . ASP B 1 103 ? 7.52 -22.344 -19.953 1 97.44 103 ASP B CA 1
ATOM 2645 C C . ASP B 1 103 ? 8.039 -22.109 -21.375 1 97.44 103 ASP B C 1
ATOM 2647 O O . ASP B 1 103 ? 9.25 -22.141 -21.594 1 97.44 103 ASP B O 1
ATOM 2651 N N . ALA B 1 104 ? 7.105 -21.938 -22.234 1 95.69 104 ALA B N 1
ATOM 2652 C CA . ALA B 1 104 ? 7.496 -21.672 -23.625 1 95.69 104 ALA B CA 1
ATOM 2653 C C . ALA B 1 104 ? 8.039 -20.25 -23.766 1 95.69 104 ALA B C 1
ATOM 2655 O O . ALA B 1 104 ? 8.758 -19.953 -24.719 1 95.69 104 ALA B O 1
ATOM 2656 N N . THR B 1 105 ? 7.727 -19.391 -22.875 1 94.38 105 THR B N 1
ATOM 2657 C CA . THR B 1 105 ? 8.094 -17.984 -22.969 1 94.38 105 THR B CA 1
ATOM 2658 C C . THR B 1 105 ? 9.359 -17.703 -22.156 1 94.38 105 THR B C 1
ATOM 2660 O O . THR B 1 105 ? 9.359 -17.797 -20.938 1 94.38 105 THR B O 1
ATOM 2663 N N . ARG B 1 106 ? 10.352 -17.25 -22.828 1 95.31 106 ARG B N 1
ATOM 2664 C CA . ARG B 1 106 ? 11.656 -17.016 -22.219 1 95.31 106 ARG B CA 1
ATOM 2665 C C . ARG B 1 106 ? 11.562 -15.938 -21.141 1 95.31 106 ARG B C 1
ATOM 2667 O O . ARG B 1 106 ? 12.133 -16.094 -20.062 1 95.31 106 ARG B O 1
ATOM 2674 N N . LYS B 1 107 ? 10.836 -14.914 -21.422 1 92.5 107 LYS B N 1
ATOM 2675 C CA . LYS B 1 107 ? 10.711 -13.812 -20.469 1 92.5 107 LYS B CA 1
ATOM 2676 C C . LYS B 1 107 ? 10.164 -14.297 -19.125 1 92.5 107 LYS B C 1
ATOM 2678 O O . LYS B 1 107 ? 10.633 -13.875 -18.062 1 92.5 107 LYS B O 1
ATOM 2683 N N . LYS B 1 108 ? 9.219 -15.133 -19.188 1 92.38 108 LYS B N 1
ATOM 2684 C CA . LYS B 1 108 ? 8.617 -15.68 -17.969 1 92.38 108 LYS B CA 1
ATOM 2685 C C . LYS B 1 108 ? 9.602 -16.562 -17.203 1 92.38 108 LYS B C 1
ATOM 2687 O O . LYS B 1 108 ? 9.734 -16.438 -15.992 1 92.38 108 LYS B O 1
ATOM 2692 N N . VAL B 1 109 ? 10.32 -17.359 -17.938 1 96.38 109 VAL B N 1
ATOM 2693 C CA . VAL B 1 109 ? 11.289 -18.266 -17.328 1 96.38 109 VAL B CA 1
ATOM 2694 C C . VAL B 1 109 ? 12.43 -17.453 -16.719 1 96.38 109 VAL B C 1
ATOM 2696 O O . VAL B 1 109 ? 12.906 -17.781 -15.625 1 96.38 109 VAL B O 1
ATOM 2699 N N . ASP B 1 110 ? 12.789 -16.391 -17.375 1 94.94 110 ASP B N 1
ATOM 2700 C CA . ASP B 1 110 ? 13.82 -15.5 -16.844 1 94.94 110 ASP B CA 1
ATOM 2701 C C . ASP B 1 110 ? 13.367 -14.867 -15.523 1 94.94 110 ASP B C 1
ATOM 2703 O O . ASP B 1 110 ? 14.156 -14.742 -14.586 1 94.94 110 ASP B O 1
ATOM 2707 N N . PHE B 1 111 ? 12.156 -14.453 -15.547 1 92.88 111 PHE B N 1
ATOM 2708 C CA . PHE B 1 111 ? 11.609 -13.891 -14.32 1 92.88 111 PHE B CA 1
ATOM 2709 C C . PHE B 1 111 ? 11.695 -14.898 -13.172 1 92.88 111 PHE B C 1
ATOM 2711 O O . PHE B 1 111 ? 12.117 -14.555 -12.07 1 92.88 111 PHE B O 1
ATOM 2718 N N . VAL B 1 112 ? 11.312 -16.156 -13.438 1 96 112 VAL B N 1
ATOM 2719 C CA . VAL B 1 112 ? 11.32 -17.203 -12.43 1 96 112 VAL B CA 1
ATOM 2720 C C . VAL B 1 112 ? 12.75 -17.453 -11.945 1 96 112 VAL B C 1
ATOM 2722 O O . VAL B 1 112 ? 12.992 -17.578 -10.742 1 96 112 VAL B O 1
ATOM 2725 N N . GLU B 1 113 ? 13.625 -17.453 -12.875 1 96.25 113 GLU B N 1
ATOM 2726 C CA . GLU B 1 113 ? 15.031 -17.672 -12.539 1 96.25 113 GLU B CA 1
ATOM 2727 C C . GLU B 1 113 ? 15.562 -16.578 -11.625 1 96.25 113 GLU B C 1
ATOM 2729 O O . GLU B 1 113 ? 16.156 -16.859 -10.586 1 96.25 113 GLU B O 1
ATOM 2734 N N . ARG B 1 114 ? 15.344 -15.367 -11.977 1 93.5 114 ARG B N 1
ATOM 2735 C CA . ARG B 1 114 ? 15.82 -14.234 -11.188 1 93.5 114 ARG B CA 1
ATOM 2736 C C . ARG B 1 114 ? 15.172 -14.219 -9.812 1 93.5 114 ARG B C 1
ATOM 2738 O O . ARG B 1 114 ? 15.836 -13.938 -8.812 1 93.5 114 ARG B O 1
ATOM 2745 N N . THR B 1 115 ? 13.938 -14.531 -9.82 1 92.06 115 THR B N 1
ATOM 2746 C CA . THR B 1 115 ? 13.195 -14.539 -8.562 1 92.06 115 THR B CA 1
ATOM 2747 C C . THR B 1 115 ? 13.703 -15.656 -7.648 1 92.06 115 THR B C 1
ATOM 2749 O O . THR B 1 115 ? 13.953 -15.422 -6.465 1 92.06 115 THR B O 1
ATOM 2752 N N . ALA B 1 116 ? 13.906 -16.844 -8.188 1 95.56 116 ALA B N 1
ATOM 2753 C CA . ALA B 1 116 ? 14.422 -17.969 -7.402 1 95.56 116 ALA B CA 1
ATOM 2754 C C . ALA B 1 116 ? 15.781 -17.641 -6.805 1 95.56 116 ALA B C 1
ATOM 2756 O O . ALA B 1 116 ? 16.047 -17.922 -5.633 1 95.56 116 ALA B O 1
ATOM 2757 N N . ARG B 1 117 ? 16.547 -17.016 -7.602 1 93.25 117 ARG B N 1
ATOM 2758 C CA . ARG B 1 117 ? 17.875 -16.625 -7.137 1 93.25 117 ARG B CA 1
ATOM 2759 C C . ARG B 1 117 ? 17.781 -15.609 -6 1 93.25 117 ARG B C 1
ATOM 2761 O O . ARG B 1 117 ? 18.469 -15.742 -4.984 1 93.25 117 ARG B O 1
ATOM 2768 N N . SER B 1 118 ? 16.953 -14.695 -6.133 1 89.31 118 SER B N 1
ATOM 2769 C CA . SER B 1 118 ? 16.797 -13.641 -5.137 1 89.31 118 SER B CA 1
ATOM 2770 C C . SER B 1 118 ? 16.266 -14.195 -3.82 1 89.31 118 SER B C 1
ATOM 2772 O O . SER B 1 118 ? 16.531 -13.641 -2.752 1 89.31 118 SER B O 1
ATOM 2774 N N . LEU B 1 119 ? 15.531 -15.281 -3.875 1 90.38 119 LEU B N 1
ATOM 2775 C CA . LEU B 1 119 ? 14.938 -15.906 -2.699 1 90.38 119 LEU B CA 1
ATOM 2776 C C . LEU B 1 119 ? 15.836 -17.031 -2.172 1 90.38 119 LEU B C 1
ATOM 2778 O O . LEU B 1 119 ? 15.484 -17.703 -1.202 1 90.38 119 LEU B O 1
ATOM 2782 N N . GLU B 1 120 ? 16.922 -17.25 -2.869 1 92 120 GLU B N 1
ATOM 2783 C CA . GLU B 1 120 ? 17.891 -18.266 -2.508 1 92 120 GLU B CA 1
ATOM 2784 C C . GLU B 1 120 ? 17.281 -19.672 -2.6 1 92 120 GLU B C 1
ATOM 2786 O O . GLU B 1 120 ? 17.484 -20.5 -1.713 1 92 120 GLU B O 1
ATOM 2791 N N . LEU B 1 121 ? 16.469 -19.797 -3.547 1 95.25 121 LEU B N 1
ATOM 2792 C CA . LEU B 1 121 ? 15.906 -21.109 -3.873 1 95.25 121 LEU B CA 1
ATOM 2793 C C . LEU B 1 121 ? 16.766 -21.828 -4.91 1 95.25 121 LEU B C 1
ATOM 2795 O O . LEU B 1 121 ? 16.406 -21.891 -6.09 1 95.25 121 LEU B O 1
ATOM 2799 N N . ASN B 1 122 ? 17.781 -22.484 -4.496 1 95.94 122 ASN B N 1
ATOM 2800 C CA . ASN B 1 122 ? 18.797 -23.062 -5.367 1 95.94 122 ASN B CA 1
ATOM 2801 C C . ASN B 1 122 ? 18.344 -24.359 -6 1 95.94 122 ASN B C 1
ATOM 2803 O O . ASN B 1 122 ? 18.984 -24.875 -6.918 1 95.94 122 ASN B O 1
ATOM 2807 N N . HIS B 1 123 ? 17.188 -24.859 -5.527 1 97.75 123 HIS B N 1
ATOM 2808 C CA . HIS B 1 123 ? 16.672 -26.125 -6.039 1 97.75 123 HIS B CA 1
ATOM 2809 C C . HIS B 1 123 ? 15.586 -25.906 -7.082 1 97.75 123 HIS B C 1
ATOM 2811 O O . HIS B 1 123 ? 14.812 -26.812 -7.387 1 97.75 123 HIS B O 1
ATOM 2817 N N . VAL B 1 124 ? 15.484 -24.609 -7.617 1 98.06 124 VAL B N 1
ATOM 2818 C CA . VAL B 1 124 ? 14.594 -24.281 -8.727 1 98.06 124 VAL B CA 1
ATOM 2819 C C . VAL B 1 124 ? 15.414 -24.062 -10 1 98.06 124 VAL B C 1
ATOM 2821 O O . VAL B 1 124 ? 16.281 -23.188 -10.039 1 98.06 124 VAL B O 1
ATOM 2824 N N . GLN B 1 125 ? 15.125 -24.844 -11.023 1 98.31 125 GLN B N 1
ATOM 2825 C CA . GLN B 1 125 ? 15.836 -24.766 -12.289 1 98.31 125 GLN B CA 1
ATOM 2826 C C . GLN B 1 125 ? 14.93 -24.266 -13.406 1 98.31 125 GLN B C 1
ATOM 2828 O O . GLN B 1 125 ? 13.852 -24.828 -13.633 1 98.31 125 GLN B O 1
ATOM 2833 N N . PRO B 1 126 ? 15.367 -23.219 -14.133 1 97.81 126 PRO B N 1
ATOM 2834 C CA . PRO B 1 126 ? 14.578 -22.719 -15.258 1 97.81 126 PRO B CA 1
ATOM 2835 C C . PRO B 1 126 ? 14.773 -23.547 -16.531 1 97.81 126 PRO B C 1
ATOM 2837 O O . PRO B 1 126 ? 15.883 -24.031 -16.781 1 97.81 126 PRO B O 1
ATOM 2840 N N . LEU B 1 127 ? 13.758 -23.719 -17.25 1 98.31 127 LEU B N 1
ATOM 2841 C CA . LEU B 1 127 ? 13.805 -24.406 -18.547 1 98.31 127 LEU B CA 1
ATOM 2842 C C . LEU B 1 127 ? 12.836 -23.781 -19.531 1 98.31 127 LEU B C 1
ATOM 2844 O O . LEU B 1 127 ? 11.633 -23.703 -19.281 1 98.31 127 LEU B O 1
ATOM 2848 N N . THR B 1 128 ? 13.398 -23.281 -20.656 1 97.94 128 THR B N 1
ATOM 2849 C CA . THR B 1 128 ? 12.547 -22.703 -21.688 1 97.94 128 THR B CA 1
ATOM 2850 C C . THR B 1 128 ? 12.352 -23.703 -22.828 1 97.94 128 THR B C 1
ATOM 2852 O O . THR B 1 128 ? 13.312 -24.312 -23.312 1 97.94 128 THR B O 1
ATOM 2855 N N . GLY B 1 129 ? 11.078 -23.844 -23.203 1 96.81 129 GLY B N 1
ATOM 2856 C CA . GLY B 1 129 ? 10.789 -24.719 -24.328 1 96.81 129 GLY B CA 1
ATOM 2857 C C . GLY B 1 129 ? 9.336 -25.125 -24.406 1 96.81 129 GLY B C 1
ATOM 2858 O O . GLY B 1 129 ? 8.562 -24.875 -23.484 1 96.81 129 GLY B O 1
ATOM 2859 N N . ARG B 1 130 ? 9.055 -25.734 -25.484 1 96.31 130 ARG B N 1
ATOM 2860 C CA . ARG B 1 130 ? 7.707 -26.266 -25.688 1 96.31 130 ARG B CA 1
ATOM 2861 C C . ARG B 1 130 ? 7.598 -27.672 -25.141 1 96.31 130 ARG B C 1
ATOM 2863 O O . ARG B 1 130 ? 8.492 -28.5 -25.344 1 96.31 130 ARG B O 1
ATOM 2870 N N . ALA B 1 131 ? 6.512 -27.969 -24.469 1 96.94 131 ALA B N 1
ATOM 2871 C CA . ALA B 1 131 ? 6.293 -29.266 -23.844 1 96.94 131 ALA B CA 1
ATOM 2872 C C . ALA B 1 131 ? 6.332 -30.391 -24.875 1 96.94 131 ALA B C 1
ATOM 2874 O O . ALA B 1 131 ? 6.859 -31.469 -24.609 1 96.94 131 ALA B O 1
ATOM 2875 N N . GLU B 1 132 ? 5.809 -30.094 -26.078 1 97 132 GLU B N 1
ATOM 2876 C CA . GLU B 1 132 ? 5.746 -31.094 -27.125 1 97 132 GLU B CA 1
ATOM 2877 C C . GLU B 1 132 ? 7.145 -31.531 -27.562 1 97 132 GLU B C 1
ATOM 2879 O O . GLU B 1 132 ? 7.398 -32.719 -27.766 1 97 132 GLU B O 1
ATOM 2884 N N . THR B 1 133 ? 7.973 -30.609 -27.672 1 97.06 133 THR B N 1
ATOM 2885 C CA . THR B 1 133 ? 9.344 -30.875 -28.109 1 97.06 133 THR B CA 1
ATOM 2886 C C . THR B 1 133 ? 10.156 -31.5 -26.984 1 97.06 133 THR B C 1
ATOM 2888 O O . THR B 1 133 ? 10.805 -32.531 -27.188 1 97.06 133 THR B O 1
ATOM 2891 N N . LEU B 1 134 ? 10.047 -30.953 -25.844 1 97.31 134 LEU B N 1
ATOM 2892 C CA . LEU B 1 134 ? 10.852 -31.406 -24.719 1 97.31 134 LEU B CA 1
ATOM 2893 C C . LEU B 1 134 ? 10.383 -32.781 -24.219 1 97.31 134 LEU B C 1
ATOM 2895 O O . LEU B 1 134 ? 11.18 -33.562 -23.688 1 97.31 134 LEU B O 1
ATOM 2899 N N . GLY B 1 135 ? 9.062 -33.031 -24.438 1 97.19 135 GLY B N 1
ATOM 2900 C CA . GLY B 1 135 ? 8.531 -34.344 -24.047 1 97.19 135 GLY B CA 1
ATOM 2901 C C . GLY B 1 135 ? 9.117 -35.5 -24.844 1 97.19 135 GLY B C 1
ATOM 2902 O O . GLY B 1 135 ? 9.023 -36.656 -24.438 1 97.19 135 GLY B O 1
ATOM 2903 N N . ARG B 1 136 ? 9.773 -35.156 -25.969 1 96.62 136 ARG B N 1
ATOM 2904 C CA . ARG B 1 136 ? 10.406 -36.156 -26.812 1 96.62 136 ARG B CA 1
ATOM 2905 C C . ARG B 1 136 ? 11.922 -36.156 -26.609 1 96.62 136 ARG B C 1
ATOM 2907 O O . ARG B 1 136 ? 12.609 -37.062 -27.125 1 96.62 136 ARG B O 1
ATOM 2914 N N . ASP B 1 137 ? 12.398 -35.188 -25.969 1 96.19 137 ASP B N 1
ATOM 2915 C CA . ASP B 1 137 ? 13.828 -35.062 -25.688 1 96.19 137 ASP B CA 1
ATOM 2916 C C . ASP B 1 137 ? 14.273 -36.125 -24.672 1 96.19 137 ASP B C 1
ATOM 2918 O O . ASP B 1 137 ? 13.789 -36.156 -23.547 1 96.19 137 ASP B O 1
ATOM 2922 N N . PRO B 1 138 ? 15.242 -36.938 -25.047 1 95.62 138 PRO B N 1
ATOM 2923 C CA . PRO B 1 138 ? 15.68 -38.031 -24.141 1 95.62 138 PRO B CA 1
ATOM 2924 C C . PRO B 1 138 ? 16.156 -37.5 -22.781 1 95.62 138 PRO B C 1
ATOM 2926 O O . PRO B 1 138 ? 16.047 -38.188 -21.781 1 95.62 138 PRO B O 1
ATOM 2929 N N . ALA B 1 139 ? 16.594 -36.312 -22.75 1 95.75 139 ALA B N 1
ATOM 2930 C CA . ALA B 1 139 ? 17.094 -35.719 -21.516 1 95.75 139 ALA B CA 1
ATOM 2931 C C . ALA B 1 139 ? 15.953 -35.344 -20.578 1 95.75 139 ALA B C 1
ATOM 2933 O O . ALA B 1 139 ? 16.141 -35.219 -19.359 1 95.75 139 ALA B O 1
ATOM 2934 N N . GLN B 1 140 ? 14.766 -35.188 -21.141 1 97.5 140 GLN B N 1
ATOM 2935 C CA . GLN B 1 140 ? 13.633 -34.719 -20.359 1 97.5 140 GLN B CA 1
ATOM 2936 C C . GLN B 1 140 ? 12.562 -35.781 -20.219 1 97.5 140 GLN B C 1
ATOM 2938 O O . GLN B 1 140 ? 11.82 -35.812 -19.234 1 97.5 140 GLN B O 1
ATOM 2943 N N . ARG B 1 141 ? 12.453 -36.625 -21.25 1 97.69 141 ARG B N 1
ATOM 2944 C CA . ARG B 1 141 ? 11.414 -37.656 -21.312 1 97.69 141 ARG B CA 1
ATOM 2945 C C . ARG B 1 141 ? 11.586 -38.656 -20.188 1 97.69 141 ARG B C 1
ATOM 2947 O O . ARG B 1 141 ? 12.695 -39.125 -19.922 1 97.69 141 ARG B O 1
ATOM 2954 N N . GLU B 1 142 ? 10.531 -38.969 -19.438 1 97.56 142 GLU B N 1
ATOM 2955 C CA . GLU B 1 142 ? 10.461 -39.938 -18.375 1 97.56 142 GLU B CA 1
ATOM 2956 C C . GLU B 1 142 ? 11.531 -39.688 -17.312 1 97.56 142 GLU B C 1
ATOM 2958 O O . GLU B 1 142 ? 12.188 -40.625 -16.844 1 97.56 142 GLU B O 1
ATOM 2963 N N . SER B 1 143 ? 11.766 -38.438 -16.969 1 98.12 143 SER B N 1
ATOM 2964 C CA . SER B 1 143 ? 12.867 -38.094 -16.062 1 98.12 143 SER B CA 1
ATOM 2965 C C . SER B 1 143 ? 12.352 -37.438 -14.781 1 98.12 143 SER B C 1
ATOM 2967 O O . SER B 1 143 ? 13.133 -37.062 -13.922 1 98.12 143 SER B O 1
ATOM 2969 N N . TYR B 1 144 ? 11.094 -37.375 -14.641 1 98.75 144 TYR B N 1
ATOM 2970 C CA . TYR B 1 144 ? 10.523 -36.656 -13.508 1 98.75 144 TYR B CA 1
ATOM 2971 C C . TYR B 1 144 ? 9.664 -37.594 -12.656 1 98.75 144 TYR B C 1
ATOM 2973 O O . TYR B 1 144 ? 8.969 -38.469 -13.18 1 98.75 144 TYR B O 1
ATOM 2981 N N . ASP B 1 145 ? 9.727 -37.344 -11.352 1 98.75 145 ASP B N 1
ATOM 2982 C CA . ASP B 1 145 ? 8.883 -38.094 -10.422 1 98.75 145 ASP B CA 1
ATOM 2983 C C . ASP B 1 145 ? 7.461 -37.531 -10.414 1 98.75 145 ASP B C 1
ATOM 2985 O O . ASP B 1 145 ? 6.496 -38.281 -10.227 1 98.75 145 ASP B O 1
ATOM 2989 N N . ARG B 1 146 ? 7.391 -36.25 -10.555 1 98.88 146 ARG B N 1
ATOM 2990 C CA . ARG B 1 146 ? 6.117 -35.531 -10.508 1 98.88 146 ARG B CA 1
ATOM 2991 C C . ARG B 1 146 ? 6.074 -34.406 -11.539 1 98.88 146 ARG B C 1
ATOM 2993 O O . ARG B 1 146 ? 7.102 -33.812 -11.859 1 98.88 146 ARG B O 1
ATOM 3000 N N . VAL B 1 147 ? 4.902 -34.188 -12.062 1 98.88 147 VAL B N 1
ATOM 3001 C CA . VAL B 1 147 ? 4.602 -33 -12.844 1 98.88 147 VAL B CA 1
ATOM 3002 C C . VAL B 1 147 ? 3.439 -32.219 -12.211 1 98.88 147 VAL B C 1
ATOM 3004 O O . VAL B 1 147 ? 2.426 -32.844 -11.844 1 98.88 147 VAL B O 1
ATOM 3007 N N . VAL B 1 148 ? 3.656 -30.969 -11.945 1 98.88 148 VAL B N 1
ATOM 3008 C CA . VAL B 1 148 ? 2.582 -30.078 -11.492 1 98.88 148 VAL B CA 1
ATOM 3009 C C . VAL B 1 148 ? 2.273 -29.047 -12.57 1 98.88 148 VAL B C 1
ATOM 3011 O O . VAL B 1 148 ? 3.156 -28.672 -13.344 1 98.88 148 VAL B O 1
ATOM 3014 N N . THR B 1 149 ? 0.968 -28.641 -12.672 1 98.44 149 THR B N 1
ATOM 3015 C CA . THR B 1 149 ? 0.613 -27.609 -13.648 1 98.44 149 THR B CA 1
ATOM 3016 C C . THR B 1 149 ? -0.69 -26.922 -13.258 1 98.44 149 THR B C 1
ATOM 3018 O O . THR B 1 149 ? -1.613 -27.562 -12.75 1 98.44 149 THR B O 1
ATOM 3021 N N . ARG B 1 150 ? -0.65 -25.688 -13.383 1 94.5 150 ARG B N 1
ATOM 3022 C CA . ARG B 1 150 ? -1.86 -24.875 -13.258 1 94.5 150 ARG B CA 1
ATOM 3023 C C . ARG B 1 150 ? -2.23 -24.234 -14.586 1 94.5 150 ARG B C 1
ATOM 3025 O O . ARG B 1 150 ? -2.947 -23.234 -14.625 1 94.5 150 ARG B O 1
ATOM 3032 N N . ALA B 1 151 ? -1.761 -24.781 -15.633 1 83.75 151 ALA B N 1
ATOM 3033 C CA . ALA B 1 151 ? -2.012 -24.266 -16.969 1 83.75 151 ALA B CA 1
ATOM 3034 C C . ALA B 1 151 ? -3.488 -24.375 -17.344 1 83.75 151 ALA B C 1
ATOM 3036 O O . ALA B 1 151 ? -4.164 -25.328 -16.938 1 83.75 151 ALA B O 1
ATOM 3037 N N . VAL B 1 152 ? -3.896 -23.422 -18.109 1 81.06 152 VAL B N 1
ATOM 3038 C CA . VAL B 1 152 ? -5.277 -23.438 -18.578 1 81.06 152 VAL B CA 1
ATOM 3039 C C . VAL B 1 152 ? -5.395 -24.344 -19.797 1 81.06 152 VAL B C 1
ATOM 3041 O O . VAL B 1 152 ? -5.074 -23.938 -20.922 1 81.06 152 VAL B O 1
ATOM 3044 N N . ALA B 1 153 ? -5.633 -25.562 -19.703 1 91.5 153 ALA B N 1
ATOM 3045 C CA . ALA B 1 153 ? -5.887 -26.531 -20.75 1 91.5 153 ALA B CA 1
ATOM 3046 C C . ALA B 1 153 ? -6.773 -27.672 -20.25 1 91.5 153 ALA B C 1
ATOM 3048 O O . ALA B 1 153 ? -6.805 -27.953 -19.047 1 91.5 153 ALA B O 1
ATOM 3049 N N . ALA B 1 154 ? -7.488 -28.203 -21.172 1 94.75 154 ALA B N 1
ATOM 3050 C CA . ALA B 1 154 ? -8.344 -29.328 -20.828 1 94.75 154 ALA B CA 1
ATOM 3051 C C . ALA B 1 154 ? -7.512 -30.531 -20.391 1 94.75 154 ALA B C 1
ATOM 3053 O O . ALA B 1 154 ? -6.348 -30.672 -20.781 1 94.75 154 ALA B O 1
ATOM 3054 N N . LEU B 1 155 ? -8.117 -31.391 -19.609 1 97.12 155 LEU B N 1
ATOM 3055 C CA . LEU B 1 155 ? -7.422 -32.531 -19.016 1 97.12 155 LEU B CA 1
ATOM 3056 C C . LEU B 1 155 ? -6.801 -33.406 -20.078 1 97.12 155 LEU B C 1
ATOM 3058 O O . LEU B 1 155 ? -5.676 -33.875 -19.922 1 97.12 155 LEU B O 1
ATOM 3062 N N . PRO B 1 156 ? -7.461 -33.656 -21.219 1 97.44 156 PRO B N 1
ATOM 3063 C CA . PRO B 1 156 ? -6.832 -34.5 -22.25 1 97.44 156 PRO B CA 1
ATOM 3064 C C . PRO B 1 156 ? -5.566 -33.875 -22.828 1 97.44 156 PRO B C 1
ATOM 3066 O O . PRO B 1 156 ? -4.633 -34.562 -23.188 1 97.44 156 PRO B O 1
ATOM 3069 N N . ILE B 1 157 ? -5.582 -32.562 -22.938 1 96.56 157 ILE B N 1
ATOM 3070 C CA . ILE B 1 157 ? -4.398 -31.844 -23.422 1 96.56 157 ILE B CA 1
ATOM 3071 C C . ILE B 1 157 ? -3.262 -32 -22.406 1 96.56 157 ILE B C 1
ATOM 3073 O O . ILE B 1 157 ? -2.141 -32.344 -22.781 1 96.56 157 ILE B O 1
ATOM 3077 N N . LEU B 1 158 ? -3.623 -31.828 -21.172 1 98.06 158 LEU B N 1
ATOM 3078 C CA . LEU B 1 158 ? -2.625 -31.906 -20.109 1 98.06 158 LEU B CA 1
ATOM 3079 C C . LEU B 1 158 ? -2.043 -33.312 -20.031 1 98.06 158 LEU B C 1
ATOM 3081 O O . LEU B 1 158 ? -0.84 -33.469 -19.812 1 98.06 158 LEU B O 1
ATOM 3085 N N . ALA B 1 159 ? -2.887 -34.312 -20.172 1 98.19 159 ALA B N 1
ATOM 3086 C CA . ALA B 1 159 ? -2.408 -35.719 -20.141 1 98.19 159 ALA B CA 1
ATOM 3087 C C . ALA B 1 159 ? -1.333 -35.938 -21.188 1 98.19 159 ALA B C 1
ATOM 3089 O O . ALA B 1 159 ? -0.252 -36.438 -20.891 1 98.19 159 ALA B O 1
ATOM 3090 N N . GLU B 1 160 ? -1.593 -35.469 -22.375 1 97.94 160 GLU B N 1
ATOM 3091 C CA . GLU B 1 160 ? -0.654 -35.688 -23.469 1 97.94 160 GLU B CA 1
ATOM 3092 C C . GLU B 1 160 ? 0.637 -34.906 -23.266 1 97.94 160 GLU B C 1
ATOM 3094 O O . GLU B 1 160 ? 1.726 -35.406 -23.562 1 97.94 160 GLU B O 1
ATOM 3099 N N . LEU B 1 161 ? 0.498 -33.75 -22.75 1 98.12 161 LEU B N 1
ATOM 3100 C CA . LEU B 1 161 ? 1.65 -32.875 -22.641 1 98.12 161 LEU B CA 1
ATOM 3101 C C . LEU B 1 161 ? 2.512 -33.219 -21.438 1 98.12 161 LEU B C 1
ATOM 3103 O O . LEU B 1 161 ? 3.719 -32.969 -21.438 1 98.12 161 LEU B O 1
ATOM 3107 N N . THR B 1 162 ? 1.963 -33.875 -20.406 1 98.62 162 THR B N 1
ATOM 3108 C CA . THR B 1 162 ? 2.682 -34.031 -19.141 1 98.62 162 THR B CA 1
ATOM 3109 C C . THR B 1 162 ? 3.17 -35.438 -18.938 1 98.62 162 THR B C 1
ATOM 3111 O O . THR B 1 162 ? 4.27 -35.656 -18.438 1 98.62 162 THR B O 1
ATOM 3114 N N . LEU B 1 163 ? 2.486 -36.5 -19.391 1 98.62 163 LEU B N 1
ATOM 3115 C CA . LEU B 1 163 ? 2.779 -37.875 -19.031 1 98.62 163 LEU B CA 1
ATOM 3116 C C . LEU B 1 163 ? 4.102 -38.312 -19.656 1 98.62 163 LEU B C 1
ATOM 3118 O O . LEU B 1 163 ? 4.836 -39.094 -19.047 1 98.62 163 LEU B O 1
ATOM 3122 N N . PRO B 1 164 ? 4.504 -37.781 -20.844 1 98.56 164 PRO B N 1
ATOM 3123 C CA . PRO B 1 164 ? 5.789 -38.188 -21.422 1 98.56 164 PRO B CA 1
ATOM 3124 C C . PRO B 1 164 ? 6.973 -37.844 -20.516 1 98.56 164 PRO B C 1
ATOM 3126 O O . PRO B 1 164 ? 8.031 -38.469 -20.609 1 98.56 164 PRO B O 1
ATOM 3129 N N . PHE B 1 165 ? 6.766 -36.844 -19.688 1 98.69 165 PHE B N 1
ATOM 3130 C CA . PHE B 1 165 ? 7.855 -36.406 -18.828 1 98.69 165 PHE B CA 1
ATOM 3131 C C . PHE B 1 165 ? 8 -37.344 -17.609 1 98.69 165 PHE B C 1
ATOM 3133 O O . PHE B 1 165 ? 9.047 -37.344 -16.969 1 98.69 165 PHE B O 1
ATOM 3140 N N . LEU B 1 166 ? 7.02 -38.094 -17.25 1 98.75 166 LEU B N 1
ATOM 3141 C CA . LEU B 1 166 ? 6.969 -38.844 -16 1 98.75 166 LEU B CA 1
ATOM 3142 C C . LEU B 1 166 ? 7.656 -40.188 -16.141 1 98.75 166 LEU B C 1
ATOM 3144 O O . LEU B 1 166 ? 7.477 -40.875 -17.156 1 98.75 166 LEU B O 1
ATOM 3148 N N . ARG B 1 167 ? 8.414 -40.531 -15.195 1 98.38 167 ARG B N 1
ATOM 3149 C CA . ARG B 1 167 ? 8.875 -41.906 -15.094 1 98.38 167 ARG B CA 1
ATOM 3150 C C . ARG B 1 167 ? 7.738 -42.844 -14.664 1 98.38 167 ARG B C 1
ATOM 3152 O O . ARG B 1 167 ? 6.699 -42.375 -14.188 1 98.38 167 ARG B O 1
ATOM 3159 N N . MET B 1 168 ? 8.047 -44.125 -14.805 1 98.25 168 MET B N 1
ATOM 3160 C CA . MET B 1 168 ? 7.066 -45.094 -14.32 1 98.25 168 MET B CA 1
ATOM 3161 C C . MET B 1 168 ? 6.789 -44.906 -12.836 1 98.25 168 MET B C 1
ATOM 3163 O O . MET B 1 168 ? 7.719 -44.719 -12.047 1 98.25 168 MET B O 1
ATOM 3167 N N . GLY B 1 169 ? 5.488 -44.844 -12.43 1 98.12 169 GLY B N 1
ATOM 3168 C CA . GLY B 1 169 ? 5.121 -44.656 -11.039 1 98.12 169 GLY B CA 1
ATOM 3169 C C . GLY B 1 169 ? 5.039 -43.188 -10.641 1 98.12 169 GLY B C 1
ATOM 3170 O O . GLY B 1 169 ? 4.629 -42.875 -9.523 1 98.12 169 GLY B O 1
ATOM 3171 N N . GLY B 1 170 ? 5.414 -42.344 -11.602 1 98.69 170 GLY B N 1
ATOM 3172 C CA . GLY B 1 170 ? 5.309 -40.938 -11.328 1 98.69 170 GLY B CA 1
ATOM 3173 C C . GLY B 1 170 ? 3.881 -40.406 -11.391 1 98.69 170 GLY B C 1
ATOM 3174 O O . GLY B 1 170 ? 2.977 -41.125 -11.836 1 98.69 170 GLY B O 1
ATOM 3175 N N . PHE B 1 171 ? 3.695 -39.094 -10.922 1 98.81 171 PHE B N 1
ATOM 3176 C CA . PHE B 1 171 ? 2.344 -38.562 -10.852 1 98.81 171 PHE B CA 1
ATOM 3177 C C . PHE B 1 171 ? 2.273 -37.188 -11.516 1 98.81 171 PHE B C 1
ATOM 3179 O O . PHE B 1 171 ? 3.182 -36.375 -11.367 1 98.81 171 PHE B O 1
ATOM 3186 N N . LEU B 1 172 ? 1.185 -37 -12.219 1 98.81 172 LEU B N 1
ATOM 3187 C CA . LEU B 1 172 ? 0.738 -35.656 -12.609 1 98.81 172 LEU B CA 1
ATOM 3188 C C . LEU B 1 172 ? -0.239 -35.094 -11.586 1 98.81 172 LEU B C 1
ATOM 3190 O O . LEU B 1 172 ? -1.198 -35.781 -11.195 1 98.81 172 LEU B O 1
ATOM 3194 N N . LEU B 1 173 ? 0.065 -33.938 -11.102 1 98.81 173 LEU B N 1
ATOM 3195 C CA . LEU B 1 173 ? -0.868 -33.156 -10.305 1 98.81 173 LEU B CA 1
ATOM 3196 C C . LEU B 1 173 ? -1.347 -31.922 -11.078 1 98.81 173 LEU B C 1
ATOM 3198 O O . LEU B 1 173 ? -0.629 -30.938 -11.18 1 98.81 173 LEU B O 1
ATOM 3202 N N . ALA B 1 174 ? -2.568 -32.031 -11.609 1 98.62 174 ALA B N 1
ATOM 3203 C CA . ALA B 1 174 ? -3.154 -30.938 -12.406 1 98.62 174 ALA B CA 1
ATOM 3204 C C . ALA B 1 174 ? -4.145 -30.125 -11.578 1 98.62 174 ALA B C 1
ATOM 3206 O O . ALA B 1 174 ? -5.184 -30.641 -11.164 1 98.62 174 ALA B O 1
ATOM 3207 N N . GLN B 1 175 ? -3.75 -28.891 -11.312 1 97.81 175 GLN B N 1
ATOM 3208 C CA . GLN B 1 175 ? -4.684 -27.984 -10.648 1 97.81 175 GLN B CA 1
ATOM 3209 C C . GLN B 1 175 ? -5.707 -27.422 -11.633 1 97.81 175 GLN B C 1
ATOM 3211 O O . GLN B 1 175 ? -5.34 -26.781 -12.617 1 97.81 175 GLN B O 1
ATOM 3216 N N . LYS B 1 176 ? -7 -27.656 -11.336 1 96.44 176 LYS B N 1
ATOM 3217 C CA . LYS B 1 176 ? -8.078 -27.25 -12.234 1 96.44 176 LYS B CA 1
ATOM 3218 C C . LYS B 1 176 ? -9.234 -26.625 -11.453 1 96.44 176 LYS B C 1
ATOM 3220 O O . LYS B 1 176 ? -9.297 -26.734 -10.227 1 96.44 176 LYS B O 1
ATOM 3225 N N . GLY B 1 177 ? -9.984 -25.812 -12.172 1 93.75 177 GLY B N 1
ATOM 3226 C CA . GLY B 1 177 ? -11.312 -25.516 -11.648 1 93.75 177 GLY B CA 1
ATOM 3227 C C . GLY B 1 177 ? -12.234 -26.719 -11.672 1 93.75 177 GLY B C 1
ATOM 3228 O O . GLY B 1 177 ? -11.781 -27.859 -11.828 1 93.75 177 GLY B O 1
ATOM 3229 N N . PRO B 1 178 ? -13.484 -26.453 -11.562 1 92.12 178 PRO B N 1
ATOM 3230 C CA . PRO B 1 178 ? -14.438 -27.562 -11.703 1 92.12 178 PRO B CA 1
ATOM 3231 C C . PRO B 1 178 ? -14.336 -28.266 -13.055 1 92.12 178 PRO B C 1
ATOM 3233 O O . PRO B 1 178 ? -14.219 -27.609 -14.086 1 92.12 178 PRO B O 1
ATOM 3236 N N . ILE B 1 179 ? -14.312 -29.531 -13.031 1 92.94 179 ILE B N 1
ATOM 3237 C CA . ILE B 1 179 ? -14.195 -30.312 -14.258 1 92.94 179 ILE B CA 1
ATOM 3238 C C . ILE B 1 179 ? -15.539 -30.938 -14.609 1 92.94 179 ILE B C 1
ATOM 3240 O O . ILE B 1 179 ? -16.156 -31.594 -13.773 1 92.94 179 ILE B O 1
ATOM 3244 N N . GLY B 1 180 ? -16 -30.75 -15.82 1 92.06 180 GLY B N 1
ATOM 3245 C CA . GLY B 1 180 ? -17.234 -31.359 -16.281 1 92.06 180 GLY B CA 1
ATOM 3246 C C . GLY B 1 180 ? -17.062 -32.812 -16.672 1 92.06 180 GLY B C 1
ATOM 3247 O O . GLY B 1 180 ? -15.945 -33.281 -16.859 1 92.06 180 GLY B O 1
ATOM 3248 N N . PRO B 1 181 ? -18.203 -33.469 -16.766 1 93.81 181 PRO B N 1
ATOM 3249 C CA . PRO B 1 181 ? -18.156 -34.906 -17.078 1 93.81 181 PRO B CA 1
ATOM 3250 C C . PRO B 1 181 ? -17.516 -35.219 -18.422 1 93.81 181 PRO B C 1
ATOM 3252 O O . PRO B 1 181 ? -16.781 -36.188 -18.562 1 93.81 181 PRO B O 1
ATOM 3255 N N . GLU B 1 182 ? -17.75 -34.375 -19.406 1 93.75 182 GLU B N 1
ATOM 3256 C CA . GLU B 1 182 ? -17.188 -34.594 -20.734 1 93.75 182 GLU B CA 1
ATOM 3257 C C . GLU B 1 182 ? -15.664 -34.469 -20.719 1 93.75 182 GLU B C 1
ATOM 3259 O O . GLU B 1 182 ? -14.961 -35.312 -21.281 1 93.75 182 GLU B O 1
ATOM 3264 N N . GLU B 1 183 ? -15.227 -33.5 -20.062 1 93.62 183 GLU B N 1
ATOM 3265 C CA . GLU B 1 183 ? -13.781 -33.312 -19.969 1 93.62 183 GLU B CA 1
ATOM 3266 C C . GLU B 1 183 ? -13.141 -34.438 -19.172 1 93.62 183 GLU B C 1
ATOM 3268 O O . GLU B 1 183 ? -12.07 -34.938 -19.531 1 93.62 183 GLU B O 1
ATOM 3273 N N . LEU B 1 184 ? -13.766 -34.812 -18.141 1 95.94 184 LEU B N 1
ATOM 3274 C CA . LEU B 1 184 ? -13.234 -35.906 -17.312 1 95.94 184 LEU B CA 1
ATOM 3275 C C . LEU B 1 184 ? -13.148 -37.188 -18.094 1 95.94 184 LEU B C 1
ATOM 3277 O O . LEU B 1 184 ? -12.148 -37.906 -18.016 1 95.94 184 LEU B O 1
ATOM 3281 N N . GLU B 1 185 ? -14.18 -37.469 -18.828 1 96.5 185 GLU B N 1
ATOM 3282 C CA . GLU B 1 185 ? -14.18 -38.688 -19.656 1 96.5 185 GLU B CA 1
ATOM 3283 C C . GLU B 1 185 ? -13.062 -38.625 -20.703 1 96.5 185 GLU B C 1
ATOM 3285 O O . GLU B 1 185 ? -12.297 -39.594 -20.844 1 96.5 185 GLU B O 1
ATOM 3290 N N . ALA B 1 186 ? -13.008 -37.562 -21.375 1 96.56 186 ALA B N 1
ATOM 3291 C CA . ALA B 1 186 ? -11.961 -37.375 -22.375 1 96.56 186 ALA B CA 1
ATOM 3292 C C . ALA B 1 186 ? -10.578 -37.438 -21.75 1 96.56 186 ALA B C 1
ATOM 3294 O O . ALA B 1 186 ? -9.656 -38.062 -22.297 1 96.56 186 ALA B O 1
ATOM 3295 N N . GLY B 1 187 ? -10.484 -36.844 -20.641 1 97.56 187 GLY B N 1
ATOM 3296 C CA . GLY B 1 187 ? -9.219 -36.875 -19.922 1 97.56 187 GLY B CA 1
ATOM 3297 C C . GLY B 1 187 ? -8.789 -38.25 -19.484 1 97.56 187 GLY B C 1
ATOM 3298 O O . GLY B 1 187 ? -7.605 -38.594 -19.547 1 97.56 187 GLY B O 1
ATOM 3299 N N . THR B 1 188 ? -9.75 -38.969 -19.016 1 97.88 188 THR B N 1
ATOM 3300 C CA . THR B 1 188 ? -9.484 -40.344 -18.594 1 97.88 188 THR B CA 1
ATOM 3301 C C . THR B 1 188 ? -8.992 -41.188 -19.766 1 97.88 188 THR B C 1
ATOM 3303 O O . THR B 1 188 ? -7.988 -41.875 -19.656 1 97.88 188 THR B O 1
ATOM 3306 N N . ARG B 1 189 ? -9.594 -41.062 -20.844 1 98 189 ARG B N 1
ATOM 3307 C CA . ARG B 1 189 ? -9.211 -41.781 -22.047 1 98 189 ARG B CA 1
ATOM 3308 C C . ARG B 1 189 ? -7.855 -41.344 -22.562 1 98 189 ARG B C 1
ATOM 3310 O O . ARG B 1 189 ? -7.027 -42.156 -22.953 1 98 189 ARG B O 1
ATOM 3317 N N . ALA B 1 190 ? -7.699 -40.062 -22.562 1 98 190 ALA B N 1
ATOM 3318 C CA . ALA B 1 190 ? -6.422 -39.531 -23.016 1 98 190 ALA B CA 1
ATOM 3319 C C . ALA B 1 190 ? -5.277 -40 -22.125 1 98 190 ALA B C 1
ATOM 3321 O O . ALA B 1 190 ? -4.211 -40.375 -22.625 1 98 190 ALA B O 1
ATOM 3322 N N . ALA B 1 191 ? -5.523 -40 -20.828 1 98.5 191 ALA B N 1
ATOM 3323 C CA . ALA B 1 191 ? -4.516 -40.469 -19.891 1 98.5 191 ALA B CA 1
ATOM 3324 C C . ALA B 1 191 ? -4.145 -41.938 -20.203 1 98.5 191 ALA B C 1
ATOM 3326 O O . ALA B 1 191 ? -2.963 -42.281 -20.266 1 98.5 191 ALA B O 1
ATOM 3327 N N . GLN B 1 192 ? -5.152 -42.719 -20.438 1 98.25 192 GLN B N 1
ATOM 3328 C CA . GLN B 1 192 ? -4.918 -44.125 -20.75 1 98.25 192 GLN B CA 1
ATOM 3329 C C . GLN B 1 192 ? -4.129 -44.25 -22.047 1 98.25 192 GLN B C 1
ATOM 3331 O O . GLN B 1 192 ? -3.201 -45.062 -22.141 1 98.25 192 GLN B O 1
ATOM 3336 N N . GLU B 1 193 ? -4.453 -43.438 -22.984 1 97.88 193 GLU B N 1
ATOM 3337 C CA . GLU B 1 193 ? -3.803 -43.469 -24.281 1 97.88 193 GLU B CA 1
ATOM 3338 C C . GLU B 1 193 ? -2.311 -43.188 -24.172 1 97.88 193 GLU B C 1
ATOM 3340 O O . GLU B 1 193 ? -1.501 -43.75 -24.906 1 97.88 193 GLU B O 1
ATOM 3345 N N . VAL B 1 194 ? -1.997 -42.375 -23.188 1 98.31 194 VAL B N 1
ATOM 3346 C CA . VAL B 1 194 ? -0.602 -41.969 -23.109 1 98.31 194 VAL B CA 1
ATOM 3347 C C . VAL B 1 194 ? 0.06 -42.625 -21.891 1 98.31 194 VAL B C 1
ATOM 3349 O O . VAL B 1 194 ? 1.114 -42.156 -21.438 1 98.31 194 VAL B O 1
ATOM 3352 N N . GLY B 1 195 ? -0.562 -43.625 -21.312 1 98.38 195 GLY B N 1
ATOM 3353 C CA . GLY B 1 195 ? 0.08 -44.5 -20.328 1 98.38 195 GLY B CA 1
ATOM 3354 C C . GLY B 1 195 ? -0.219 -44.094 -18.891 1 98.38 195 GLY B C 1
ATOM 3355 O O . GLY B 1 195 ? 0.582 -44.344 -18 1 98.38 195 GLY B O 1
ATOM 3356 N N . GLY B 1 196 ? -1.336 -43.438 -18.688 1 98.62 196 GLY B N 1
ATOM 3357 C CA . GLY B 1 196 ? -1.67 -43 -17.344 1 98.62 196 GLY B CA 1
ATOM 3358 C C . GLY B 1 196 ? -3.029 -43.5 -16.875 1 98.62 196 GLY B C 1
ATOM 3359 O O . GLY B 1 196 ? -3.822 -44 -17.672 1 98.62 196 GLY B O 1
ATOM 3360 N N . GLU B 1 197 ? -3.207 -43.375 -15.562 1 98.69 197 GLU B N 1
ATOM 3361 C CA . GLU B 1 197 ? -4.484 -43.688 -14.93 1 98.69 197 GLU B CA 1
ATOM 3362 C C . GLU B 1 197 ? -4.836 -42.625 -13.867 1 98.69 197 GLU B C 1
ATOM 3364 O O . GLU B 1 197 ? -3.996 -42.281 -13.031 1 98.69 197 GLU B O 1
ATOM 3369 N N . ILE B 1 198 ? -6.055 -42.188 -13.898 1 98.38 198 ILE B N 1
ATOM 3370 C CA . ILE B 1 198 ? -6.492 -41.25 -12.891 1 98.38 198 ILE B CA 1
ATOM 3371 C C . ILE B 1 198 ? -6.578 -41.938 -11.531 1 98.38 198 ILE B C 1
ATOM 3373 O O . ILE B 1 198 ? -7.238 -42.969 -11.391 1 98.38 198 ILE B O 1
ATOM 3377 N N . ARG B 1 199 ? -5.918 -41.375 -10.578 1 98.25 199 ARG B N 1
ATOM 3378 C CA . ARG B 1 199 ? -5.879 -41.938 -9.242 1 98.25 199 ARG B CA 1
ATOM 3379 C C . ARG B 1 199 ? -6.773 -41.188 -8.281 1 98.25 199 ARG B C 1
ATOM 3381 O O . ARG B 1 199 ? -7.309 -41.75 -7.324 1 98.25 199 ARG B O 1
ATOM 3388 N N . ALA B 1 200 ? -6.941 -39.938 -8.508 1 97.94 200 ALA B N 1
ATOM 3389 C CA . ALA B 1 200 ? -7.762 -39.094 -7.617 1 97.94 200 ALA B CA 1
ATOM 3390 C C . ALA B 1 200 ? -8.336 -37.906 -8.352 1 97.94 200 ALA B C 1
ATOM 3392 O O . ALA B 1 200 ? -7.676 -37.312 -9.227 1 97.94 200 ALA B O 1
ATOM 3393 N N . ILE B 1 201 ? -9.516 -37.531 -8.094 1 97.88 201 ILE B N 1
ATOM 3394 C CA . ILE B 1 201 ? -10.172 -36.281 -8.414 1 97.88 201 ILE B CA 1
ATOM 3395 C C . ILE B 1 201 ? -10.633 -35.594 -7.125 1 97.88 201 ILE B C 1
ATOM 3397 O O . ILE B 1 201 ? -11.68 -35.938 -6.566 1 97.88 201 ILE B O 1
ATOM 3401 N N . ASP B 1 202 ? -9.828 -34.688 -6.672 1 97.5 202 ASP B N 1
ATOM 3402 C CA . ASP B 1 202 ? -10.047 -34.031 -5.379 1 97.5 202 ASP B CA 1
ATOM 3403 C C . ASP B 1 202 ? -10.672 -32.656 -5.551 1 97.5 202 ASP B C 1
ATOM 3405 O O . ASP B 1 202 ? -9.969 -31.656 -5.738 1 97.5 202 ASP B O 1
ATOM 3409 N N . ALA B 1 203 ? -12.008 -32.625 -5.469 1 96.88 203 ALA B N 1
ATOM 3410 C CA . ALA B 1 203 ? -12.727 -31.344 -5.512 1 96.88 203 ALA B CA 1
ATOM 3411 C C . ALA B 1 203 ? -12.711 -30.672 -4.148 1 96.88 203 ALA B C 1
ATOM 3413 O O . ALA B 1 203 ? -12.977 -31.297 -3.125 1 96.88 203 ALA B O 1
ATOM 3414 N N . PHE B 1 204 ? -12.367 -29.406 -4.102 1 94.56 204 PHE B N 1
ATOM 3415 C CA . PHE B 1 204 ? -12.297 -28.656 -2.855 1 94.56 204 PHE B CA 1
ATOM 3416 C C . PHE B 1 204 ? -12.531 -27.172 -3.105 1 94.56 204 PHE B C 1
ATOM 3418 O O . PHE B 1 204 ? -12.82 -26.766 -4.234 1 94.56 204 PHE B O 1
ATOM 3425 N N . VAL B 1 205 ? -12.555 -26.422 -2.043 1 93.88 205 VAL B N 1
ATOM 3426 C CA . VAL B 1 205 ? -12.625 -24.969 -2.152 1 93.88 205 VAL B CA 1
ATOM 3427 C C . VAL B 1 205 ? -11.305 -24.359 -1.703 1 93.88 205 VAL B C 1
ATOM 3429 O O . VAL B 1 205 ? -10.695 -24.812 -0.733 1 93.88 205 VAL B O 1
ATOM 3432 N N . LEU B 1 206 ? -10.836 -23.422 -2.439 1 93 206 LEU B N 1
ATOM 3433 C CA . LEU B 1 206 ? -9.594 -22.734 -2.078 1 93 206 LEU B CA 1
ATOM 3434 C C . LEU B 1 206 ? -9.688 -22.156 -0.667 1 93 206 LEU B C 1
ATOM 3436 O O . LEU B 1 206 ? -10.617 -21.422 -0.353 1 93 206 LEU B O 1
ATOM 3440 N N . PRO B 1 207 ? -8.727 -22.484 0.126 1 87.5 207 PRO B N 1
ATOM 3441 C CA . PRO B 1 207 ? -8.773 -22 1.508 1 87.5 207 PRO B CA 1
ATOM 3442 C C . PRO B 1 207 ? -8.945 -20.484 1.595 1 87.5 207 PRO B C 1
ATOM 3444 O O . PRO B 1 207 ? -8.297 -19.734 0.855 1 87.5 207 PRO B O 1
ATOM 3447 N N . VAL B 1 208 ? -9.805 -20.031 2.441 1 84.12 208 VAL B N 1
ATOM 3448 C CA . VAL B 1 208 ? -10.078 -18.625 2.762 1 84.12 208 VAL B CA 1
ATOM 3449 C C . VAL B 1 208 ? -10.82 -17.969 1.602 1 84.12 208 VAL B C 1
ATOM 3451 O O . VAL B 1 208 ? -11.867 -17.344 1.8 1 84.12 208 VAL B O 1
ATOM 3454 N N . ALA B 1 209 ? -10.43 -18.156 0.349 1 84 209 ALA B N 1
ATOM 3455 C CA . ALA B 1 209 ? -11.008 -17.484 -0.817 1 84 209 ALA B CA 1
ATOM 3456 C C . ALA B 1 209 ? -12.336 -18.125 -1.205 1 84 209 ALA B C 1
ATOM 3458 O O . ALA B 1 209 ? -13.227 -17.438 -1.716 1 84 209 ALA B O 1
ATOM 3459 N N . GLY B 1 210 ? -12.469 -19.438 -1.127 1 88.62 210 GLY B N 1
ATOM 3460 C CA . GLY B 1 210 ? -13.742 -20.109 -1.323 1 88.62 210 GLY B CA 1
ATOM 3461 C C . GLY B 1 210 ? -13.977 -20.547 -2.76 1 88.62 210 GLY B C 1
ATOM 3462 O O . GLY B 1 210 ? -14.953 -21.234 -3.055 1 88.62 210 GLY B O 1
ATOM 3463 N N . ASP B 1 211 ? -13.117 -20.234 -3.666 1 89.31 211 ASP B N 1
ATOM 3464 C CA . ASP B 1 211 ? -13.273 -20.609 -5.066 1 89.31 211 ASP B CA 1
ATOM 3465 C C . ASP B 1 211 ? -13.211 -22.125 -5.238 1 89.31 211 ASP B C 1
ATOM 3467 O O . ASP B 1 211 ? -12.398 -22.797 -4.594 1 89.31 211 ASP B O 1
ATOM 3471 N N . ALA B 1 212 ? -14.047 -22.672 -6.113 1 95.25 212 ALA B N 1
ATOM 3472 C CA . ALA B 1 212 ? -14.023 -24.094 -6.406 1 95.25 212 ALA B CA 1
ATOM 3473 C C . ALA B 1 212 ? -12.734 -24.484 -7.129 1 95.25 212 ALA B C 1
ATOM 3475 O O . ALA B 1 212 ? -12.312 -23.812 -8.062 1 95.25 212 ALA B O 1
ATOM 3476 N N . ARG B 1 213 ? -12.125 -25.531 -6.617 1 96.31 213 ARG B N 1
ATOM 3477 C CA . ARG B 1 213 ? -10.891 -26.078 -7.188 1 96.31 213 ARG B CA 1
ATOM 3478 C C . ARG B 1 213 ? -10.977 -27.594 -7.312 1 96.31 213 ARG B C 1
ATOM 3480 O O . ARG B 1 213 ? -11.781 -28.234 -6.641 1 96.31 213 ARG B O 1
ATOM 3487 N N . THR B 1 214 ? -10.195 -28.141 -8.219 1 97.56 214 THR B N 1
ATOM 3488 C CA . THR B 1 214 ? -10.031 -29.594 -8.344 1 97.56 214 THR B CA 1
ATOM 3489 C C . THR B 1 214 ? -8.562 -29.953 -8.57 1 97.56 214 THR B C 1
ATOM 3491 O O . THR B 1 214 ? -7.879 -29.312 -9.375 1 97.56 214 THR B O 1
ATOM 3494 N N . LEU B 1 215 ? -8.086 -30.859 -7.777 1 97.94 215 LEU B N 1
ATOM 3495 C CA . LEU B 1 215 ? -6.777 -31.469 -8.031 1 97.94 215 LEU B CA 1
ATOM 3496 C C . LEU B 1 215 ? -6.926 -32.844 -8.664 1 97.94 215 LEU B C 1
ATOM 3498 O O . LEU B 1 215 ? -7.441 -33.781 -8.031 1 97.94 215 LEU B O 1
ATOM 3502 N N . VAL B 1 216 ? -6.477 -32.969 -9.906 1 98.56 216 VAL B N 1
ATOM 3503 C CA . VAL B 1 216 ? -6.535 -34.25 -10.602 1 98.56 216 VAL B CA 1
ATOM 3504 C C . VAL B 1 216 ? -5.16 -34.938 -10.555 1 98.56 216 VAL B C 1
ATOM 3506 O O . VAL B 1 216 ? -4.156 -34.312 -10.93 1 98.56 216 VAL B O 1
ATOM 3509 N N . VAL B 1 217 ? -5.184 -36.156 -10.078 1 98.81 217 VAL B N 1
ATOM 3510 C CA . VAL B 1 217 ? -3.93 -36.906 -9.953 1 98.81 217 VAL B CA 1
ATOM 3511 C C . VAL B 1 217 ? -3.922 -38.062 -10.938 1 98.81 217 VAL B C 1
ATOM 3513 O O . VAL B 1 217 ? -4.828 -38.906 -10.93 1 98.81 217 VAL B O 1
ATOM 3516 N N . VAL B 1 218 ? -2.92 -38.094 -11.789 1 98.81 218 VAL B N 1
ATOM 3517 C CA . VAL B 1 218 ? -2.758 -39.188 -12.766 1 98.81 218 VAL B CA 1
ATOM 3518 C C . VAL B 1 218 ? -1.443 -39.906 -12.516 1 98.81 218 VAL B C 1
ATOM 3520 O O . VAL B 1 218 ? -0.391 -39.281 -12.367 1 98.81 218 VAL B O 1
ATOM 3523 N N . GLU B 1 219 ? -1.51 -41.156 -12.453 1 98.81 219 GLU B N 1
ATOM 3524 C CA . GLU B 1 219 ? -0.313 -42 -12.273 1 98.81 219 GLU B CA 1
ATOM 3525 C C . GLU B 1 219 ? 0.193 -42.531 -13.609 1 98.81 219 GLU B C 1
ATOM 3527 O O . GLU B 1 219 ? -0.597 -42.969 -14.445 1 98.81 219 GLU B O 1
ATOM 3532 N N . LYS B 1 220 ? 1.498 -42.5 -13.805 1 98.81 220 LYS B N 1
ATOM 3533 C CA . LYS B 1 220 ? 2.129 -43.156 -14.938 1 98.81 220 LYS B CA 1
ATOM 3534 C C . LYS B 1 220 ? 2.191 -44.688 -14.719 1 98.81 220 LYS B C 1
ATOM 3536 O O . LYS B 1 220 ? 3 -45.156 -13.922 1 98.81 220 LYS B O 1
ATOM 3541 N N . THR B 1 221 ? 1.412 -45.375 -15.43 1 98.56 221 THR B N 1
ATOM 3542 C CA . THR B 1 221 ? 1.294 -46.812 -15.172 1 98.56 221 THR B CA 1
ATOM 3543 C C . THR B 1 221 ? 1.873 -47.625 -16.328 1 98.56 221 THR B C 1
ATOM 3545 O O . THR B 1 221 ? 2.086 -48.812 -16.203 1 98.56 221 THR B O 1
ATOM 3548 N N . ALA B 1 222 ? 2.111 -46.969 -17.516 1 98.31 222 ALA B N 1
ATOM 3549 C CA . ALA B 1 222 ? 2.711 -47.594 -18.703 1 98.31 222 ALA B CA 1
ATOM 3550 C C . ALA B 1 222 ? 3.537 -46.562 -19.484 1 98.31 222 ALA B C 1
ATOM 3552 O O . ALA B 1 222 ? 3.348 -45.344 -19.344 1 98.31 222 ALA B O 1
ATOM 3553 N N . PRO B 1 223 ? 4.465 -47.062 -20.266 1 96.94 223 PRO B N 1
ATOM 3554 C CA . PRO B 1 223 ? 5.227 -46.125 -21.078 1 96.94 223 PRO B CA 1
ATOM 3555 C C . PRO B 1 223 ? 4.348 -45.344 -22.078 1 96.94 223 PRO B C 1
ATOM 3557 O O . PRO B 1 223 ? 3.396 -45.906 -22.625 1 96.94 223 PRO B O 1
ATOM 3560 N N . THR B 1 224 ? 4.633 -44.125 -22.25 1 97.75 224 THR B N 1
ATOM 3561 C CA . THR B 1 224 ? 3.936 -43.344 -23.266 1 97.75 224 THR B CA 1
ATOM 3562 C C . THR B 1 224 ? 4.387 -43.75 -24.656 1 97.75 224 THR B C 1
ATOM 3564 O O . THR B 1 224 ? 5.586 -43.781 -24.938 1 97.75 224 THR B O 1
ATOM 3567 N N . PRO B 1 225 ? 3.488 -44.062 -25.516 1 97.25 225 PRO B N 1
ATOM 3568 C CA . PRO B 1 225 ? 3.881 -44.375 -26.891 1 97.25 225 PRO B CA 1
ATOM 3569 C C . PRO B 1 225 ? 4.723 -43.281 -27.547 1 97.25 225 PRO B C 1
ATOM 3571 O O . PRO B 1 225 ? 4.508 -42.094 -27.281 1 97.25 225 PRO B O 1
ATOM 3574 N N . GLU B 1 226 ? 5.625 -43.625 -28.438 1 94.75 226 GLU B N 1
ATOM 3575 C CA . GLU B 1 226 ? 6.621 -42.719 -29.031 1 94.75 226 GLU B CA 1
ATOM 3576 C C . GLU B 1 226 ? 5.957 -41.625 -29.859 1 94.75 226 GLU B C 1
ATOM 3578 O O . GLU B 1 226 ? 6.512 -40.531 -30 1 94.75 226 GLU B O 1
ATOM 3583 N N . ARG B 1 227 ? 4.828 -41.875 -30.25 1 95.62 227 ARG B N 1
ATOM 3584 C CA . ARG B 1 227 ? 4.148 -40.906 -31.109 1 95.62 227 ARG B CA 1
ATOM 3585 C C . ARG B 1 227 ? 3.676 -39.719 -30.312 1 95.62 227 ARG B C 1
ATOM 3587 O O . ARG B 1 227 ? 3.291 -38.688 -30.891 1 95.62 227 ARG B O 1
ATOM 3594 N N . TYR B 1 228 ? 3.713 -39.938 -29 1 96.25 228 TYR B N 1
ATOM 3595 C CA . TYR B 1 228 ? 3.303 -38.812 -28.141 1 96.25 228 TYR B CA 1
ATOM 3596 C C . TYR B 1 228 ? 4.504 -38.188 -27.453 1 96.25 228 TYR B C 1
ATOM 3598 O O . TYR B 1 228 ? 5.496 -38.875 -27.172 1 96.25 228 TYR B O 1
ATOM 3606 N N . PRO B 1 229 ? 4.387 -36.812 -27.062 1 95.69 229 PRO B N 1
ATOM 3607 C CA . PRO B 1 229 ? 3.324 -35.906 -27.469 1 95.69 229 PRO B CA 1
ATOM 3608 C C . PRO B 1 229 ? 3.33 -35.625 -28.969 1 95.69 229 PRO B C 1
ATOM 3610 O O . PRO B 1 229 ? 4.352 -35.812 -29.641 1 95.69 229 PRO B O 1
ATOM 3613 N N . ARG B 1 230 ? 2.326 -35.25 -29.516 1 89.56 230 ARG B N 1
ATOM 3614 C CA . ARG B 1 230 ? 2.23 -34.812 -30.906 1 89.56 230 ARG B CA 1
ATOM 3615 C C . ARG B 1 230 ? 2.924 -33.469 -31.125 1 89.56 230 ARG B C 1
ATOM 3617 O O . ARG B 1 230 ? 3.422 -32.875 -30.172 1 89.56 230 ARG B O 1
ATOM 3624 N N . ARG B 1 231 ? 2.953 -33.125 -32.312 1 92.5 231 ARG B N 1
ATOM 3625 C CA . ARG B 1 231 ? 3.721 -31.938 -32.688 1 92.5 231 ARG B CA 1
ATOM 3626 C C . ARG B 1 231 ? 3.199 -30.688 -32 1 92.5 231 ARG B C 1
ATOM 3628 O O . ARG B 1 231 ? 2.066 -30.672 -31.5 1 92.5 231 ARG B O 1
ATOM 3635 N N . GLU B 1 232 ? 4.125 -29.672 -32.031 1 93.19 232 GLU B N 1
ATOM 3636 C CA . GLU B 1 232 ? 3.805 -28.438 -31.328 1 93.19 232 GLU B CA 1
ATOM 3637 C C . GLU B 1 232 ? 2.467 -27.875 -31.797 1 93.19 232 GLU B C 1
ATOM 3639 O O . GLU B 1 232 ? 2.205 -27.781 -33 1 93.19 232 GLU B O 1
ATOM 3644 N N . GLY B 1 233 ? 1.654 -27.547 -30.859 1 91.69 233 GLY B N 1
ATOM 3645 C CA . GLY B 1 233 ? 0.382 -26.906 -31.156 1 91.69 233 GLY B CA 1
ATOM 3646 C C . GLY B 1 233 ? -0.748 -27.891 -31.375 1 91.69 233 GLY B C 1
ATOM 3647 O O . GLY B 1 233 ? -1.918 -27.547 -31.172 1 91.69 233 GLY B O 1
ATOM 3648 N N . VAL B 1 234 ? -0.521 -29.109 -31.703 1 91.25 234 VAL B N 1
ATOM 3649 C CA . VAL B 1 234 ? -1.526 -30.094 -32.094 1 91.25 234 VAL B CA 1
ATOM 3650 C C . VAL B 1 234 ? -2.361 -30.5 -30.891 1 91.25 234 VAL B C 1
ATOM 3652 O O . VAL B 1 234 ? -3.592 -30.531 -30.953 1 91.25 234 VAL B O 1
ATOM 3655 N N . PRO B 1 235 ? -1.748 -30.812 -29.781 1 92.06 235 PRO B N 1
ATOM 3656 C CA . PRO B 1 235 ? -2.57 -31.203 -28.641 1 92.06 235 PRO B CA 1
ATOM 3657 C C . PRO B 1 23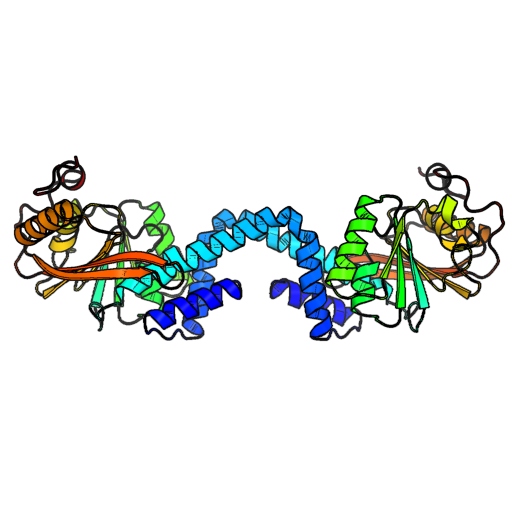5 ? -3.621 -30.156 -28.266 1 92.06 235 PRO B C 1
ATOM 3659 O O . PRO B 1 235 ? -4.738 -30.516 -27.875 1 92.06 235 PRO B O 1
ATOM 3662 N N . ASN B 1 236 ? -3.322 -28.906 -28.391 1 88.31 236 ASN B N 1
ATOM 3663 C CA . ASN B 1 236 ? -4.25 -27.828 -28.047 1 88.31 236 ASN B CA 1
ATOM 3664 C C . ASN B 1 236 ? -5.34 -27.672 -29.109 1 88.31 236 ASN B C 1
ATOM 3666 O O . ASN B 1 236 ? -6.504 -27.438 -28.766 1 88.31 236 ASN B O 1
ATOM 3670 N N . ARG B 1 237 ? -4.949 -27.781 -30.344 1 89.5 237 ARG B N 1
ATOM 3671 C CA . ARG B 1 237 ? -5.871 -27.594 -31.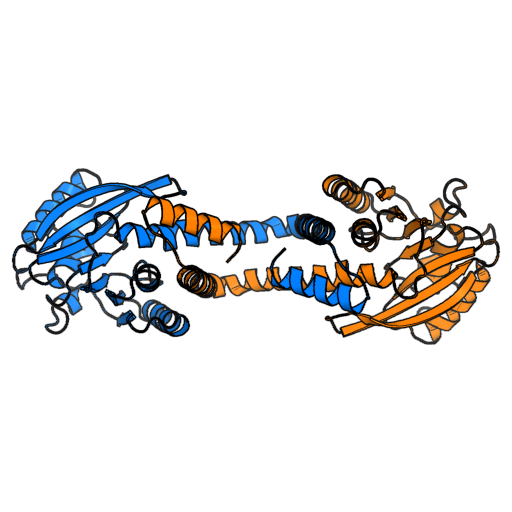453 1 89.5 237 ARG B CA 1
ATOM 3672 C C . ARG B 1 237 ? -6.812 -28.781 -31.594 1 89.5 237 ARG B C 1
ATOM 3674 O O . ARG B 1 237 ? -7.988 -28.609 -31.922 1 89.5 237 ARG B O 1
ATOM 3681 N N . LYS B 1 238 ? -6.258 -29.984 -31.375 1 92.31 238 LYS B N 1
ATOM 3682 C CA . LYS B 1 238 ? -7.008 -31.234 -31.516 1 92.31 238 LYS B CA 1
ATOM 3683 C C . LYS B 1 238 ? -6.797 -32.125 -30.312 1 92.31 238 LYS B C 1
ATOM 3685 O O . LYS B 1 238 ? -6.16 -33.188 -30.422 1 92.31 238 LYS B O 1
ATOM 3690 N N . PRO B 1 239 ? -7.477 -31.828 -29.25 1 92.56 239 PRO B N 1
ATOM 3691 C CA . PRO B 1 239 ? -7.301 -32.656 -28.062 1 92.56 239 PRO B CA 1
ATOM 3692 C C . PRO B 1 239 ? -7.777 -34.094 -28.25 1 92.56 239 PRO B C 1
ATOM 3694 O O . PRO B 1 239 ? -8.766 -34.312 -28.953 1 92.56 239 PRO B O 1
ATOM 3697 N N . LEU B 1 240 ? -7 -34.969 -27.625 1 92.62 240 LEU B N 1
ATOM 3698 C CA . LEU B 1 240 ? -7.387 -36.375 -27.688 1 92.62 240 LEU B CA 1
ATOM 3699 C C . LEU B 1 240 ? -8.781 -36.594 -27.094 1 92.62 240 LEU B C 1
ATOM 3701 O O . LEU B 1 240 ? -9.047 -36.156 -25.969 1 92.62 240 LEU B O 1
ATOM 3705 N N . PHE B 1 241 ? -9.68 -37.219 -27.875 1 90.75 241 PHE B N 1
ATOM 3706 C CA . PHE B 1 241 ? -10.984 -37.688 -27.438 1 90.75 241 PHE B CA 1
ATOM 3707 C C . PHE B 1 241 ? -11.875 -36.531 -27 1 90.75 241 PHE B C 1
ATOM 3709 O O . PHE B 1 241 ? -12.75 -36.719 -26.156 1 90.75 241 PHE B O 1
ATOM 3716 N N . TRP B 1 242 ? -11.477 -35.344 -27.312 1 81.94 242 TRP B N 1
ATOM 3717 C CA . TRP B 1 242 ? -12.211 -34.188 -26.828 1 81.94 242 TRP B CA 1
ATOM 3718 C C . TRP B 1 242 ? -12.547 -33.219 -27.969 1 81.94 242 TRP B C 1
ATOM 3720 O O . TRP B 1 242 ? -11.703 -32.938 -28.828 1 81.94 242 TRP B O 1
ATOM 3730 N N . ARG B 1 243 ? -13.836 -32.906 -28.234 1 73.56 243 ARG B N 1
ATOM 3731 C CA . ARG B 1 243 ? -14.266 -31.891 -29.188 1 73.56 243 ARG B CA 1
ATOM 3732 C C . ARG B 1 243 ? -14.734 -30.641 -28.453 1 73.56 243 ARG B C 1
ATOM 3734 O O . ARG B 1 243 ? -15.578 -30.703 -27.562 1 73.56 243 ARG B O 1
ATOM 3741 N N . ALA B 1 244 ? -13.852 -29.766 -28.281 1 57.47 244 ALA B N 1
ATOM 3742 C CA . ALA B 1 244 ? -14.289 -28.516 -27.656 1 57.47 244 ALA B CA 1
ATOM 3743 C C . ALA B 1 244 ? -15.625 -28.047 -28.25 1 57.47 244 ALA B C 1
ATOM 3745 O O . ALA B 1 244 ? -15.797 -28.031 -29.469 1 57.47 244 ALA B O 1
ATOM 3746 N N . THR B 1 245 ? -16.828 -28.312 -27.641 1 44.31 245 THR B N 1
ATOM 3747 C CA . THR B 1 245 ? -18.047 -27.734 -28.188 1 44.31 245 THR B CA 1
ATOM 3748 C C . THR B 1 245 ? -17.906 -26.219 -28.328 1 44.31 245 THR B C 1
ATOM 3750 O O . THR B 1 245 ? -17.234 -25.562 -27.516 1 44.31 245 THR B O 1
#

Secondary structure (DSSP, 8-state):
--HHHHHHHHHHHHHTT-PPPHHHHHHHHHHHHHHTSTTHHHHHHHHHHHHHHIIIIIIHHHGGGGGGTT-SSEEEEEET-TTTTTHHHHHHH-TTEEEEEEES-HHHHHHHHHHHHHTT-TTEEEEES-HHHHTT-TTTTT-EEEEEE--S--HHHHHHHHGGGEEEEEEEEEEES---HHHHHHHHHHHHHTTEEEEEEEEEE-TTT--EEEEEEEEE-SPPPTT-S-STTHHHHS-TT----/--HHHHHHHHHHHHHTT-PPPHHHHHHHHHHHHHHTSTTHHHHHHHHHHHHHHIIIIIIHHHGGGGGGTT-SSEEEEEET-TTTTTHHHHHHH-TTEEEEEEES-HHHHHHHHHHHHHTT-TTEEEEES-HHHHTT-TTTTT-EEEEEE--S--HHHHHHHHGGGEEEEEEEEEEES---HHHHHHHHHHHHHTTEEEEEEEEEE-TTT--EEEEEEEEE-SPPPTT-S-STTHHHHS-TT----

Radius of gyration: 33.24 Å; Cα contacts (8 Å, |Δi|>4): 1009; chains: 2; bounding box: 37×96×63 Å

pLDDT: mean 91.67, std 10.24, range [43.69, 98.88]

InterPro domains:
  IPR003682 rRNA small subunit methyltransferase G [MF_00074] (17-217)
  IPR003682 rRNA small subunit methyltransferase G [PF02527] (28-197)
  IPR003682 rRNA small subunit methyltransferase G [PIRSF003078] (15-221)
  IPR003682 rRNA small subunit methyltransferase G [PTHR31760] (17-240)
  IPR003682 rRNA small subunit methyltransferase G [TIGR00138] (32-220)
  IPR029063 S-adenosyl-L-methionine-dependent methyltransferase superfamily [G3DSA:3.40.50.150] (1-241)
  IPR029063 S-adenosyl-L-methionine-dependent methyltransferase superfamily [SSF53335] (9-240)

Organism: Deinococcus geothermalis (strain DSM 11300 / CIP 105573 / AG-3a) (NCBI:txid319795)

Sequence (490 aa):
MTPEGRALLLAGAAELGLELSAEHLDRFARLLVRLTEGSAQLNLTALHQERDIVLKHFVDSLTCLRGGWLDGAARVLDLGTGAGFPALPLAIVRPDLQLVALDATRKKVDFVERTARSLELNHVQPLTGRAETLGRDPAQRESYDRVVTRAVAALPILAELTLPFLRMGGFLLAQKGPIGPEELEAGTRAAQEVGGEIRAIDAFVLPVAGDARTLVVVEKTAPTPERYPRREGVPNRKPLFWRATMTPEGRALLLAGAAELGLELSAEHLDRFARLLVRLTEGSAQLNLTALHQERDIVLKHFVDSLTCLRGGWLDGAARVLDLGTGAGFPALPLAIVRPDLQLVALDATRKKVDFVERTARSLELNHVQPLTGRAETLGRDPAQRESYDRVVTRAVAALPILAELTLPFLRMGGFLLAQKGPIGPEELEAGTRAAQEVGGEIRAIDAFVLPVAGDARTLVVVEKTAPTPERYPRREGVPNRKPLFWRAT

Solvent-accessible surface area (backbone atoms only — not comparable to full-atom values): 24864 Å² total; per-residue (Å²): 107,53,71,65,44,49,50,50,44,50,52,24,33,44,74,70,73,41,83,77,49,73,68,40,53,51,46,52,30,52,49,52,48,65,74,38,44,81,49,26,57,57,51,48,48,50,50,49,49,45,48,45,44,37,43,72,42,42,42,50,28,50,56,64,52,56,94,53,80,62,66,64,73,38,41,32,35,20,48,49,14,51,89,26,44,35,47,50,53,40,48,62,77,35,80,58,38,39,37,34,34,26,18,68,47,57,70,35,25,50,49,34,43,54,49,31,55,75,65,67,38,85,49,58,41,65,39,70,44,50,52,33,60,44,24,63,32,78,89,43,27,42,65,20,45,30,36,38,31,57,48,94,64,55,51,17,31,47,31,43,48,48,44,31,25,33,22,86,73,10,36,38,42,38,48,39,51,83,78,51,71,68,49,50,52,16,17,50,52,24,19,45,68,34,16,26,44,76,74,43,77,47,73,46,56,40,54,91,74,58,48,66,30,22,43,36,30,33,33,27,77,46,78,46,50,83,73,45,34,46,60,81,67,41,44,78,78,57,28,45,80,47,74,86,126,107,53,71,66,46,48,52,50,43,50,52,24,33,44,74,72,71,41,85,76,50,72,68,41,52,52,46,52,29,53,50,51,50,63,74,37,44,82,49,25,56,58,50,47,48,50,50,48,48,45,46,46,46,37,43,71,42,42,40,50,29,52,56,63,51,56,94,54,79,63,66,65,73,38,40,31,36,20,48,49,14,51,87,26,44,35,48,50,53,41,48,62,76,35,79,59,38,38,36,34,34,26,17,67,46,55,70,36,27,50,50,33,44,54,49,30,58,74,64,67,39,83,48,58,39,66,38,70,44,50,52,32,60,43,23,64,31,77,88,43,28,42,64,20,45,30,36,38,31,57,48,94,63,56,51,18,32,47,31,42,50,47,44,30,25,34,22,86,74,10,36,37,42,39,48,39,52,80,77,52,71,68,49,49,52,14,18,49,52,24,18,47,70,35,16,26,42,77,74,44,78,47,73,47,56,41,53,92,75,58,49,67,30,22,43,38,31,31,33,28,77,46,78,46,52,83,75,45,33,47,60,81,67,41,43,78,75,57,27,44,80,46,75,86,127

=== Feature glossary ===
A reading guide for the features in this record.

Start from the sequence.

  · Sequence gives the chain of amino acids in standard one-letter code (A=alanine, C=cysteine, …, Y=tyrosine), read N→C. It is the only feature that is directly encoded by the gene; all structural features are derived from the folded form of this sequence.

Fold it, and you get atomic coordinates and the backbone conformation that goes with them.

  · Structure coordinates are given as an mmCIF _atom_site loop: one row per atom with element, residue name, chain id, sequence number, and x/y/z position in Å. Only the four main-chain atoms per residue are included here; side chains are omitted to keep the record compact.

  · Backbone dihedral angles. Every residue except chain termini has a φ (preceding-C → N → Cα → C) and a ψ (N → Cα → C → next-N). They are reported in degrees following the IUPAC sign convention. Secondary structure is essentially a statement about which (φ, ψ) basin each residue occupies.

  · Eight-state secondary structure (DSSP): H is the canonical α-helix, G the tighter 3₁₀-helix, I the wider π-helix; E/B are β-structure, T and S are turns and bends, and '-' is everything else. DSSP derives these from the pattern of main-chain N–H···O=C hydrogen bonds, not from the sequence.

  · SS3 is a coarse helix/strand/coil call (letters a/b/c) made by the P-SEA algorithm from inter-Cα distances and dihedrals. It is less detailed than DSSP but needs only Cα positions.

Summarize the fold with a handful of shape descriptors and a per-residue structural alphabet.

  · Radius of gyration (Rg) is the root-mean-square distance of Cα atoms from their centroid — a single number for overall size and compactness. A globular domain of N residues has Rg ≈ 2.2·N^0.38 Å; an extended or disordered chain has a much larger Rg. The Cα contact count is the number of residue pairs whose Cα atoms are within 8 Å and are more than four positions apart in sequence — a standard proxy for tertiary packing density. The bounding box is the smallest axis-aligned box enclosing all Cα atoms.

  · 3Di is Foldseek's structural alphabet. Each residue is assigned one of twenty discrete states based on how its Cα sits relative to its spatial (not sequential) neighbors. Aligning 3Di strings finds structural homologs roughly as well as full 3D superposition, but orders of magnitude faster.

  · Solvent-accessible surface area (SASA) is the area in Å² traced out by the centre of a 1.4 Å probe sphere (a water molecule) rolled over the protein's van der Waals surface (Shrake–Rupley / Lee–Richards construction). Buried residues have near-zero SASA; fully exposed residues can exceed 200 Å². The total SASA scales roughly with the number of surface residues.

Ask how reliable the model is.

  · For AlphaFold models, the B-factor field carries pLDDT — the model's own estimate of local accuracy on a 0–100 scale. Regions with pLDDT<50 should be treated as essentially unmodeled; they often correspond to intrinsically disordered segments.

  · For experimental (PDB) structures, the B-factor (temperature factor) quantifies the positional spread of each atom in the crystal — a combination of thermal vibration and static disorder — in units of Å². High B-factors mark flexible loops or poorly resolved regions; low B-factors mark the rigid, well-ordered core.

  · Predicted Aligned Error (PAE) is an AlphaFold confidence matrix: entry (i, j) is the expected error in the position of residue j, in ångströms, when the prediction is superimposed on the true structure at residue i. Low PAE within a block of residues means that block is internally rigid and well-predicted; high PAE between two blocks means their relative placement is uncertain even if each block individually is confident.

Place it in context: what it resembles, what it is annotated as, and how it looks.

  · Structural nearest neighbors (via Foldseek easy-search vs the PDB). Reported per hit: target PDB id, E-value, and alignment TM-score. A TM-score above ~0.5 is the conventional threshold for 'same fold'.

  · Functional annotations link the protein to curated databases. InterPro entries identify conserved domains and families by matching the sequence against member-database signatures (Pfam, PROSITE, CDD, …). Gene Ontology (GO) terms describe molecular function, biological process, and cellular component in a controlled vocabulary. CATH places the structure in a hierarchical fold classification (Class/Architecture/Topology/Homologous-superfamily). The organism is the source species.

  · The contact map is a binary N×N matrix image: pixel (i, j) is dark where Cα_i and Cα_j are within 8 Å and |i−j|>4. Because the |i−j|>4 filter removes local helical contacts, off-diagonal stripes parallel to the main diagonal indicate parallel β-sheets; stripes perpendicular to it indicate antiparallel β-sheets. The Ramachandran plot scatters every residue's (φ, ψ) pair against the sterically allowed regions. The PAE heatmap renders the predicted-aligned-error matrix.

  · Six rendered views show the 3D structure from the faces of a cube — i.e. along ±x, ±y, ±z. Rendering representation is drawn randomly per protein from cartoon (secondary-structure ribbons), sticks (backbone bonds), or molecular surface; coloring is either N→C rainbow (blue at the N-terminus through red at the C-terminus) or one color per chain.